Protein 4U5H (pdb70)

Sequence (687 aa):
GPADCCRMKECCTDRVNECLQRYSGREDKFVSFCYQEATVTCGSFNEIVGCCYGYQMCMIRVVKPNSLSGAHEACKTVSCGNPCASSGPADCCRMKECCTDRVNECLQRYSGREDKFVSFCYQEATVTCGSFNEIVGCCYGYQMCMIRVVKPNSLSGAHEACKTVSCGNPCAPADCCRMKECCTDRVNECLQRYSGREDKFVSFCYQEATVTCGSFNEIVGCCYGYQMCMIRVVKPNSLSGAHEACKTVSCGNPCAGPADCCRMKECCTDRVNECLQRYSGREDKFVSFCYQEATVTCGSFNEIVGCCYGYQMCMIRVVKPNSLSGAHEACKTVSCGNPCAGPADCCRMKECCTDRVNECLQRYSGREDKFVSFCYQEATVTCGSFNEIVGCCYGYQMCMIRVVKPNSLSGAHEACKTVSCGNPCAGPADCCRMKECCTDRVNECLQRYSGREDKFVSFCYQEATVTCGSFNEIVGCCYGYQMCMIRVVKPNSLSGAHEACKTVSCGNPCAGPGSSGPADCCRMKECCTDRVNECLQRYSGREDKFVSFCYQEATVTCGSFNEIVGCCYGYQMCMIRVVKPNSLSGAHEACKTVSCGNPCASGPADCCRMKECCTDRVNECLQRYSGREDKFVSFCYQEATVTCGSFNEIVGCCYGYQMCMIRVVKPNSLSGAHEACKTVSCGNPCA

Organism: Conus striatus (NCBI:txid6493)

GO terms:
  GO:0005576 extracellular region (C, EXP)
  GO:0042802 identical protein binding (F, IPI)
  GO:0005515 protein binding (F, IPI)

Structure (mmCIF, N/CA/C/O backbone):
data_4U5H
#
_entry.id   4U5H
#
_cell.length_a   42.910
_cell.length_b   144.860
_cell.length_c   48.600
_cell.angle_alpha   90.000
_cell.angle_beta   94.630
_cell.angle_gamma   90.000
#
_symmetry.space_group_name_H-M   'P 1 21 1'
#
loop_
_entity.id
_entity.type
_entity.pdbx_description
1 polymer Con-ikot-ikot
2 water water
#
loop_
_atom_site.group_PDB
_atom_site.id
_atom_site.type_symbol
_atom_site.label_atom_id
_atom_site.label_alt_id
_atom_site.label_comp_id
_atom_site.label_asym_id
_atom_site.label_entity_id
_atom_site.label_seq_id
_atom_site.pdbx_PDB_ins_code
_atom_site.Cartn_x
_atom_site.Cartn_y
_atom_site.Cartn_z
_atom_site.occupancy
_atom_site.B_iso_or_equiv
_atom_site.auth_seq_id
_atom_site.auth_comp_id
_atom_site.auth_asym_id
_atom_site.auth_atom_id
_atom_site.pdbx_PDB_model_num
ATOM 1 N N . GLY A 1 6 ? 2.786 40.511 42.523 1.00 33.40 2 GLY A N 1
ATOM 2 C CA . GLY A 1 6 ? 3.465 39.275 42.172 1.00 31.67 2 GLY A CA 1
ATOM 3 C C . GLY A 1 6 ? 3.786 38.436 43.390 1.00 29.95 2 GLY A C 1
ATOM 4 O O . GLY A 1 6 ? 4.224 38.959 44.412 1.00 30.08 2 GLY A O 1
ATOM 5 N N . PRO A 1 7 ? 3.503 37.130 43.314 1.00 22.88 3 PRO A N 1
ATOM 6 C CA . PRO A 1 7 ? 3.743 36.310 44.504 1.00 17.88 3 PRO A CA 1
ATOM 7 C C . PRO A 1 7 ? 5.213 36.021 44.751 1.00 16.21 3 PRO A C 1
ATOM 8 O O . PRO A 1 7 ? 5.986 35.846 43.804 1.00 19.30 3 PRO A O 1
ATOM 12 N N . ALA A 1 8 ? 5.589 35.954 46.020 1.00 12.98 4 ALA A N 1
ATOM 13 C CA . ALA A 1 8 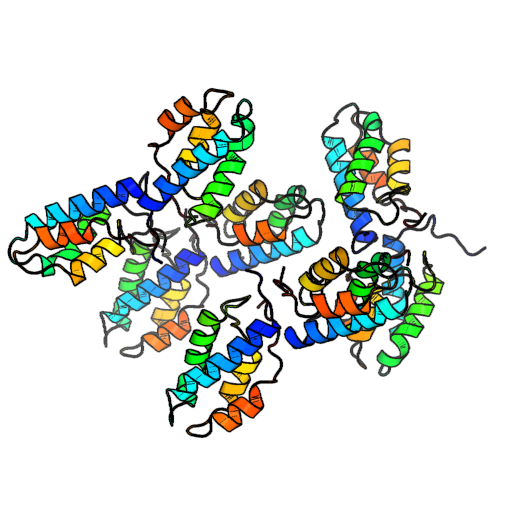? 6.947 35.617 46.406 1.00 12.17 4 ALA A CA 1
ATOM 14 C C . ALA A 1 8 ? 7.125 34.101 46.493 1.00 10.98 4 ALA A C 1
ATOM 15 O O . ALA A 1 8 ? 6.160 33.349 46.664 1.00 9.19 4 ALA A O 1
ATOM 17 N N . ASP A 1 9 ? 8.364 33.654 46.365 1.00 9.81 5 ASP A N 1
ATOM 18 C CA . ASP A 1 9 ? 8.670 32.236 46.487 1.00 7.68 5 ASP A CA 1
ATOM 19 C C . ASP A 1 9 ? 10.061 32.093 47.079 1.00 8.94 5 ASP A C 1
ATOM 20 O O . ASP A 1 9 ? 11.017 32.664 46.561 1.00 8.56 5 ASP A O 1
ATOM 25 N N . CYS A 1 10 ? 10.184 31.319 48.149 1.00 8.34 6 CYS A N 1
ATOM 26 C CA . CYS A 1 10 ? 11.462 31.248 48.852 1.00 9.65 6 CYS A CA 1
ATOM 27 C C . CYS A 1 10 ? 12.536 30.485 48.056 1.00 10.08 6 CYS A C 1
ATOM 28 O O . CYS A 1 10 ? 13.725 30.740 48.237 1.00 10.43 6 CYS A O 1
ATOM 31 N N . CYS A 1 11 ? 12.143 29.539 47.207 1.00 7.84 7 CYS A N 1
ATOM 32 C CA . CYS A 1 11 ? 13.133 28.892 46.344 1.00 8.22 7 CYS A CA 1
ATOM 33 C C . CYS A 1 11 ? 13.684 29.864 45.295 1.00 9.98 7 CYS A C 1
ATOM 34 O O . CYS A 1 11 ? 14.903 29.961 45.096 1.00 10.80 7 CYS A O 1
ATOM 37 N N . ARG A 1 12 ? 12.784 30.589 44.632 1.00 8.13 8 ARG A N 1
ATOM 38 C CA . ARG A 1 12 ? 13.197 31.596 43.662 1.00 8.53 8 ARG A CA 1
ATOM 39 C C . ARG A 1 12 ? 14.006 32.686 44.348 1.00 8.98 8 ARG A C 1
ATOM 40 O O . ARG A 1 12 ? 14.994 33.189 43.802 1.00 7.49 8 ARG A O 1
ATOM 48 N N . MET A 1 13 ? 13.580 33.049 45.551 1.00 7.67 9 MET A N 1
ATOM 49 C CA . MET A 1 13 ? 14.300 34.039 46.333 1.00 6.25 9 MET A CA 1
ATOM 50 C C . MET A 1 13 ? 15.720 33.583 46.653 1.00 7.40 9 MET A C 1
ATOM 51 O O . MET A 1 13 ? 16.654 34.367 46.542 1.00 7.82 9 MET A O 1
ATOM 56 N N . LYS A 1 14 ? 15.878 32.329 47.070 1.00 6.23 10 LYS A N 1
ATOM 57 C CA . LYS A 1 14 ? 17.206 31.818 47.405 1.00 7.34 10 LYS A CA 1
ATOM 58 C C . LYS A 1 14 ? 18.117 31.773 46.180 1.00 6.56 10 LYS A C 1
ATOM 59 O O . LYS A 1 14 ? 19.277 32.214 46.235 1.00 6.93 10 LYS A O 1
ATOM 65 N N . GLU A 1 15 ? 17.588 31.258 45.070 1.00 9.63 11 GLU A N 1
ATOM 66 C CA . GLU A 1 15 ? 18.388 31.157 43.850 1.00 8.84 11 GLU A CA 1
ATOM 67 C C . GLU A 1 15 ? 18.810 32.540 43.373 1.00 7.83 11 GLU A C 1
ATOM 68 O O . GLU A 1 15 ? 19.979 32.763 43.026 1.00 8.56 11 GLU A O 1
ATOM 74 N N . CYS A 1 16 ? 17.863 33.474 43.395 1.00 7.32 12 CYS A N 1
ATOM 75 C CA . CYS A 1 16 ? 18.152 34.857 43.052 1.00 7.90 12 CYS A CA 1
ATOM 76 C C . CYS A 1 16 ? 19.235 35.400 43.964 1.00 7.91 12 CYS A C 1
ATOM 77 O O . CYS A 1 16 ? 20.168 36.051 43.511 1.00 7.04 12 CYS A O 1
ATOM 80 N N . CYS A 1 17 ? 19.092 35.133 45.256 1.00 7.39 13 CYS A N 1
ATOM 81 C CA . CYS A 1 17 ? 19.984 35.679 46.271 1.00 7.68 13 CYS A CA 1
ATOM 82 C C . CYS A 1 17 ? 21.429 35.257 46.045 1.00 6.85 13 CYS A C 1
ATOM 83 O O . CYS A 1 17 ? 22.328 36.100 45.943 1.00 6.41 13 CYS A O 1
ATOM 86 N N . THR A 1 18 ? 21.647 33.950 45.936 1.00 6.64 14 THR A N 1
ATOM 87 C CA . THR A 1 18 ? 23.004 33.441 45.780 1.00 6.77 14 THR A CA 1
ATOM 88 C C . THR A 1 18 ? 23.579 33.842 44.419 1.00 5.76 14 THR A C 1
ATOM 89 O O . THR A 1 18 ? 24.760 34.216 44.322 1.00 8.83 14 THR A O 1
ATOM 93 N N . ASP A 1 19 ? 22.742 33.795 43.382 1.00 8.92 15 ASP A N 1
ATOM 94 C CA . ASP A 1 19 ? 23.163 34.258 42.060 1.00 8.87 15 ASP A CA 1
ATOM 95 C C . ASP A 1 19 ? 23.646 35.714 42.097 1.00 9.60 15 ASP A C 1
ATOM 96 O O . ASP A 1 19 ? 24.725 36.030 41.593 1.00 10.61 15 ASP A O 1
ATOM 101 N N . ARG A 1 20 ? 22.860 36.590 42.718 1.00 8.18 16 ARG A N 1
ATOM 102 C CA . ARG A 1 20 ? 23.183 38.012 42.764 1.00 8.48 16 ARG A CA 1
ATOM 103 C C . ARG A 1 20 ? 24.409 38.297 43.613 1.00 8.59 16 ARG A C 1
ATOM 104 O O . ARG A 1 20 ? 25.194 39.173 43.269 1.00 8.02 16 ARG A O 1
ATOM 112 N N . VAL A 1 21 ? 24.557 37.603 44.739 1.00 8.34 17 VAL A N 1
ATOM 113 C CA . VAL A 1 21 ? 25.755 37.798 45.554 1.00 7.06 17 VAL A CA 1
ATOM 114 C C . VAL A 1 21 ? 26.995 37.391 44.766 1.00 9.56 17 VAL A C 1
ATOM 115 O O . VAL A 1 21 ? 27.998 38.110 44.760 1.00 9.21 17 VAL A O 1
ATOM 119 N N . ASN A 1 22 ? 26.929 36.241 44.100 1.00 8.44 18 ASN A N 1
ATOM 120 C CA . ASN A 1 22 ? 28.057 35.796 43.281 1.00 9.05 18 ASN A CA 1
ATOM 121 C C . ASN A 1 22 ? 28.401 36.810 42.179 1.00 10.14 18 ASN A C 1
ATOM 122 O O . ASN A 1 22 ? 29.564 37.217 42.020 1.00 11.06 18 ASN A O 1
ATOM 127 N N . GLU A 1 23 ? 27.378 37.234 41.440 1.00 9.94 19 GLU A N 1
ATOM 128 C CA . GLU A 1 23 ? 27.557 38.199 40.356 1.00 13.90 19 GLU A CA 1
ATOM 129 C C . GLU A 1 23 ? 28.143 39.513 40.876 1.00 11.78 19 GLU A C 1
ATOM 130 O O . GLU A 1 23 ? 29.005 40.113 40.237 1.00 13.54 19 GLU A O 1
ATOM 136 N N . CYS A 1 24 ? 27.656 39.959 42.030 1.00 10.23 20 CYS A N 1
ATOM 137 C CA . CYS A 1 24 ? 28.132 41.187 42.664 1.00 10.31 20 CYS A CA 1
ATOM 138 C C . CYS A 1 24 ? 29.600 41.073 43.059 1.00 12.28 20 CYS A C 1
ATOM 139 O O . CYS A 1 24 ? 30.399 41.968 42.784 1.00 13.55 20 CYS A O 1
ATOM 142 N N . LEU A 1 25 ? 29.951 39.960 43.695 1.00 7.93 21 LEU A N 1
ATOM 143 C CA . LEU A 1 25 ? 31.321 39.739 44.147 1.00 9.68 21 LEU A CA 1
ATOM 144 C C . LEU A 1 25 ? 32.285 39.593 42.975 1.00 9.30 21 LEU A C 1
ATOM 145 O O . LEU A 1 25 ? 33.480 39.835 43.120 1.00 10.95 21 LEU A O 1
ATOM 150 N N . GLN A 1 26 ? 31.769 39.195 41.815 1.00 12.48 22 GLN A N 1
ATOM 151 C CA . GLN A 1 26 ? 32.598 39.143 40.611 1.00 11.58 22 GLN A CA 1
ATOM 152 C C . GLN A 1 26 ? 33.098 40.526 40.167 1.00 15.44 22 GLN A C 1
ATOM 153 O O . GLN A 1 26 ? 34.024 40.624 39.359 1.00 18.37 22 GLN A O 1
ATOM 159 N N . ARG A 1 27 ? 32.485 41.591 40.674 1.00 12.36 23 ARG A N 1
ATOM 160 C CA . ARG A 1 27 ? 32.951 42.939 40.358 1.00 11.38 23 ARG A CA 1
ATOM 161 C C . ARG A 1 27 ? 34.149 43.347 41.204 1.00 10.34 23 ARG A C 1
ATOM 162 O O . ARG A 1 27 ? 34.824 44.325 40.897 1.00 14.20 23 ARG A O 1
ATOM 170 N N . TYR A 1 28 ? 34.374 42.627 42.298 1.00 14.60 24 TYR A N 1
ATOM 171 C CA . TYR A 1 28 ? 35.412 42.977 43.268 1.00 13.34 24 TYR A CA 1
ATOM 172 C C . TYR A 1 28 ? 36.638 42.066 43.311 1.00 15.80 24 TYR A C 1
ATOM 173 O O . TYR A 1 28 ? 37.144 41.772 44.395 1.00 14.93 24 TYR A O 1
ATOM 182 N N . SER A 1 29 ? 37.063 41.578 42.146 1.00 16.55 25 SER A N 1
ATOM 183 C CA . SER A 1 29 ? 38.145 40.599 42.056 1.00 20.95 25 SER A CA 1
ATOM 184 C C . SER A 1 29 ? 39.351 40.975 42.914 1.00 20.34 25 SER A C 1
ATOM 185 O O . SER A 1 29 ? 39.864 42.095 42.833 1.00 19.86 25 SER A O 1
ATOM 188 N N . GLY A 1 30 ? 39.801 40.025 43.728 1.00 20.73 26 GLY A N 1
ATOM 189 C CA . GLY A 1 30 ? 40.923 40.245 44.622 1.00 16.95 26 GLY A CA 1
ATOM 190 C C . GLY A 1 30 ? 40.571 40.821 45.985 1.00 17.63 26 GLY A C 1
ATOM 191 O O . GLY A 1 30 ? 41.359 40.711 46.921 1.00 19.22 26 GLY A O 1
ATOM 192 N N . ARG A 1 31 ? 39.416 41.476 46.087 1.00 12.77 27 ARG A N 1
ATOM 193 C CA . ARG A 1 31 ? 38.948 42.042 47.357 1.00 16.71 27 ARG A CA 1
ATOM 194 C C . ARG A 1 31 ? 37.618 41.498 47.905 1.00 15.35 27 ARG A C 1
ATOM 195 O O . ARG A 1 31 ? 37.001 42.129 48.765 1.00 16.38 27 ARG A O 1
ATOM 203 N N . GLU A 1 32 ? 37.165 40.366 47.379 1.00 14.65 28 GLU A N 1
ATOM 204 C CA . GLU A 1 32 ? 35.807 39.855 47.618 1.00 11.13 28 GLU A CA 1
ATOM 205 C C . GLU A 1 32 ? 35.364 39.812 49.104 1.00 13.70 28 GLU A C 1
ATOM 206 O O . GLU A 1 32 ? 34.178 40.076 49.454 1.00 12.58 28 GLU A O 1
ATOM 212 N N . ASP A 1 33 ? 36.327 39.499 49.973 1.00 14.84 29 ASP A N 1
ATOM 213 C CA . ASP A 1 33 ? 36.065 39.357 51.402 1.00 16.66 29 ASP A CA 1
ATOM 214 C C . ASP A 1 33 ? 35.532 40.652 52.005 1.00 17.70 29 ASP A C 1
ATOM 215 O O . ASP A 1 33 ? 34.733 40.625 52.941 1.00 20.46 29 ASP A O 1
ATOM 220 N N . LYS A 1 34 ? 35.964 41.784 51.459 1.00 14.40 30 LYS A N 1
ATOM 221 C CA . LYS A 1 34 ? 35.523 43.069 51.973 1.00 15.28 30 LYS A CA 1
ATOM 222 C C . LYS A 1 34 ? 34.111 43.410 51.522 1.00 14.38 30 LYS A C 1
ATOM 223 O O . LYS A 1 34 ? 33.453 44.256 52.129 1.00 15.75 30 LYS A O 1
ATOM 229 N N . PHE A 1 35 ? 33.652 42.754 50.459 1.00 13.51 31 PHE A N 1
ATOM 230 C CA . PHE A 1 35 ? 32.375 43.104 49.848 1.00 9.58 31 PHE A CA 1
ATOM 231 C C . PHE A 1 35 ? 31.250 42.089 50.043 1.00 9.57 31 PHE A C 1
ATOM 232 O O . PHE A 1 35 ? 30.165 42.265 49.485 1.00 9.65 31 PHE A O 1
ATOM 240 N N . VAL A 1 36 ? 31.501 41.013 50.784 1.00 9.93 32 VAL A N 1
ATOM 241 C CA . VAL A 1 36 ? 30.429 40.015 50.977 1.00 9.26 32 VAL A CA 1
ATOM 242 C C . VAL A 1 36 ? 29.097 40.588 51.543 1.00 13.27 32 VAL A C 1
ATOM 243 O O . VAL A 1 36 ? 28.031 40.400 50.937 1.00 9.54 32 VAL A O 1
ATOM 247 N N . SER A 1 37 ? 29.141 41.281 52.683 1.00 12.89 33 SER A N 1
ATOM 248 C CA . SER A 1 37 ? 27.914 41.834 53.287 1.00 14.54 33 SER A CA 1
ATOM 249 C C . SER A 1 37 ? 27.218 42.871 52.404 1.00 12.95 33 SER A C 1
ATOM 250 O O . SER A 1 37 ? 25.987 42.920 52.326 1.00 11.72 33 SER A O 1
ATOM 253 N N . PHE A 1 38 ? 28.009 43.726 51.773 1.00 12.12 34 PHE A N 1
ATOM 254 C CA . PHE A 1 38 ? 27.476 44.725 50.860 1.00 11.88 34 PHE A CA 1
ATOM 255 C C . PHE A 1 38 ? 26.763 44.064 49.671 1.00 11.41 34 PHE A C 1
ATOM 256 O O . PHE A 1 38 ? 25.662 44.472 49.278 1.00 11.82 34 PHE A O 1
ATOM 264 N N . CYS A 1 39 ? 27.389 43.035 49.105 1.00 9.77 35 CYS A N 1
ATOM 265 C CA . CYS A 1 39 ? 26.793 42.337 47.971 1.00 9.64 35 CYS A CA 1
ATOM 266 C C . CYS A 1 39 ? 25.539 41.606 48.432 1.00 9.85 35 CYS A C 1
ATOM 267 O O . CYS A 1 39 ? 24.612 41.401 47.650 1.00 9.96 35 CYS A O 1
ATOM 270 N N . TYR A 1 40 ? 25.518 41.200 49.699 1.00 7.19 36 TYR A N 1
ATOM 271 C CA . TYR A 1 40 ? 24.332 40.555 50.257 1.00 5.25 36 TYR A CA 1
ATOM 272 C C . TYR A 1 40 ? 23.209 41.591 50.372 1.00 7.06 36 TYR A C 1
ATOM 273 O O . TYR A 1 40 ? 22.033 41.263 50.205 1.00 8.19 36 TYR A O 1
ATOM 282 N N . GLN A 1 41 ? 23.573 42.835 50.676 1.00 11.05 37 GLN A N 1
ATOM 283 C CA . GLN A 1 41 ? 22.592 43.915 50.727 1.00 10.28 37 GLN A CA 1
ATOM 284 C C . GLN A 1 41 ? 22.022 44.166 49.327 1.00 9.78 37 GLN A C 1
ATOM 285 O O . GLN A 1 41 ? 20.813 44.350 49.155 1.00 8.85 37 GLN A O 1
ATOM 291 N N . GLU A 1 42 ? 22.902 44.151 48.329 1.00 8.55 38 GLU A N 1
ATOM 292 C CA . GLU A 1 42 ? 22.489 44.331 46.938 1.00 7.75 38 GLU A CA 1
ATOM 293 C C . GLU A 1 42 ? 21.542 43.213 46.506 1.00 9.20 38 GLU A C 1
ATOM 294 O O . GLU A 1 42 ? 20.521 43.452 45.849 1.00 10.97 38 GLU A O 1
ATOM 300 N N . ALA A 1 43 ? 21.890 41.988 46.880 1.00 7.70 39 ALA A N 1
ATOM 301 C CA . ALA A 1 43 ? 21.081 40.832 46.523 1.00 8.28 39 ALA A CA 1
ATOM 302 C C . ALA A 1 43 ? 19.730 40.900 47.220 1.00 8.72 39 ALA A C 1
ATOM 303 O O . ALA A 1 43 ? 18.716 40.529 46.644 1.00 9.50 39 ALA A O 1
ATOM 305 N N . THR A 1 44 ? 19.719 41.356 48.468 1.00 7.59 40 THR A N 1
ATOM 306 C CA . THR A 1 44 ? 18.476 41.438 49.228 1.00 7.63 40 THR A CA 1
ATOM 307 C C . THR A 1 44 ? 17.546 42.481 48.620 1.00 8.66 40 THR A C 1
ATOM 308 O O . THR A 1 44 ? 16.335 42.271 48.529 1.00 9.26 40 THR A O 1
ATOM 312 N N . VAL A 1 45 ? 18.120 43.591 48.166 1.00 9.38 41 VAL A N 1
ATOM 313 C CA . VAL A 1 45 ? 17.316 44.646 47.558 1.00 7.50 41 VAL A CA 1
ATOM 314 C C . VAL A 1 45 ? 16.779 44.165 46.205 1.00 11.10 41 VAL A C 1
ATOM 315 O O . VAL A 1 45 ? 15.638 44.450 45.840 1.00 15.39 41 VAL A O 1
ATOM 319 N N . THR A 1 46 ? 17.595 43.412 45.471 1.00 11.86 42 THR A N 1
ATOM 320 C CA . THR A 1 46 ? 17.222 42.981 44.125 1.00 10.86 42 THR A CA 1
ATOM 321 C C . THR A 1 46 ? 16.196 41.845 44.137 1.00 12.94 42 THR A C 1
ATOM 322 O O . THR A 1 46 ? 15.225 41.853 43.377 1.00 15.44 42 THR A O 1
ATOM 326 N N . CYS A 1 47 ? 16.429 40.872 45.009 1.00 10.21 43 CYS A N 1
ATOM 327 C CA . CYS A 1 47 ? 15.624 39.658 45.088 1.00 10.47 43 CYS A CA 1
ATOM 328 C C . CYS A 1 47 ? 14.440 39.741 46.041 1.00 11.46 43 CYS A C 1
ATOM 329 O O . CYS A 1 47 ? 13.532 38.909 45.979 1.00 12.40 43 CYS A O 1
ATOM 332 N N . GLY A 1 48 ? 14.460 40.725 46.933 1.00 9.17 44 GLY A N 1
ATOM 333 C CA . GLY A 1 48 ? 13.450 40.823 47.971 1.00 10.77 44 GLY A CA 1
ATOM 334 C C . GLY A 1 48 ? 13.792 39.967 49.176 1.00 9.69 44 GLY A C 1
ATOM 335 O O . GLY A 1 48 ? 14.750 39.194 49.150 1.00 10.19 44 GLY A O 1
ATOM 336 N N . SER A 1 49 ? 13.004 40.109 50.235 1.00 9.66 45 SER A N 1
ATOM 337 C CA . SER A 1 49 ? 13.169 39.324 51.454 1.00 9.87 45 SER A CA 1
ATOM 338 C C . SER A 1 49 ? 11.854 39.304 52.225 1.00 11.91 45 SER A C 1
ATOM 339 O O . SER A 1 49 ? 10.977 40.132 51.978 1.00 13.70 45 SER A O 1
ATOM 342 N N . PHE A 1 50 ? 11.698 38.341 53.127 1.00 12.13 46 PHE A N 1
ATOM 343 C CA . PHE A 1 50 ? 10.537 38.329 54.012 1.00 11.77 46 PHE A CA 1
ATOM 344 C C . PHE A 1 50 ? 10.831 39.090 55.306 1.00 16.84 46 PHE A C 1
ATOM 345 O O . PHE A 1 50 ? 9.915 39.498 56.019 1.00 17.66 46 PHE A O 1
ATOM 353 N N . ASN A 1 51 ? 12.116 39.275 55.593 1.00 11.09 47 ASN A N 1
ATOM 354 C CA . ASN A 1 51 ? 12.564 40.157 56.667 1.00 15.17 47 ASN A CA 1
ATOM 355 C C . ASN A 1 51 ? 13.828 40.838 56.166 1.00 14.63 47 ASN A C 1
ATOM 356 O O . ASN A 1 51 ? 14.814 40.167 55.867 1.00 12.07 47 ASN A O 1
ATOM 361 N N . GLU A 1 52 ? 13.794 42.167 56.077 1.00 16.07 48 GLU A N 1
ATOM 362 C CA . GLU A 1 52 ? 14.865 42.913 55.416 1.00 14.14 48 GLU A CA 1
ATOM 363 C C . GLU A 1 52 ? 16.197 42.853 56.163 1.00 14.35 48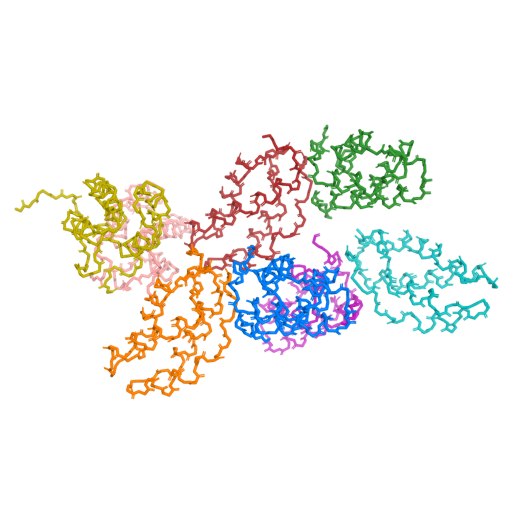 GLU A C 1
ATOM 364 O O . GLU A 1 52 ? 17.259 42.972 55.554 1.00 16.10 48 GLU A O 1
ATOM 370 N N . ILE A 1 53 ? 16.134 42.668 57.478 1.00 14.61 49 ILE A N 1
ATOM 371 C CA . ILE A 1 53 ? 17.331 42.505 58.301 1.00 18.93 49 ILE A CA 1
ATOM 372 C C . ILE A 1 53 ? 17.954 41.132 58.062 1.00 16.24 49 ILE A C 1
ATOM 373 O O . ILE A 1 53 ? 19.176 40.979 58.034 1.00 19.26 49 ILE A O 1
ATOM 378 N N . VAL A 1 54 ? 17.099 40.136 57.859 1.00 13.45 50 VAL A N 1
ATOM 379 C CA . VAL A 1 54 ? 17.553 38.777 57.607 1.00 13.92 50 VAL A CA 1
ATOM 380 C C . VAL A 1 54 ? 18.107 38.646 56.202 1.00 12.41 50 VAL A C 1
ATOM 381 O O . VAL A 1 54 ? 19.118 37.978 55.976 1.00 11.56 50 VAL A O 1
ATOM 385 N N . GLY A 1 55 ? 17.443 39.305 55.262 1.00 10.95 51 GLY A N 1
ATOM 386 C CA . GLY A 1 55 ? 17.849 39.278 53.872 1.00 9.77 51 GLY A CA 1
ATOM 387 C C . GLY A 1 55 ? 17.368 38.042 53.135 1.00 7.77 51 GLY A C 1
ATOM 388 O O . GLY A 1 55 ? 16.596 37.241 53.665 1.00 10.36 51 GLY A O 1
ATOM 389 N N . CYS A 1 56 ? 17.847 37.873 51.909 1.00 7.60 52 CYS A N 1
ATOM 390 C CA . CYS A 1 56 ? 17.281 36.874 51.010 1.00 7.16 52 CYS A CA 1
ATOM 391 C C . CYS A 1 56 ? 17.792 35.450 51.239 1.00 8.22 52 CYS A C 1
ATOM 392 O O . CYS A 1 56 ? 17.152 34.493 50.797 1.00 8.26 52 CYS A O 1
ATOM 395 N N . CYS A 1 57 ? 18.952 35.303 51.876 1.00 8.00 53 CYS A N 1
ATOM 396 C CA . CYS A 1 57 ? 19.341 34.004 52.431 1.00 9.44 53 CYS A CA 1
ATOM 397 C C . CYS A 1 57 ? 20.432 34.165 53.490 1.00 7.35 53 CYS A C 1
ATOM 398 O O . CYS A 1 57 ? 21.609 34.267 53.152 1.00 7.20 53 CYS A O 1
ATOM 401 N N . TYR A 1 58 ? 20.057 34.123 54.767 1.00 7.64 54 TYR A N 1
ATOM 402 C CA . TYR A 1 58 ? 20.974 34.500 55.846 1.00 7.12 54 TYR A CA 1
ATOM 403 C C . TYR A 1 58 ? 22.129 33.511 55.991 1.00 6.31 54 TYR A C 1
ATOM 404 O O . TYR A 1 58 ? 23.294 33.911 56.128 1.00 7.17 54 TYR A O 1
ATOM 413 N N . GLY A 1 59 ? 21.801 32.225 55.924 1.00 7.31 55 GLY A N 1
ATOM 414 C CA . GLY A 1 59 ? 22.800 31.180 56.032 1.00 8.66 55 GLY A CA 1
ATOM 415 C C . GLY A 1 59 ? 23.871 31.291 54.964 1.00 10.34 55 GLY A C 1
ATOM 416 O O . GLY A 1 59 ? 25.051 31.046 55.227 1.00 9.64 55 GLY A O 1
ATOM 417 N N . TYR A 1 60 ? 23.463 31.677 53.758 1.00 6.57 56 TYR A N 1
ATOM 418 C CA . TYR A 1 60 ? 24.417 31.852 52.669 1.00 6.66 56 TYR A CA 1
ATOM 419 C C . TYR A 1 60 ? 25.338 33.028 52.947 1.00 7.99 56 TYR A C 1
ATOM 420 O O . TYR A 1 60 ? 26.541 32.934 52.714 1.00 6.50 56 TYR A O 1
ATOM 429 N N . GLN A 1 61 ? 24.784 34.132 53.446 1.00 6.01 57 GLN A N 1
ATOM 430 C CA . GLN A 1 61 ? 25.627 35.258 53.820 1.00 8.31 57 GLN A CA 1
ATOM 431 C C . GLN A 1 61 ? 26.684 34.842 54.829 1.00 10.94 57 GLN A C 1
ATOM 432 O O . GLN A 1 61 ? 27.867 35.134 54.653 1.00 9.45 57 GLN A O 1
ATOM 438 N N . MET A 1 62 ? 26.263 34.162 55.890 1.00 9.61 58 MET A N 1
ATOM 439 C CA . MET A 1 62 ? 27.221 33.798 56.931 1.00 9.47 58 MET A CA 1
ATOM 440 C C . MET A 1 62 ? 28.271 32.813 56.403 1.00 11.96 58 MET A C 1
ATOM 441 O O . MET A 1 62 ? 29.462 32.909 56.738 1.00 12.08 58 MET A O 1
ATOM 446 N N . CYS A 1 63 ? 27.830 31.882 55.562 1.00 6.88 59 CYS A N 1
ATOM 447 C CA . CYS A 1 63 ? 28.751 30.930 54.949 1.00 7.49 59 CYS A CA 1
ATOM 448 C C . CYS A 1 63 ? 29.788 31.664 54.109 1.00 9.30 59 CYS A C 1
ATOM 449 O O . CYS A 1 63 ? 30.976 31.371 54.190 1.00 9.17 59 CYS A O 1
ATOM 452 N N . MET A 1 64 ? 29.339 32.625 53.310 1.00 7.40 60 MET A N 1
ATOM 453 C CA . MET A 1 64 ? 30.253 33.374 52.458 1.00 8.00 60 MET A CA 1
ATOM 454 C C . MET A 1 64 ? 31.213 34.218 53.292 1.00 11.05 60 MET A C 1
ATOM 455 O O . MET A 1 64 ? 32.385 34.347 52.949 1.00 8.60 60 MET A O 1
ATOM 460 N N . ILE A 1 65 ? 30.724 34.786 54.390 1.00 11.25 61 ILE A N 1
ATOM 461 C CA . ILE A 1 65 ? 31.596 35.535 55.287 1.00 10.21 61 ILE A CA 1
ATOM 462 C C . ILE A 1 65 ? 32.697 34.625 55.830 1.00 15.24 61 ILE A C 1
ATOM 463 O O . ILE A 1 65 ? 33.863 35.023 55.896 1.00 13.97 61 ILE A O 1
ATOM 468 N N . ARG A 1 66 ? 32.339 33.399 56.199 1.00 12.14 62 ARG A N 1
ATOM 469 C CA . ARG A 1 66 ? 33.349 32.470 56.700 1.00 13.24 62 ARG A CA 1
ATOM 470 C C . ARG A 1 66 ? 34.334 32.012 55.615 1.00 17.42 62 ARG A C 1
ATOM 471 O O . ARG A 1 66 ? 35.540 31.926 55.851 1.00 17.68 62 ARG A O 1
ATOM 479 N N . VAL A 1 67 ? 33.808 31.709 54.434 1.00 10.49 63 VAL A N 1
ATOM 480 C CA . VAL A 1 67 ? 34.564 31.007 53.402 1.00 12.13 63 VAL A CA 1
ATOM 481 C C . VAL A 1 67 ? 35.262 31.907 52.369 1.00 13.86 63 VAL A C 1
ATOM 482 O O . VAL A 1 67 ? 36.351 31.579 51.907 1.00 12.30 63 VAL A O 1
ATOM 486 N N . VAL A 1 68 ? 34.644 33.025 51.991 1.00 9.48 64 VAL A N 1
ATOM 487 C CA . VAL A 1 68 ? 35.220 33.882 50.943 1.00 8.67 64 VAL A CA 1
ATOM 488 C C . VAL A 1 68 ? 36.574 34.471 51.339 1.00 15.11 64 VAL A C 1
ATOM 489 O O . VAL A 1 68 ? 36.701 35.144 52.369 1.00 13.63 64 VAL A O 1
ATOM 493 N N . LYS A 1 69 ? 37.585 34.207 50.516 1.00 13.02 65 LYS A N 1
ATOM 494 C CA . LYS A 1 69 ? 38.892 34.845 50.658 1.00 12.86 65 LYS A CA 1
ATOM 495 C C . LYS A 1 69 ? 39.261 35.463 49.316 1.00 10.52 65 LYS A C 1
ATOM 496 O O . LYS A 1 69 ? 38.736 35.045 48.286 1.00 12.94 65 LYS A O 1
ATOM 502 N N . PRO A 1 70 ? 40.172 36.449 49.315 1.00 14.51 66 PRO A N 1
ATOM 503 C CA . PRO A 1 70 ? 40.555 37.083 48.049 1.00 15.84 66 PRO A CA 1
ATOM 504 C C . PRO A 1 70 ? 40.968 36.108 46.942 1.00 14.94 66 PRO A C 1
ATOM 505 O O . PRO A 1 70 ? 41.759 35.189 47.180 1.00 16.72 66 PRO A O 1
ATOM 509 N N . ASN A 1 71 ? 40.421 36.341 45.749 1.00 11.97 67 ASN A N 1
ATOM 510 C CA . ASN A 1 71 ? 40.705 35.583 44.524 1.00 11.30 67 ASN A CA 1
ATOM 511 C C . ASN A 1 71 ? 40.220 34.134 44.530 1.00 14.78 67 ASN A C 1
ATOM 512 O O . ASN A 1 71 ? 40.534 33.363 43.620 1.00 15.99 67 ASN A O 1
ATOM 517 N N . SER A 1 72 ? 39.460 33.765 45.556 1.00 11.95 68 SER A N 1
ATOM 518 C CA . SER A 1 72 ? 38.869 32.431 45.646 1.00 11.11 68 SER A CA 1
ATOM 519 C C . SER A 1 72 ? 37.336 32.392 45.584 1.00 10.61 68 SER A C 1
ATOM 520 O O . SER A 1 72 ? 36.718 31.452 46.083 1.00 11.56 68 SER A O 1
ATOM 523 N N . LEU A 1 73 ? 36.723 33.442 45.044 1.00 8.74 69 LEU A N 1
ATOM 524 C CA . LEU A 1 73 ? 35.264 33.565 45.045 1.00 9.89 69 LEU A CA 1
ATOM 525 C C . LEU A 1 73 ? 34.501 32.322 44.573 1.00 11.64 69 LEU A C 1
ATOM 526 O O . LEU A 1 73 ? 33.569 31.873 45.240 1.00 9.71 69 LEU A O 1
ATOM 531 N N . SER A 1 74 ? 34.891 31.775 43.427 1.00 10.40 70 SER A N 1
ATOM 532 C CA . SER A 1 74 ? 34.111 30.710 42.795 1.00 11.73 70 SER A CA 1
ATOM 533 C C . SER A 1 74 ? 34.001 29.457 43.670 1.00 13.13 70 SER A C 1
ATOM 534 O O . SER A 1 74 ? 32.931 28.845 43.765 1.00 11.80 70 SER A O 1
ATOM 537 N N . GLY A 1 75 ? 35.098 29.086 44.321 1.00 10.63 71 GLY A N 1
ATOM 538 C CA . GLY A 1 75 ? 35.081 27.942 45.214 1.00 11.29 71 GLY A CA 1
ATOM 539 C C . GLY A 1 75 ? 34.182 28.187 46.412 1.00 9.81 71 GLY A C 1
ATOM 540 O O . GLY A 1 75 ? 33.442 27.298 46.848 1.00 9.81 71 GLY A O 1
ATOM 541 N N . ALA A 1 76 ? 34.234 29.411 46.930 1.00 9.15 72 ALA A N 1
ATOM 542 C CA . ALA A 1 76 ? 33.429 29.793 48.083 1.00 9.18 72 ALA A CA 1
ATOM 543 C C . ALA A 1 76 ? 31.947 29.728 47.740 1.00 8.82 72 ALA A C 1
ATOM 544 O O . ALA A 1 76 ? 31.146 29.184 48.498 1.00 9.40 72 ALA A O 1
ATOM 546 N N . HIS A 1 77 ? 31.585 30.293 46.594 1.00 8.30 73 HIS A N 1
ATOM 547 C CA . HIS A 1 77 ? 30.200 30.271 46.142 1.00 8.56 73 HIS A CA 1
ATOM 548 C C . HIS A 1 77 ? 29.719 28.844 45.916 1.00 8.80 73 HIS A C 1
ATOM 549 O O . HIS A 1 77 ? 28.595 28.498 46.274 1.00 8.25 73 HIS A O 1
ATOM 556 N N . GLU A 1 78 ? 30.575 28.019 45.320 1.00 9.82 74 GLU A N 1
ATOM 557 C CA . GLU A 1 78 ? 30.206 26.642 45.034 1.00 12.14 74 GLU A CA 1
ATOM 558 C C . GLU A 1 78 ? 29.945 25.909 46.350 1.00 10.07 74 GLU A C 1
ATOM 559 O O . GLU A 1 78 ? 29.020 25.100 46.459 1.00 12.53 74 GLU A O 1
ATOM 565 N N . ALA A 1 79 ? 30.763 26.212 47.354 1.00 10.09 75 ALA A N 1
ATOM 566 C CA . ALA A 1 79 ? 30.621 25.600 48.672 1.00 12.23 75 ALA A CA 1
ATOM 567 C C . ALA A 1 79 ? 29.356 26.058 49.395 1.00 12.27 75 ALA A C 1
ATOM 568 O O . ALA A 1 79 ? 28.688 25.268 50.061 1.00 15.99 75 ALA A O 1
ATOM 570 N N . CYS A 1 80 ? 29.053 27.346 49.282 1.00 8.10 76 CYS A N 1
ATOM 571 C CA . CYS A 1 80 ? 27.998 27.963 50.081 1.00 9.15 76 CYS A CA 1
ATOM 572 C C . CYS A 1 80 ? 26.600 28.004 49.466 1.00 6.53 76 CYS A C 1
ATOM 573 O O . CYS A 1 80 ? 25.622 28.201 50.182 1.00 8.84 76 CYS A O 1
ATOM 576 N N . LYS A 1 81 ? 26.499 27.848 48.151 1.00 7.41 77 LYS A N 1
ATOM 577 C CA . LYS A 1 81 ? 25.242 28.159 47.474 1.00 8.39 77 LYS A CA 1
ATOM 578 C C . LYS A 1 81 ? 24.101 27.224 47.859 1.00 8.51 77 LYS A C 1
ATOM 579 O O . LYS A 1 81 ? 22.937 27.579 47.690 1.00 10.52 77 LYS A O 1
ATOM 585 N N . THR A 1 82 ? 24.428 26.044 48.376 1.00 10.43 78 THR A N 1
ATOM 586 C CA . THR A 1 82 ? 23.404 25.089 48.795 1.00 14.29 78 THR A CA 1
ATOM 587 C C . THR A 1 82 ? 23.123 25.050 50.302 1.00 13.57 78 THR A C 1
ATOM 588 O O . THR A 1 82 ? 22.292 24.260 50.749 1.00 14.02 78 THR A O 1
ATOM 592 N N . VAL A 1 83 ? 23.818 25.867 51.089 1.00 8.33 79 VAL A N 1
ATOM 593 C CA . VAL A 1 83 ? 23.639 25.821 52.543 1.00 9.22 79 VAL A CA 1
ATOM 594 C C . VAL A 1 83 ? 22.237 26.284 52.932 1.00 9.82 79 VAL A C 1
ATOM 595 O O . VAL A 1 83 ? 21.583 27.021 52.192 1.00 9.73 79 VAL A O 1
ATOM 599 N N . SER A 1 84 ? 21.771 25.825 54.087 1.00 8.89 80 SER A N 1
ATOM 600 C CA . SER A 1 84 ? 20.463 26.219 54.598 1.00 7.40 80 SER A CA 1
ATOM 601 C C . SER A 1 84 ? 20.418 27.708 54.918 1.00 8.91 80 SER A C 1
ATOM 602 O O . SER A 1 84 ? 21.338 28.254 55.525 1.00 7.59 80 SER A O 1
ATOM 605 N N . CYS A 1 85 ? 19.339 28.363 54.502 1.00 7.40 81 CYS A N 1
ATOM 606 C CA . CYS A 1 85 ? 19.196 29.803 54.696 1.00 6.97 81 CYS A CA 1
ATOM 607 C C . CYS A 1 85 ? 18.855 30.188 56.131 1.00 7.69 81 CYS A C 1
ATOM 608 O O . CYS A 1 85 ? 19.149 31.302 56.567 1.00 8.21 81 CYS A O 1
ATOM 611 N N . GLY A 1 86 ? 18.227 29.268 56.856 1.00 8.80 82 GLY A N 1
ATOM 612 C CA . GLY A 1 86 ? 17.749 29.549 58.199 1.00 11.64 82 GLY A CA 1
ATOM 613 C C . GLY A 1 86 ? 16.331 30.091 58.163 1.00 11.60 82 GLY A C 1
ATOM 614 O O . GLY A 1 86 ? 15.635 29.950 57.161 1.00 12.42 82 GLY A O 1
ATOM 615 N N . ASN A 1 87 ? 15.896 30.701 59.261 1.00 7.81 83 ASN A N 1
ATOM 616 C CA . ASN A 1 87 ? 14.546 31.249 59.352 1.00 11.01 83 ASN A CA 1
ATOM 617 C C . ASN A 1 87 ? 14.450 32.570 58.585 1.00 12.49 83 ASN A C 1
ATOM 618 O O . ASN A 1 87 ? 15.128 33.537 58.928 1.00 14.16 83 ASN A O 1
ATOM 623 N N . PRO A 1 88 ? 13.611 32.612 57.538 1.00 9.79 84 PRO A N 1
ATOM 624 C CA . PRO A 1 88 ? 13.413 33.798 56.694 1.00 12.36 84 PRO A CA 1
ATOM 625 C C . PRO A 1 88 ? 12.591 34.908 57.352 1.00 10.14 84 PRO A C 1
ATOM 626 O O . PRO A 1 88 ? 12.599 36.041 56.872 1.00 11.49 84 PRO A O 1
ATOM 630 N N . CYS A 1 89 ? 11.922 34.589 58.454 1.00 14.23 85 CYS A N 1
ATOM 631 C CA . CYS A 1 89 ? 10.945 35.490 59.059 1.00 14.16 85 CYS A CA 1
ATOM 632 C C . CYS A 1 89 ? 11.633 36.470 59.990 1.00 20.10 85 CYS A C 1
ATOM 633 O O . CYS A 1 89 ? 11.266 37.645 60.030 1.00 24.29 85 CYS A O 1
ATOM 636 N N . ALA A 1 90 ? 12.582 35.985 60.779 1.00 27.36 86 ALA A N 1
ATOM 637 C CA . ALA A 1 90 ? 13.557 36.890 61.367 1.00 35.62 86 ALA A CA 1
ATOM 638 C C . ALA A 1 90 ? 14.811 36.114 61.782 1.00 33.60 86 ALA A C 1
ATOM 639 O O . ALA A 1 90 ? 14.876 34.886 61.683 1.00 33.78 86 ALA A O 1
ATOM 642 N N . SER B 1 4 ? 5.406 27.349 64.541 1.00 62.02 0 SER B N 1
ATOM 643 C CA . SER B 1 4 ? 6.643 27.177 63.791 1.00 51.45 0 SER B CA 1
ATOM 644 C C . SER B 1 4 ? 7.436 25.986 64.304 1.00 60.83 0 SER B C 1
ATOM 645 O O . SER B 1 4 ? 7.670 25.862 65.505 1.00 67.19 0 SER B O 1
ATOM 648 N N . SER B 1 5 ? 7.839 25.102 63.398 1.00 33.49 1 SER B N 1
ATOM 649 C CA . SER B 1 5 ? 8.736 24.012 63.757 1.00 36.84 1 SER B CA 1
ATOM 650 C C . SER B 1 5 ? 10.182 24.387 63.492 1.00 34.87 1 SER B C 1
ATOM 651 O O . SER B 1 5 ? 11.102 23.673 63.879 1.00 34.75 1 SER B O 1
ATOM 654 N N . GLY B 1 6 ? 10.366 25.515 62.820 1.00 35.50 2 GLY B N 1
ATOM 655 C CA . GLY B 1 6 ? 11.690 25.971 62.460 1.00 29.62 2 GLY B CA 1
ATOM 656 C C . GLY B 1 6 ? 12.493 25.072 61.528 1.00 23.79 2 GLY B C 1
ATOM 657 O O . GLY B 1 6 ? 13.526 24.538 61.941 1.00 27.78 2 GLY B O 1
ATOM 658 N N . PRO B 1 7 ? 12.026 24.874 60.279 1.00 14.69 3 PRO B N 1
ATOM 659 C CA . PRO B 1 7 ? 12.822 24.077 59.337 1.00 12.46 3 PRO B CA 1
ATOM 660 C C . PRO B 1 7 ? 14.110 24.831 59.017 1.00 6.95 3 PRO B C 1
ATOM 661 O O . PRO B 1 7 ? 14.132 26.045 59.159 1.00 11.18 3 PRO B O 1
ATOM 665 N N . ALA B 1 8 ? 15.162 24.137 58.602 1.00 9.78 4 ALA B N 1
ATOM 666 C CA . ALA B 1 8 ? 16.442 24.799 58.386 1.00 8.68 4 ALA B CA 1
ATOM 667 C C . ALA B 1 8 ? 16.506 25.631 57.107 1.00 8.18 4 ALA B C 1
ATOM 668 O O . ALA B 1 8 ? 17.311 26.558 57.012 1.00 8.81 4 ALA B O 1
ATOM 670 N N . ASP B 1 9 ? 15.675 25.306 56.125 1.00 7.22 5 ASP B N 1
ATOM 671 C CA . ASP B 1 9 ? 15.720 26.013 54.849 1.00 8.15 5 ASP B CA 1
ATOM 672 C C . ASP B 1 9 ? 14.348 26.058 54.193 1.00 7.23 5 ASP B C 1
ATOM 673 O O . ASP B 1 9 ? 13.694 25.025 54.053 1.00 7.71 5 ASP B O 1
ATOM 678 N N . CYS B 1 10 ? 13.915 27.242 53.773 1.00 8.71 6 CYS B N 1
ATOM 679 C CA . CYS B 1 10 ? 12.566 27.391 53.234 1.00 8.62 6 CYS B CA 1
ATOM 680 C C . CYS B 1 10 ? 12.371 26.707 51.890 1.00 9.69 6 CYS B C 1
ATOM 681 O O . CYS B 1 10 ? 11.313 26.129 51.629 1.00 10.11 6 CYS B O 1
ATOM 684 N N . CYS B 1 11 ? 13.398 26.724 51.053 1.00 7.42 7 CYS B N 1
ATOM 685 C CA . CYS B 1 11 ? 13.290 26.069 49.756 1.00 7.21 7 CYS B CA 1
ATOM 686 C C . CYS B 1 11 ? 13.200 24.553 49.913 1.00 6.96 7 CYS B C 1
ATOM 687 O O . CYS B 1 11 ? 12.363 23.902 49.282 1.00 7.91 7 CYS B O 1
ATOM 690 N N . ARG B 1 12 ? 14.053 24.000 50.770 1.00 8.15 8 ARG B N 1
ATOM 691 C CA . ARG B 1 12 ? 14.016 22.578 51.080 1.00 9.51 8 ARG B CA 1
ATOM 692 C C . ARG B 1 12 ? 12.658 22.223 51.669 1.00 9.45 8 ARG B C 1
ATOM 693 O O . ARG B 1 12 ? 12.100 21.165 51.372 1.00 9.46 8 ARG B O 1
ATOM 701 N N . MET B 1 13 ? 12.119 23.125 52.484 1.00 9.83 9 MET B N 1
ATOM 702 C CA . MET B 1 13 ? 10.783 22.947 53.031 1.00 7.98 9 MET B CA 1
ATOM 703 C C . MET B 1 13 ? 9.766 22.824 51.901 1.00 6.91 9 MET B C 1
ATOM 704 O O . MET B 1 13 ? 8.893 21.962 51.951 1.00 6.47 9 MET B O 1
ATOM 709 N N . LYS B 1 14 ? 9.877 23.680 50.889 1.00 9.49 10 LYS B N 1
ATOM 710 C CA . LYS B 1 14 ? 8.971 23.608 49.744 1.00 9.67 10 LYS B CA 1
ATOM 711 C C . LYS B 1 14 ? 9.085 22.291 48.984 1.00 9.35 10 LYS B C 1
ATOM 712 O O . LYS B 1 14 ? 8.073 21.660 48.661 1.00 10.06 10 LYS B O 1
ATOM 718 N N . GLU B 1 15 ? 10.318 21.875 48.706 1.00 8.99 11 GLU B N 1
ATOM 719 C CA . GLU B 1 15 ? 10.552 20.647 47.950 1.00 9.69 11 GLU B CA 1
ATOM 720 C C . GLU B 1 15 ? 9.983 19.434 48.693 1.00 7.70 11 GLU B C 1
ATOM 721 O O . GLU B 1 15 ? 9.298 18.575 48.104 1.00 8.72 11 GLU B O 1
ATOM 727 N N . CYS B 1 16 ? 10.246 19.396 49.995 1.00 8.51 12 CYS B N 1
ATOM 728 C CA . CYS B 1 16 ? 9.686 18.369 50.861 1.00 7.53 12 CYS B CA 1
ATOM 729 C C . CYS B 1 16 ? 8.167 18.429 50.793 1.00 9.37 12 CYS B C 1
ATOM 730 O O . CYS B 1 16 ? 7.498 17.406 50.692 1.00 8.49 12 CYS B O 1
ATOM 733 N N . CYS B 1 17 ? 7.633 19.643 50.852 1.00 6.28 13 CYS B N 1
ATOM 734 C CA . CYS B 1 17 ? 6.197 19.862 50.916 1.00 9.39 13 CYS B CA 1
ATOM 735 C C . CYS B 1 17 ? 5.503 19.263 49.704 1.00 7.92 13 CYS B C 1
ATOM 736 O O . CYS B 1 17 ? 4.561 18.475 49.838 1.00 8.10 13 CYS B O 1
ATOM 739 N N . THR B 1 18 ? 5.971 19.630 48.518 1.00 5.42 14 THR B N 1
ATOM 740 C CA . THR B 1 18 ? 5.311 19.163 47.307 1.00 8.23 14 THR B CA 1
ATOM 741 C C . THR B 1 18 ? 5.507 17.656 47.114 1.00 10.03 14 THR B C 1
ATOM 742 O O . THR B 1 18 ? 4.552 16.952 46.742 1.00 9.68 14 THR B O 1
ATOM 746 N N . ASP B 1 19 ? 6.713 17.150 47.391 1.00 10.45 15 ASP B N 1
ATOM 747 C CA . ASP B 1 19 ? 6.914 15.697 47.326 1.00 10.54 15 ASP B CA 1
ATOM 748 C C . ASP B 1 19 ? 5.954 14.933 48.237 1.00 11.56 15 ASP B C 1
ATOM 749 O O . ASP B 1 19 ? 5.330 13.945 47.823 1.00 10.95 15 ASP B O 1
ATOM 754 N N . ARG B 1 20 ? 5.841 15.391 49.478 1.00 10.00 16 ARG B N 1
ATOM 755 C CA . ARG B 1 20 ? 5.013 14.704 50.453 1.00 11.87 16 ARG B CA 1
ATOM 756 C C . ARG B 1 20 ? 3.532 14.791 50.144 1.00 11.72 16 ARG B C 1
ATOM 757 O O . ARG B 1 20 ? 2.813 13.812 50.332 1.00 10.59 16 ARG B O 1
ATOM 765 N N . VAL B 1 21 ? 3.065 15.950 49.687 1.00 9.51 17 VAL B N 1
ATOM 766 C CA . VAL B 1 21 ? 1.664 16.048 49.299 1.00 11.30 17 VAL B CA 1
ATOM 767 C C . VAL B 1 21 ? 1.384 15.100 48.137 1.00 12.79 17 VAL B C 1
ATOM 768 O O . VAL B 1 21 ? 0.379 14.392 48.144 1.00 11.64 17 VAL B O 1
ATOM 772 N N . ASN B 1 22 ? 2.274 15.072 47.148 1.00 10.06 18 ASN B N 1
ATOM 773 C CA . ASN B 1 22 ? 2.083 14.163 46.020 1.00 13.44 18 ASN B CA 1
ATOM 774 C C . ASN B 1 22 ? 1.998 12.701 46.470 1.00 13.13 18 ASN B C 1
ATOM 775 O O . ASN B 1 22 ? 1.061 11.980 46.103 1.00 11.34 18 ASN B O 1
ATOM 780 N N . GLU B 1 23 ? 2.965 12.276 47.281 1.00 11.85 19 GLU B N 1
ATOM 781 C CA . GLU B 1 23 ? 2.978 10.906 47.783 1.00 14.68 19 GLU B CA 1
ATOM 782 C C . GLU B 1 23 ? 1.730 10.580 48.593 1.00 15.97 19 GLU B C 1
ATOM 783 O O . GLU B 1 23 ? 1.165 9.493 48.465 1.00 16.49 19 GLU B O 1
ATOM 789 N N . CYS B 1 24 ? 1.314 11.520 49.434 1.00 12.28 20 CYS B N 1
ATOM 790 C CA . CYS B 1 24 ? 0.137 11.331 50.269 1.00 14.06 20 CYS B CA 1
ATOM 791 C C . CYS B 1 24 ? -1.102 11.156 49.403 1.00 14.97 20 CYS B C 1
ATOM 792 O O . CYS B 1 24 ? -1.912 10.256 49.636 1.00 14.37 20 CYS B O 1
ATOM 795 N N . LEU B 1 25 ? -1.243 12.016 48.398 1.00 11.42 21 LEU B N 1
ATOM 796 C CA . LEU B 1 25 ? -2.399 11.958 47.511 1.00 11.87 21 LEU B CA 1
ATOM 797 C C . LEU B 1 25 ? -2.401 10.687 46.673 1.00 12.95 21 LEU B C 1
ATOM 798 O O . LEU B 1 25 ? -3.462 10.224 46.248 1.00 11.24 21 LEU B O 1
ATOM 803 N N . GLN B 1 26 ? -1.221 10.120 46.435 1.00 13.76 22 GLN B N 1
ATOM 804 C CA . GLN B 1 26 ? -1.150 8.829 45.758 1.00 16.15 22 GLN B CA 1
ATOM 805 C C . GLN B 1 26 ? -1.766 7.703 46.590 1.00 18.92 22 GLN B C 1
ATOM 806 O O . GLN B 1 26 ? -2.076 6.639 46.053 1.00 21.45 22 GLN B O 1
ATOM 812 N N . ARG B 1 27 ? -1.937 7.917 47.892 1.00 14.27 23 ARG B N 1
ATOM 813 C CA . ARG B 1 27 ? -2.579 6.893 48.714 1.00 16.50 23 ARG B CA 1
ATOM 814 C C . ARG B 1 27 ? -4.100 6.956 48.598 1.00 15.53 23 ARG B C 1
ATOM 815 O O . ARG B 1 27 ? -4.795 6.003 48.948 1.00 18.25 23 ARG B O 1
ATOM 823 N N . TYR B 1 28 ? -4.609 8.096 48.141 1.00 10.78 24 TYR B N 1
ATOM 824 C CA . TYR B 1 28 ? -6.052 8.338 48.052 1.00 12.65 24 TYR B CA 1
ATOM 825 C C . TYR B 1 28 ? -6.634 8.326 46.639 1.00 12.17 24 TYR B C 1
ATOM 826 O O . TYR B 1 28 ? -7.552 9.085 46.335 1.00 13.38 24 TYR B O 1
ATOM 835 N N . SER B 1 29 ? -6.045 7.506 45.775 1.00 12.97 25 SER B N 1
ATOM 836 C CA . SER B 1 29 ? -6.420 7.431 44.367 1.00 14.01 25 SER B CA 1
ATOM 837 C C . SER B 1 29 ? -7.935 7.330 44.166 1.00 14.30 25 SER B C 1
ATOM 838 O O . SER B 1 29 ? -8.627 6.582 44.866 1.00 15.00 25 SER B O 1
ATOM 841 N N . GLY B 1 30 ? -8.440 8.120 43.224 1.00 13.31 26 GLY B N 1
ATOM 842 C CA . GLY B 1 30 ? -9.861 8.190 42.939 1.00 11.34 26 GLY B CA 1
ATOM 843 C C . GLY B 1 30 ? -10.615 9.254 43.714 1.00 12.17 26 GLY B C 1
ATOM 844 O O . GLY B 1 30 ? -11.704 9.647 43.303 1.00 13.10 26 GLY B O 1
ATOM 845 N N . ARG B 1 31 ? -10.080 9.690 44.854 1.00 13.05 27 ARG B N 1
ATOM 846 C CA . ARG B 1 31 ? -10.685 10.802 45.599 1.00 12.87 27 ARG B CA 1
ATOM 847 C C . ARG B 1 31 ? -9.720 11.946 45.967 1.00 11.83 27 ARG B C 1
ATOM 848 O O . ARG B 1 31 ? -9.953 12.652 46.942 1.00 15.45 27 ARG B O 1
ATOM 856 N N . GLU B 1 32 ? -8.610 12.065 45.243 1.00 10.44 28 GLU B N 1
ATOM 857 C CA . GLU B 1 32 ? -7.502 12.962 45.606 1.00 11.49 28 GLU B CA 1
ATOM 858 C C . GLU B 1 32 ? -7.908 14.411 45.979 1.00 13.56 28 GLU B C 1
ATOM 859 O O . GLU B 1 32 ? -7.343 15.039 46.914 1.00 12.92 28 GLU B O 1
ATOM 865 N N . ASP B 1 33 ? -8.899 14.927 45.255 1.00 17.14 29 ASP B N 1
ATOM 866 C CA . ASP B 1 33 ? -9.356 16.297 45.460 1.00 16.87 29 ASP B CA 1
ATOM 867 C C . ASP B 1 33 ? -9.901 16.490 46.871 1.00 18.21 29 ASP B C 1
ATOM 868 O O . ASP B 1 33 ? -9.796 17.575 47.437 1.00 21.73 29 ASP B O 1
ATOM 873 N N . LYS B 1 34 ? -10.473 15.436 47.439 1.00 13.58 30 LYS B N 1
ATOM 874 C CA . LYS B 1 34 ? -11.029 15.515 48.781 1.00 14.63 30 LYS B CA 1
ATOM 875 C C . LYS B 1 34 ? -9.930 15.461 49.839 1.00 13.24 30 LYS B C 1
ATOM 876 O O . LYS B 1 34 ? -10.163 15.809 50.995 1.00 15.19 30 LYS B O 1
ATOM 882 N N . PHE B 1 35 ? -8.746 14.992 49.451 1.00 10.36 31 PHE B N 1
ATOM 883 C CA . PHE B 1 35 ? -7.649 14.812 50.403 1.00 10.06 31 PHE B CA 1
ATOM 884 C C . PHE B 1 35 ? -6.494 15.799 50.267 1.00 10.25 31 PHE B C 1
ATOM 885 O O . PHE B 1 35 ? -5.474 15.649 50.951 1.00 9.63 31 PHE B O 1
ATOM 893 N N . VAL B 1 36 ? -6.621 16.770 49.365 1.00 8.73 32 VAL B N 1
ATOM 894 C CA . VAL B 1 36 ? -5.544 17.760 49.219 1.00 8.96 32 VAL B CA 1
ATOM 895 C C . VAL B 1 36 ? -5.184 18.438 50.559 1.00 7.69 32 VAL B C 1
ATOM 896 O O . VAL B 1 36 ? -4.009 18.474 50.930 1.00 9.93 32 VAL B O 1
ATOM 900 N N . SER B 1 37 ? -6.170 18.988 51.271 1.00 8.64 33 SER B N 1
ATOM 901 C CA . SER B 1 37 ? -5.910 19.654 52.561 1.00 8.02 33 SER B CA 1
ATOM 902 C C . SER B 1 37 ? -5.345 18.709 53.635 1.00 13.53 33 SER B C 1
ATOM 903 O O . SER B 1 37 ? -4.455 19.086 54.408 1.00 12.52 33 SER B O 1
ATOM 906 N N . PHE B 1 38 ? -5.874 17.490 53.679 1.00 10.26 34 PHE B N 1
ATOM 907 C CA . PHE B 1 38 ? -5.422 16.466 54.621 1.00 13.80 34 PHE B CA 1
ATOM 908 C C . PHE B 1 38 ? -3.934 16.182 54.416 1.00 10.94 34 PHE B C 1
ATOM 909 O O . PHE B 1 38 ? -3.126 16.162 55.362 1.00 11.36 34 PHE B O 1
ATOM 917 N N . CYS B 1 39 ? -3.584 15.984 53.152 1.00 10.44 35 CYS B N 1
ATOM 918 C CA . CYS B 1 39 ? -2.221 15.658 52.769 1.00 8.24 35 CYS B CA 1
ATOM 919 C C . CYS B 1 39 ? -1.301 16.858 52.958 1.00 8.91 35 CYS B C 1
ATOM 920 O O . CYS B 1 39 ? -0.108 16.696 53.218 1.00 10.91 35 CYS B O 1
ATOM 923 N N . TYR B 1 40 ? -1.851 18.063 52.808 1.00 11.08 36 TYR B N 1
ATOM 924 C CA . TYR B 1 40 ? -1.060 19.268 53.007 1.00 10.69 36 TYR B CA 1
ATOM 925 C C . TYR B 1 40 ? -0.733 19.394 54.488 1.00 10.04 36 TYR B C 1
ATOM 926 O O . TYR B 1 40 ? 0.367 19.809 54.843 1.00 10.16 36 TYR B O 1
ATOM 935 N N . GLN B 1 41 ? -1.678 19.038 55.359 1.00 10.15 37 GLN B N 1
ATOM 936 C CA . GLN B 1 41 ? -1.371 19.069 56.789 1.00 10.35 37 GLN B CA 1
ATOM 937 C C . GLN B 1 41 ? -0.321 18.019 57.126 1.00 11.38 37 GLN B C 1
ATOM 938 O O . GLN B 1 41 ? 0.578 18.272 57.937 1.00 13.09 37 GLN B O 1
ATOM 944 N N . GLU B 1 42 ? -0.438 16.842 56.512 1.00 8.46 38 GLU B N 1
ATOM 945 C CA . GLU B 1 42 ? 0.550 15.791 56.755 1.00 9.94 38 GLU B CA 1
ATOM 946 C C . GLU B 1 42 ? 1.938 16.278 56.343 1.00 10.66 38 GLU B C 1
ATOM 947 O O . GLU B 1 42 ? 2.925 16.091 57.068 1.00 11.32 38 GLU B O 1
ATOM 953 N N . ALA B 1 43 ? 1.998 16.928 55.186 1.00 11.08 39 ALA B N 1
ATOM 954 C CA . ALA B 1 43 ? 3.254 17.441 54.657 1.00 11.69 39 ALA B CA 1
ATOM 955 C C . ALA B 1 43 ? 3.807 18.554 55.545 1.00 12.31 39 ALA B C 1
ATOM 956 O O . ALA B 1 43 ? 5.012 18.680 55.695 1.00 15.46 39 ALA B O 1
ATOM 958 N N . THR B 1 44 ? 2.926 19.388 56.089 1.00 9.51 40 THR B N 1
ATOM 959 C CA . THR B 1 44 ? 3.344 20.492 56.951 1.00 9.03 40 THR B CA 1
ATOM 960 C C . THR B 1 44 ? 3.927 19.941 58.249 1.00 11.79 40 THR B C 1
ATOM 961 O O . THR B 1 44 ? 4.904 20.464 58.781 1.00 12.02 40 THR B O 1
ATOM 965 N N . VAL B 1 45 ? 3.329 18.865 58.744 1.00 14.02 41 VAL B N 1
ATOM 966 C CA . VAL B 1 45 ? 3.814 18.221 59.957 1.00 16.25 41 VAL B CA 1
ATOM 967 C C . VAL B 1 45 ? 5.164 17.546 59.755 1.00 16.28 41 VAL B C 1
ATOM 968 O O . VAL B 1 45 ? 6.052 17.639 60.608 1.00 21.85 41 VAL B O 1
ATOM 972 N N . THR B 1 46 ? 5.326 16.881 58.618 1.00 15.66 42 THR B N 1
ATOM 973 C CA . THR B 1 46 ? 6.540 16.109 58.384 1.00 15.54 42 THR B CA 1
ATOM 974 C C . THR B 1 46 ? 7.708 17.000 57.943 1.00 15.66 42 THR B C 1
ATOM 975 O O . THR B 1 46 ? 8.841 16.821 58.397 1.00 15.21 42 THR B O 1
ATOM 979 N N . CYS B 1 47 ? 7.424 17.957 57.060 1.00 10.69 43 CYS B N 1
ATOM 980 C CA . CYS B 1 47 ? 8.449 18.833 56.488 1.00 9.54 43 CYS B CA 1
ATOM 981 C C . CYS B 1 47 ? 8.698 20.057 57.347 1.00 11.23 43 CYS B C 1
ATOM 982 O O . CYS B 1 47 ? 9.705 20.748 57.183 1.00 15.46 43 CYS B O 1
ATOM 985 N N . GLY B 1 48 ? 7.760 20.343 58.240 1.00 11.21 44 GLY B N 1
ATOM 986 C CA . GLY B 1 48 ? 7.838 21.539 59.050 1.00 13.95 44 GLY B CA 1
ATOM 987 C C . GLY B 1 48 ? 7.289 22.787 58.388 1.00 12.27 44 GLY B C 1
ATOM 988 O O . GLY B 1 48 ? 6.938 22.787 57.207 1.00 13.10 44 GLY B O 1
ATOM 989 N N . SER B 1 49 ? 7.211 23.859 59.169 1.00 11.24 45 SER B N 1
ATOM 990 C CA . SER B 1 49 ? 6.781 25.157 58.665 1.00 10.77 45 SER B CA 1
ATOM 991 C C . SER B 1 49 ? 7.291 26.258 59.581 1.00 12.32 45 SER B C 1
ATOM 992 O O . SER B 1 49 ? 7.644 26.003 60.730 1.00 13.73 45 SER B O 1
ATOM 995 N N . PHE B 1 50 ? 7.343 27.478 59.061 1.00 12.79 46 PHE B N 1
ATOM 996 C CA . PHE B 1 50 ? 7.673 28.643 59.874 1.00 11.07 46 PHE B CA 1
ATOM 997 C C . PHE B 1 50 ? 6.420 29.271 60.468 1.00 14.05 46 PHE B C 1
ATOM 998 O O . PHE B 1 50 ? 6.490 30.025 61.436 1.00 15.57 46 PHE B O 1
ATOM 1006 N N . ASN B 1 51 ? 5.276 28.971 59.866 1.00 14.15 47 ASN B N 1
ATOM 1007 C CA . ASN B 1 51 ? 3.988 29.340 60.439 1.00 14.54 47 ASN B CA 1
ATOM 1008 C C . ASN B 1 51 ? 2.971 28.244 60.110 1.00 14.75 47 ASN B C 1
ATOM 1009 O O . ASN B 1 51 ? 2.733 27.945 58.940 1.00 14.04 47 ASN B O 1
ATOM 1014 N N . GLU B 1 52 ? 2.385 27.639 61.139 1.00 14.82 48 GLU B N 1
ATOM 1015 C CA . GLU B 1 52 ? 1.507 26.481 60.951 1.00 17.82 48 GLU B CA 1
ATOM 1016 C C . GLU B 1 52 ? 0.214 26.784 60.218 1.00 18.62 48 GLU B C 1
ATOM 1017 O O . GLU B 1 52 ? -0.370 25.906 59.580 1.00 18.75 48 GLU B O 1
ATOM 1023 N N . ILE B 1 53 ? -0.225 28.032 60.305 1.00 16.28 49 ILE B N 1
ATOM 1024 C CA . ILE B 1 53 ? -1.414 28.459 59.596 1.00 20.73 49 ILE B CA 1
ATOM 1025 C C . ILE B 1 53 ? -1.097 28.499 58.110 1.00 17.41 49 ILE B C 1
ATOM 1026 O O . ILE B 1 53 ? -1.923 28.132 57.277 1.00 22.04 49 ILE B O 1
ATOM 1031 N N . VAL B 1 54 ? 0.116 28.932 57.785 1.00 12.26 50 VAL B N 1
ATOM 1032 C CA . VAL B 1 54 ? 0.563 28.978 56.397 1.00 11.65 50 VAL B CA 1
ATOM 1033 C C . VAL B 1 54 ? 1.006 27.609 55.852 1.00 10.86 50 VAL B C 1
ATOM 1034 O O . VAL B 1 54 ? 0.684 27.249 54.718 1.00 10.02 50 VAL B O 1
ATOM 1038 N N . GLY B 1 55 ? 1.722 26.835 56.661 1.00 7.73 51 GLY B N 1
ATOM 1039 C CA . GLY B 1 55 ? 2.189 25.526 56.225 1.00 9.97 51 GLY B CA 1
ATOM 1040 C C . GLY B 1 55 ? 3.454 25.561 55.373 1.00 6.64 51 GLY B C 1
ATOM 1041 O O . GLY B 1 55 ? 4.114 26.595 55.264 1.00 8.28 51 GLY B O 1
ATOM 1042 N N . CYS B 1 56 ? 3.804 24.423 54.778 1.00 10.86 52 CYS B N 1
ATOM 1043 C CA . CYS B 1 56 ? 5.105 24.284 54.122 1.00 8.40 52 CYS B CA 1
ATOM 1044 C C . CYS B 1 56 ? 5.168 24.862 52.701 1.00 10.53 52 CYS B C 1
ATOM 1045 O O . CYS B 1 56 ? 6.261 25.151 52.210 1.00 10.69 52 CYS B O 1
ATOM 1048 N N . CYS B 1 57 ? 4.025 24.991 52.025 1.00 10.26 53 CYS B N 1
ATOM 1049 C CA . CYS B 1 57 ? 3.935 25.828 50.820 1.00 8.65 53 CYS B CA 1
ATOM 1050 C C . CYS B 1 57 ? 2.474 26.162 50.499 1.00 6.68 53 CYS B C 1
ATOM 1051 O O . CYS B 1 57 ? 1.774 25.354 49.890 1.00 9.15 53 CYS B O 1
ATOM 1054 N N . TYR B 1 58 ? 2.019 27.356 50.866 1.00 8.55 54 TYR B N 1
ATOM 1055 C CA . TYR B 1 58 ? 0.582 27.633 50.832 1.00 6.95 54 TYR B CA 1
ATOM 1056 C C . TYR B 1 58 ? 0.067 27.754 49.394 1.00 6.91 54 TYR B C 1
ATOM 1057 O O . TYR B 1 58 ? -1.012 27.249 49.057 1.00 7.23 54 TYR B O 1
ATOM 1066 N N . GLY B 1 59 ? 0.849 28.419 48.550 1.00 8.46 55 GLY B N 1
ATOM 1067 C CA . GLY B 1 59 ? 0.493 28.604 47.155 1.00 8.85 55 GLY B CA 1
ATOM 1068 C C . GLY B 1 59 ? 0.274 27.281 46.452 1.00 8.06 55 GLY B C 1
ATOM 1069 O O . GLY B 1 59 ? -0.607 27.155 45.598 1.00 9.56 55 GLY B O 1
ATOM 1070 N 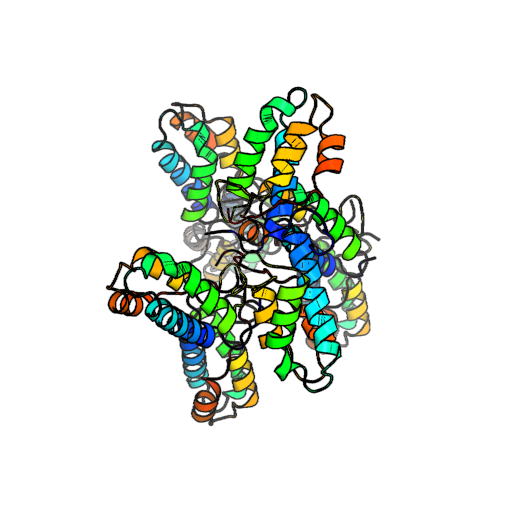N . TYR B 1 60 ? 1.080 26.287 46.817 1.00 5.78 56 TYR B N 1
ATOM 1071 C CA . TYR B 1 60 ? 0.927 24.952 46.263 1.00 8.41 56 TYR B CA 1
ATOM 1072 C C . TYR B 1 60 ? -0.372 24.313 46.728 1.00 7.24 56 TYR B C 1
ATOM 1073 O O . TYR B 1 60 ? -1.068 23.691 45.929 1.00 8.80 56 TYR B O 1
ATOM 1082 N N . GLN B 1 61 ? -0.703 24.453 48.010 1.00 9.17 57 GLN B N 1
ATOM 1083 C CA . GLN B 1 61 ? -1.975 23.915 48.495 1.00 6.81 57 GLN B CA 1
ATOM 1084 C C . GLN B 1 61 ? -3.134 24.518 47.713 1.00 9.90 57 GLN B C 1
ATOM 1085 O O . GLN B 1 61 ? -4.014 23.798 47.251 1.00 8.70 57 GLN B O 1
ATOM 1091 N N . MET B 1 62 ? -3.134 25.841 47.567 1.00 8.59 58 MET B N 1
ATOM 1092 C CA . MET B 1 62 ? -4.215 26.503 46.842 1.00 8.61 58 MET B CA 1
ATOM 1093 C C . MET B 1 62 ? -4.282 26.069 45.381 1.00 11.12 58 MET B C 1
ATOM 1094 O O . MET B 1 62 ? -5.374 25.832 44.841 1.00 9.62 58 MET B O 1
ATOM 1099 N N . CYS B 1 63 ? -3.116 25.925 44.757 1.00 7.32 59 CYS B N 1
ATOM 1100 C CA . CYS B 1 63 ? -3.066 25.475 43.373 1.00 8.06 59 CYS B CA 1
ATOM 1101 C C . CYS B 1 63 ? -3.670 24.082 43.257 1.00 9.95 59 CYS B C 1
ATOM 1102 O O . CYS B 1 63 ? -4.468 23.827 42.366 1.00 10.60 59 CYS B O 1
ATOM 1105 N N . MET B 1 64 ? -3.301 23.189 44.169 1.00 7.90 60 MET B N 1
ATOM 1106 C CA . MET B 1 64 ? -3.796 21.815 44.129 1.00 6.90 60 MET B CA 1
ATOM 1107 C C . MET B 1 64 ? -5.299 21.723 44.402 1.00 10.13 60 MET B C 1
ATOM 1108 O O . MET B 1 64 ? -5.996 20.924 43.773 1.00 10.17 60 MET B O 1
ATOM 1113 N N . ILE B 1 65 ? -5.795 22.538 45.332 1.00 8.31 61 ILE B N 1
ATOM 1114 C CA . ILE B 1 65 ? -7.232 22.594 45.596 1.00 9.64 61 ILE B CA 1
ATOM 1115 C C . ILE B 1 65 ? -7.963 23.030 44.335 1.00 11.15 61 ILE B C 1
ATOM 1116 O O . ILE B 1 65 ? -9.003 22.475 43.971 1.00 12.52 61 ILE B O 1
ATOM 1121 N N . ARG B 1 66 ? -7.387 24.008 43.650 1.00 10.15 62 ARG B N 1
ATOM 1122 C CA . ARG B 1 66 ? -7.963 24.484 42.399 1.00 15.13 62 ARG B CA 1
ATOM 1123 C C . ARG B 1 66 ? -7.935 23.443 41.272 1.00 14.75 62 ARG B C 1
ATOM 1124 O O . ARG B 1 66 ? -8.917 23.289 40.544 1.00 17.09 62 ARG B O 1
ATOM 1132 N N . VAL B 1 67 ? -6.815 22.738 41.133 1.00 14.72 63 VAL B N 1
ATOM 1133 C CA . VAL B 1 67 ? -6.552 21.898 39.960 1.00 14.67 63 VAL B CA 1
ATOM 1134 C C . VAL B 1 67 ? -6.872 20.392 40.109 1.00 17.77 63 VAL B C 1
ATOM 1135 O O . VAL B 1 67 ? -7.346 19.770 39.155 1.00 16.97 63 VAL B O 1
ATOM 1139 N N . VAL B 1 68 ? -6.621 19.806 41.279 1.00 12.07 64 VAL B N 1
ATOM 1140 C CA . VAL B 1 68 ? -6.767 18.360 41.444 1.00 12.05 64 VAL B CA 1
ATOM 1141 C C . VAL B 1 68 ? -8.199 17.854 41.259 1.00 15.40 64 VAL B C 1
ATOM 1142 O O . VAL B 1 68 ? -9.140 18.334 41.899 1.00 16.34 64 VAL B O 1
ATOM 1146 N N . LYS B 1 69 ? -8.341 16.884 40.357 1.00 15.62 65 LYS B N 1
ATOM 1147 C CA . LYS B 1 69 ? -9.590 16.143 40.152 1.00 13.89 65 LYS B CA 1
ATOM 1148 C C . LYS B 1 69 ? -9.334 14.641 40.288 1.00 12.85 65 LYS B C 1
ATOM 1149 O O . LYS B 1 69 ? -8.195 14.194 40.139 1.00 14.46 65 LYS B O 1
ATOM 1155 N N . PRO B 1 70 ? -10.386 13.857 40.589 1.00 15.13 66 PRO B N 1
ATOM 1156 C CA . PRO B 1 70 ? -10.208 12.412 40.787 1.00 13.41 66 PRO B CA 1
ATOM 1157 C C . PRO B 1 70 ? -9.463 11.708 39.650 1.00 13.25 66 PRO B C 1
ATOM 1158 O O . PRO B 1 70 ? -9.782 11.921 38.478 1.00 15.33 66 PRO B O 1
ATOM 1162 N N . ASN B 1 71 ? -8.471 10.897 40.019 1.00 13.81 67 ASN B N 1
ATOM 1163 C CA . ASN B 1 71 ? -7.664 10.112 39.077 1.00 15.87 67 ASN B CA 1
ATOM 1164 C C . ASN B 1 71 ? -6.828 10.921 38.082 1.00 13.77 67 ASN B C 1
ATOM 1165 O O . ASN B 1 71 ? -6.296 10.359 37.129 1.00 18.56 67 ASN B O 1
ATOM 1170 N N . SER B 1 72 ? -6.738 12.233 38.289 1.00 20.69 68 SER B N 1
ATOM 1171 C CA . SER B 1 72 ? -5.890 13.108 37.473 1.00 19.20 68 SER B CA 1
ATOM 1172 C C . SER B 1 72 ? -4.687 13.710 38.220 1.00 24.09 68 SER B C 1
ATOM 1173 O O . SER B 1 72 ? -4.146 14.727 37.789 1.00 27.67 68 SER B O 1
ATOM 1176 N N . LEU B 1 73 ? -4.307 13.115 39.349 1.00 17.19 69 LEU B N 1
ATOM 1177 C CA . LEU B 1 73 ? -3.294 13.685 40.252 1.00 21.81 69 LEU B CA 1
ATOM 1178 C C . LEU B 1 73 ? -1.984 14.176 39.618 1.00 21.71 69 LEU B C 1
ATOM 1179 O O . LEU B 1 73 ? -1.536 15.293 39.902 1.00 18.51 69 LEU B O 1
ATOM 1184 N N . SER B 1 74 ? -1.374 13.349 38.774 1.00 20.29 70 SER B N 1
ATOM 1185 C CA . SER B 1 74 ? -0.019 13.610 38.289 1.00 19.02 70 SER B CA 1
ATOM 1186 C C . SER B 1 74 ? 0.112 14.927 37.529 1.00 21.74 70 SER B C 1
ATOM 1187 O O . SER B 1 74 ? 1.071 15.683 37.736 1.00 17.54 70 SER B O 1
ATOM 1190 N N . GLY B 1 75 ? -0.868 15.216 36.679 1.00 23.34 71 GLY B N 1
ATOM 1191 C CA . GLY B 1 75 ? -0.865 16.461 35.937 1.00 24.64 71 GLY B CA 1
ATOM 1192 C C . GLY B 1 75 ? -1.007 17.656 36.859 1.00 22.98 71 GLY B C 1
ATOM 1193 O O . GLY B 1 75 ? -0.312 18.660 36.692 1.00 23.34 71 GLY B O 1
ATOM 1194 N N . ALA B 1 76 ? -1.870 17.530 37.861 1.00 20.70 72 ALA B N 1
ATOM 1195 C CA . ALA B 1 76 ? -2.101 18.610 38.811 1.00 17.35 72 ALA B CA 1
ATOM 1196 C C . ALA B 1 76 ? -0.828 18.910 39.593 1.00 15.37 72 ALA B C 1
ATOM 1197 O O . ALA B 1 76 ? -0.432 20.070 39.731 1.00 15.21 72 ALA B O 1
ATOM 1199 N N . HIS B 1 77 ? -0.183 17.858 40.087 1.00 15.64 73 HIS B N 1
ATOM 1200 C CA . HIS B 1 77 ? 1.058 18.018 40.830 1.00 14.46 73 HIS B CA 1
ATOM 1201 C C . HIS B 1 77 ? 2.154 18.644 39.973 1.00 15.38 73 HIS B C 1
ATOM 1202 O O . HIS B 1 77 ? 2.888 19.512 40.440 1.00 13.02 73 HIS B O 1
ATOM 1209 N N . GLU B 1 78 ? 2.268 18.195 38.725 1.00 17.02 74 GLU B N 1
ATOM 1210 C CA . GLU B 1 78 ? 3.262 18.747 37.799 1.00 19.78 74 GLU B CA 1
ATOM 1211 C C . GLU B 1 78 ? 3.029 20.228 37.516 1.00 18.32 74 GLU B C 1
ATOM 1212 O O . GLU B 1 78 ? 3.974 21.012 37.430 1.00 21.67 74 GLU B O 1
ATOM 1218 N N . ALA B 1 79 ? 1.763 20.604 37.380 1.00 18.54 75 ALA B N 1
ATOM 1219 C CA . ALA B 1 79 ? 1.401 21.994 37.129 1.00 21.15 75 ALA B CA 1
ATOM 1220 C C . ALA B 1 79 ? 1.686 22.867 38.349 1.00 18.95 75 ALA B C 1
ATOM 1221 O O . ALA B 1 79 ? 2.188 23.984 38.222 1.00 20.08 75 ALA B O 1
ATOM 1223 N N . CYS B 1 80 ? 1.375 22.344 39.531 1.00 13.37 76 CYS B N 1
ATOM 1224 C CA . CYS B 1 80 ? 1.400 23.151 40.750 1.00 10.87 76 CYS B CA 1
ATOM 1225 C C . CYS B 1 80 ? 2.726 23.191 41.507 1.00 11.40 76 CYS B C 1
ATOM 1226 O O . CYS B 1 80 ? 2.950 24.096 42.304 1.00 10.86 76 CYS B O 1
ATOM 1229 N N . LYS B 1 81 ? 3.597 22.216 41.278 1.00 11.20 77 LYS B N 1
ATOM 1230 C CA . LYS B 1 81 ? 4.767 22.059 42.142 1.00 11.37 77 LYS B CA 1
ATOM 1231 C C . LYS B 1 81 ? 5.757 23.217 42.022 1.00 11.19 77 LYS B C 1
ATOM 1232 O O . LYS B 1 81 ? 6.572 23.436 42.918 1.00 11.93 77 LYS B O 1
ATOM 1238 N N . THR B 1 82 ? 5.685 23.955 40.919 1.00 13.72 78 THR B N 1
ATOM 1239 C CA . THR B 1 82 ? 6.562 25.104 40.719 1.00 12.54 78 THR B CA 1
ATOM 1240 C C . THR B 1 82 ? 5.893 26.442 41.037 1.00 12.81 78 THR B C 1
ATOM 1241 O O . THR B 1 82 ? 6.517 27.494 40.889 1.00 13.24 78 THR B O 1
ATOM 1245 N N . VAL B 1 83 ? 4.629 26.413 41.456 1.00 10.96 79 VAL B N 1
ATOM 1246 C CA . VAL B 1 83 ? 3.914 27.657 41.728 1.00 9.57 79 VAL B CA 1
ATOM 1247 C C . VAL B 1 83 ? 4.578 28.356 42.916 1.00 8.02 79 VAL B C 1
ATOM 1248 O O . VAL B 1 83 ? 5.212 27.709 43.750 1.00 9.37 79 VAL B O 1
ATOM 1252 N N . SER B 1 84 ? 4.467 29.678 42.977 1.00 9.93 80 SER B N 1
ATOM 1253 C CA . SER B 1 84 ? 5.033 30.432 44.087 1.00 8.70 80 SER B CA 1
ATOM 1254 C C . SER B 1 84 ? 4.325 30.082 45.394 1.00 10.10 80 SER B C 1
ATOM 1255 O O . SER B 1 84 ? 3.096 30.042 45.447 1.00 10.26 80 SER B O 1
ATOM 1258 N N . CYS B 1 85 ? 5.097 29.845 46.451 1.00 8.34 81 CYS B N 1
ATOM 1259 C CA . CYS B 1 85 ? 4.514 29.459 47.735 1.00 8.92 81 CYS B CA 1
ATOM 1260 C C . CYS B 1 85 ? 3.862 30.617 48.456 1.00 8.25 81 CYS B C 1
ATOM 1261 O O . CYS B 1 85 ? 2.938 30.425 49.245 1.00 9.48 81 CYS B O 1
ATOM 1264 N N . GLY B 1 86 ? 4.355 31.819 48.188 1.00 8.85 82 GLY B N 1
ATOM 1265 C CA . GLY B 1 86 ? 3.915 32.989 48.914 1.00 10.19 82 GLY B CA 1
ATOM 1266 C C . GLY B 1 86 ? 4.787 33.181 50.142 1.00 11.36 82 GLY B C 1
ATOM 1267 O O . GLY B 1 86 ? 5.868 32.605 50.248 1.00 12.38 82 GLY B O 1
ATOM 1268 N N . ASN B 1 87 ? 4.310 33.998 51.073 1.00 11.90 83 ASN B N 1
ATOM 1269 C CA . ASN B 1 87 ? 5.040 34.314 52.294 1.00 11.97 83 ASN B CA 1
ATOM 1270 C C . ASN B 1 87 ? 4.954 33.176 53.319 1.00 11.73 83 ASN B C 1
ATOM 1271 O O . ASN B 1 87 ? 3.867 32.832 53.772 1.00 12.63 83 ASN B O 1
ATOM 1276 N N . PRO B 1 88 ? 6.102 32.585 53.686 1.00 11.28 84 PRO B N 1
ATOM 1277 C CA . PRO B 1 88 ? 6.144 31.482 54.657 1.00 8.54 84 PRO B CA 1
ATOM 1278 C C . PRO B 1 88 ? 5.898 31.916 56.106 1.00 11.31 84 PRO B C 1
ATOM 1279 O O . PRO B 1 88 ? 5.645 31.067 56.962 1.00 10.88 84 PRO B O 1
ATOM 1283 N N . CYS B 1 89 ? 5.964 33.218 56.366 1.00 11.18 85 CYS B N 1
ATOM 1284 C CA . CYS B 1 89 ? 5.909 33.763 57.722 1.00 12.03 85 CYS B CA 1
ATOM 1285 C C . CYS B 1 89 ? 4.477 34.045 58.182 1.00 11.32 85 CYS B C 1
ATOM 1286 O O . CYS B 1 89 ? 4.135 33.818 59.342 1.00 15.03 85 CYS B O 1
ATOM 1289 N N . ALA B 1 90 ? 3.650 34.564 57.284 1.00 14.36 86 ALA B N 1
ATOM 1290 C CA . ALA B 1 90 ? 2.259 34.843 57.623 1.00 18.43 86 ALA B CA 1
ATOM 1291 C C . ALA B 1 90 ? 1.388 34.848 56.378 1.00 21.46 86 ALA B C 1
ATOM 1292 O O . ALA B 1 90 ? 0.170 35.000 56.463 1.00 22.08 86 ALA B O 1
ATOM 1295 N N . PRO C 1 7 ? 1.942 63.208 66.014 1.00 24.93 3 PRO C N 1
ATOM 1296 C CA . PRO C 1 7 ? 2.129 61.844 66.523 1.00 24.27 3 PRO C CA 1
ATOM 1297 C C . PRO C 1 7 ? 3.568 61.517 66.932 1.00 18.04 3 PRO C C 1
ATOM 1298 O O . PRO C 1 7 ? 4.433 61.365 66.066 1.00 26.96 3 PRO C O 1
ATOM 1302 N N . ALA C 1 8 ? 3.824 61.468 68.237 1.00 15.66 4 ALA C N 1
ATOM 1303 C CA . ALA C 1 8 ? 5.140 61.107 68.770 1.00 15.45 4 ALA C CA 1
ATOM 1304 C C . ALA C 1 8 ? 5.329 59.591 68.910 1.00 12.06 4 ALA C C 1
ATOM 1305 O O . ALA C 1 8 ? 4.361 58.849 69.076 1.00 9.91 4 ALA C O 1
ATOM 1307 N N . ASP C 1 9 ? 6.577 59.138 68.827 1.00 10.68 5 ASP C N 1
ATOM 1308 C CA . ASP C 1 9 ? 6.907 57.722 69.010 1.00 10.86 5 ASP C CA 1
ATOM 1309 C C . ASP C 1 9 ? 8.300 57.613 69.622 1.00 9.31 5 ASP C C 1
ATOM 1310 O O . ASP C 1 9 ? 9.255 58.199 69.110 1.00 9.17 5 ASP C O 1
ATOM 1315 N N . CYS C 1 10 ? 8.425 56.867 70.712 1.00 12.76 6 CYS C N 1
ATOM 1316 C CA . CYS C 1 10 ? 9.699 56.819 71.427 1.00 10.78 6 CYS C CA 1
ATOM 1317 C C . CYS C 1 10 ? 10.783 56.040 70.667 1.00 13.12 6 CYS C C 1
ATOM 1318 O O . CYS C 1 10 ? 11.969 56.316 70.847 1.00 12.28 6 CYS C O 1
ATOM 1321 N N . CYS C 1 11 ? 10.407 55.058 69.852 1.00 10.19 7 CYS C N 1
ATOM 1322 C CA . CYS C 1 11 ? 11.417 54.387 69.028 1.00 11.40 7 CYS C CA 1
ATOM 1323 C C . CYS C 1 11 ? 11.971 55.335 67.961 1.00 10.65 7 CYS C C 1
ATOM 1324 O O . CYS C 1 11 ? 13.195 55.442 67.774 1.00 11.54 7 CYS C O 1
ATOM 1327 N N . ARG C 1 12 ? 11.069 56.028 67.268 1.00 9.96 8 ARG C N 1
ATOM 1328 C CA . ARG C 1 12 ? 11.477 57.015 66.275 1.00 9.91 8 ARG C CA 1
ATOM 1329 C C . ARG C 1 12 ? 12.266 58.133 66.936 1.00 7.69 8 ARG C C 1
ATOM 1330 O O . ARG C 1 12 ? 13.242 58.635 66.380 1.00 10.15 8 ARG C O 1
ATOM 1338 N N . MET C 1 13 ? 11.829 58.525 68.126 1.00 7.97 9 MET C N 1
ATOM 1339 C CA . MET C 1 13 ? 12.538 59.544 68.884 1.00 6.63 9 MET C CA 1
ATOM 1340 C C . MET C 1 13 ? 13.954 59.117 69.233 1.00 7.11 9 MET C C 1
ATOM 1341 O O . MET C 1 13 ? 14.880 59.914 69.132 1.00 7.53 9 MET C O 1
ATOM 1346 N N . LYS C 1 14 ? 14.119 57.876 69.677 1.00 7.33 10 LYS C N 1
ATOM 1347 C CA . LYS C 1 14 ? 15.446 57.386 70.034 1.00 7.54 10 LYS C CA 1
ATOM 1348 C C . LYS C 1 14 ? 16.364 57.340 68.815 1.00 6.55 10 LYS C C 1
ATOM 1349 O O . LYS C 1 14 ? 17.514 57.799 68.879 1.00 6.98 10 LYS C O 1
ATOM 1355 N N . GLU C 1 15 ? 15.854 56.804 67.705 1.00 7.42 11 GLU C N 1
ATOM 1356 C CA . GLU C 1 15 ? 16.670 56.701 66.492 1.00 7.99 11 GLU C CA 1
ATOM 1357 C C . GLU C 1 15 ? 17.071 58.091 65.997 1.00 6.00 11 GLU C C 1
ATOM 1358 O O . GLU C 1 15 ? 18.238 58.334 65.642 1.00 8.40 11 GLU C O 1
ATOM 1364 N N . CYS C 1 16 ? 16.103 59.005 66.004 1.00 5.77 12 CYS C N 1
ATOM 1365 C CA . CYS C 1 16 ? 16.369 60.393 65.649 1.00 4.35 12 CYS C CA 1
ATOM 1366 C C . CYS C 1 16 ? 17.440 60.957 66.565 1.00 5.53 12 CYS C C 1
ATOM 1367 O O . CYS C 1 16 ? 18.373 61.599 66.112 1.00 5.47 12 CYS C O 1
ATOM 1370 N N . CYS C 1 17 ? 17.295 60.700 67.858 1.00 6.21 13 CYS C N 1
ATOM 1371 C CA . CYS C 1 17 ? 18.173 61.270 68.868 1.00 6.10 13 CYS C CA 1
ATOM 1372 C C . CYS C 1 17 ? 19.619 60.872 68.638 1.00 6.41 13 CYS C C 1
ATOM 1373 O O . CYS C 1 17 ? 20.505 61.731 68.545 1.00 6.36 13 CYS C O 1
ATOM 1376 N N . THR C 1 18 ? 19.856 59.568 68.526 1.00 6.93 14 THR C N 1
ATOM 1377 C CA . THR C 1 18 ? 21.226 59.088 68.381 1.00 6.25 14 THR C CA 1
ATOM 1378 C C . THR C 1 18 ? 21.816 59.499 67.031 1.00 7.28 14 THR C C 1
ATOM 1379 O O . THR C 1 18 ? 22.990 59.898 66.958 1.00 7.50 14 THR C O 1
ATOM 1383 N N . ASP C 1 19 ? 21.005 59.432 65.973 1.00 5.98 15 ASP C N 1
ATOM 1384 C CA . ASP C 1 19 ? 21.453 59.915 64.667 1.00 7.89 15 ASP C CA 1
ATOM 1385 C C . ASP C 1 19 ? 21.878 61.384 64.704 1.00 6.96 15 ASP C C 1
ATOM 1386 O O . ASP C 1 19 ? 22.935 61.748 64.185 1.00 8.41 15 ASP C O 1
ATOM 1391 N N . ARG C 1 20 ? 21.046 62.223 65.313 1.00 5.28 16 ARG C N 1
ATOM 1392 C CA . ARG C 1 20 ? 21.290 63.661 65.338 1.00 5.74 16 ARG C CA 1
ATOM 1393 C C . ARG C 1 20 ? 22.500 64.009 66.204 1.00 6.27 16 ARG C C 1
ATOM 1394 O O . ARG C 1 20 ? 23.273 64.908 65.867 1.00 7.67 16 ARG C O 1
ATOM 1402 N N . VAL C 1 21 ? 22.648 63.323 67.336 1.00 7.33 17 VAL C N 1
ATOM 1403 C CA . VAL C 1 21 ? 23.820 63.544 68.186 1.00 5.89 17 VAL C CA 1
ATOM 1404 C C . VAL C 1 21 ? 25.085 63.179 67.428 1.00 5.83 17 VAL C C 1
ATOM 1405 O O . VAL C 1 21 ? 26.066 63.931 67.436 1.00 5.97 17 VAL C O 1
ATOM 1409 N N . ASN C 1 22 ? 25.052 62.030 66.760 1.00 7.40 18 ASN C N 1
ATOM 1410 C CA . ASN C 1 22 ? 26.197 61.580 65.971 1.00 9.01 18 ASN C CA 1
ATOM 1411 C C . ASN C 1 22 ? 26.564 62.593 64.883 1.00 8.05 18 ASN C C 1
ATOM 1412 O O . ASN C 1 22 ? 27.720 63.037 64.788 1.00 9.24 18 ASN C O 1
ATOM 1417 N N . GLU C 1 23 ? 25.565 63.003 64.107 1.00 7.90 19 GLU C N 1
ATOM 1418 C CA . GLU C 1 23 ? 25.776 63.970 63.035 1.00 11.03 19 GLU C CA 1
ATOM 1419 C C . GLU C 1 23 ? 26.328 65.286 63.577 1.00 10.37 19 GLU C C 1
ATOM 1420 O O . GLU C 1 23 ? 27.194 65.901 62.962 1.00 9.76 19 GLU C O 1
ATOM 1426 N N . CYS C 1 24 ? 25.807 65.720 64.721 1.00 6.35 20 CYS C N 1
ATOM 1427 C CA . CYS C 1 24 ? 26.256 66.957 65.357 1.00 7.60 20 CYS C CA 1
ATOM 1428 C C . CYS C 1 24 ? 27.725 66.855 65.769 1.00 9.85 20 CYS C C 1
ATOM 1429 O O . CYS C 1 24 ? 28.522 67.756 65.504 1.00 9.57 20 CYS C O 1
ATOM 1432 N N . LEU C 1 25 ? 28.083 65.744 66.405 1.00 8.35 21 LEU C N 1
ATOM 1433 C CA . LEU C 1 25 ? 29.453 65.540 66.864 1.00 7.58 21 LEU C CA 1
ATOM 1434 C C . LEU C 1 25 ? 30.424 65.418 65.696 1.00 8.99 21 LEU C C 1
ATOM 1435 O O . LEU C 1 25 ? 31.623 65.661 65.844 1.00 10.03 21 LEU C O 1
ATOM 1440 N N . GLN C 1 26 ? 29.905 65.032 64.536 1.00 9.62 22 GLN C N 1
ATOM 1441 C CA . GLN C 1 26 ? 30.732 64.956 63.334 1.00 10.10 22 GLN C CA 1
ATOM 1442 C C . GLN C 1 26 ? 31.253 66.331 62.894 1.00 12.97 22 GLN C C 1
ATOM 1443 O O . GLN C 1 26 ? 32.201 66.418 62.110 1.00 16.17 22 GLN C O 1
ATOM 1449 N N . ARG C 1 27 ? 30.631 67.400 63.387 1.00 13.03 23 ARG C N 1
ATOM 1450 C CA . ARG C 1 27 ? 31.081 68.757 63.080 1.00 10.51 23 ARG C CA 1
ATOM 1451 C C . ARG C 1 27 ? 32.255 69.203 63.945 1.00 13.99 23 ARG C C 1
ATOM 1452 O O . ARG C 1 27 ? 32.909 70.198 63.643 1.00 15.51 23 ARG C O 1
ATOM 1460 N N . TYR C 1 28 ? 32.470 68.501 65.054 1.00 16.15 24 TYR C N 1
ATOM 1461 C CA . TYR C 1 28 ? 33.489 68.873 66.037 1.00 10.95 24 TYR C CA 1
ATOM 1462 C C . TYR C 1 28 ? 34.718 67.969 66.103 1.00 13.33 24 TYR C C 1
ATOM 1463 O O . TYR C 1 28 ? 35.249 67.735 67.188 1.00 15.26 24 TYR C O 1
ATOM 1472 N N . SER C 1 29 ? 35.123 67.427 64.955 1.00 16.57 25 SER C N 1
ATOM 1473 C CA . SER C 1 29 ? 36.203 66.444 64.886 1.00 19.62 25 SER C CA 1
ATOM 1474 C C . SER C 1 29 ? 37.422 66.849 65.710 1.00 18.89 25 SER C C 1
ATOM 1475 O O . SER C 1 29 ? 37.913 67.976 65.602 1.00 18.75 25 SER C O 1
ATOM 1478 N N . GLY C 1 30 ? 37.903 65.917 66.528 1.00 20.09 26 GLY C N 1
ATOM 1479 C CA . GLY C 1 30 ? 39.030 66.162 67.407 1.00 21.41 26 GLY C CA 1
ATOM 1480 C C . GLY C 1 30 ? 38.649 66.720 68.770 1.00 23.70 26 GLY C C 1
ATOM 1481 O O . GLY C 1 30 ? 39.435 66.635 69.714 1.00 25.01 26 GLY C O 1
ATOM 1482 N N . ARG C 1 31 ? 37.473 67.337 68.865 1.00 13.51 27 ARG C N 1
ATOM 1483 C CA . ARG C 1 31 ? 36.977 67.858 70.141 1.00 18.81 27 ARG C CA 1
ATOM 1484 C C . ARG C 1 31 ? 35.650 67.281 70.657 1.00 14.95 27 ARG C C 1
ATOM 1485 O O . ARG C 1 31 ? 35.008 67.887 71.521 1.00 16.26 27 ARG C O 1
ATOM 1493 N N . GLU C 1 32 ? 35.229 66.149 70.102 1.00 14.48 28 GLU C N 1
ATOM 1494 C CA . GLU C 1 32 ? 33.883 65.605 70.316 1.00 13.41 28 GLU C CA 1
ATOM 1495 C C . GLU C 1 32 ? 33.442 65.522 71.799 1.00 15.09 28 GLU C C 1
ATOM 1496 O O . GLU C 1 32 ? 32.257 65.779 72.157 1.00 15.65 28 GLU C O 1
ATOM 1502 N N . ASP C 1 33 ? 34.409 65.190 72.654 1.00 15.67 29 ASP C N 1
ATOM 1503 C CA . ASP C 1 33 ? 34.144 64.995 74.076 1.00 17.16 29 ASP C CA 1
ATOM 1504 C C . ASP C 1 33 ? 33.598 66.254 74.730 1.00 18.52 29 ASP C C 1
ATOM 1505 O O . ASP C 1 33 ? 32.783 66.179 75.651 1.00 20.47 29 ASP C O 1
ATOM 1510 N N . LYS C 1 34 ? 34.033 67.410 74.249 1.00 16.67 30 LYS C N 1
ATOM 1511 C CA . LYS C 1 34 ? 33.568 68.660 74.820 1.00 18.27 30 LYS C CA 1
ATOM 1512 C C . LYS C 1 34 ? 32.167 69.015 74.330 1.00 14.63 30 LYS C C 1
ATOM 1513 O O . LYS C 1 34 ? 31.481 69.826 74.950 1.00 16.69 30 LYS C O 1
ATOM 1519 N N . PHE C 1 35 ? 31.742 68.403 73.226 1.00 11.31 31 PHE C N 1
ATOM 1520 C CA . PHE C 1 35 ? 30.478 68.773 72.596 1.00 9.03 31 PHE C CA 1
ATOM 1521 C C . PHE C 1 35 ? 29.339 67.774 72.743 1.00 8.83 31 PHE C C 1
ATOM 1522 O O . PHE C 1 35 ? 28.260 67.986 72.177 1.00 10.02 31 PHE C O 1
ATOM 1530 N N . VAL C 1 36 ? 29.568 66.684 73.468 1.00 11.03 32 VAL C N 1
ATOM 1531 C CA . VAL C 1 36 ? 28.488 65.697 73.648 1.00 8.41 32 VAL C CA 1
ATOM 1532 C C . VAL C 1 36 ? 27.180 66.326 74.187 1.00 9.95 32 VAL C C 1
ATOM 1533 O O . VAL C 1 36 ? 26.105 66.109 73.614 1.00 10.20 32 VAL C O 1
ATOM 1537 N N . SER C 1 37 ? 27.254 67.083 75.283 1.00 11.50 33 SER C N 1
ATOM 1538 C CA . SER C 1 37 ? 26.052 67.718 75.857 1.00 14.45 33 SER C CA 1
ATOM 1539 C C . SER C 1 37 ? 25.375 68.725 74.914 1.00 13.31 33 SER C C 1
ATOM 1540 O O . SER C 1 37 ? 24.139 68.785 74.838 1.00 13.28 33 SER C O 1
ATOM 1543 N N . PHE C 1 38 ? 26.183 69.510 74.206 1.00 11.51 34 PHE C N 1
ATOM 1544 C CA . PHE C 1 38 ? 25.683 70.491 73.241 1.00 14.23 34 PHE C CA 1
ATOM 1545 C C . PHE C 1 38 ? 24.880 69.749 72.180 1.00 9.59 34 PHE C C 1
ATOM 1546 O O . PHE C 1 38 ? 23.724 70.082 71.894 1.00 10.15 34 PHE C O 1
ATOM 1554 N N . CYS C 1 39 ? 25.483 68.700 71.644 1.00 9.19 35 CYS C N 1
ATOM 1555 C CA . CYS C 1 39 ? 24.868 67.970 70.552 1.00 7.60 35 CYS C CA 1
ATOM 1556 C C . CYS C 1 39 ? 23.625 67.241 71.043 1.00 5.88 35 CYS C C 1
ATOM 1557 O O . CYS C 1 39 ? 22.691 67.025 70.279 1.00 6.40 35 CYS C O 1
ATOM 1560 N N . TYR C 1 40 ? 23.617 66.861 72.318 1.00 7.27 36 TYR C N 1
ATOM 1561 C CA . TYR C 1 40 ? 22.437 66.217 72.887 1.00 6.32 36 TYR C CA 1
ATOM 1562 C C . TYR C 1 40 ? 21.301 67.241 72.989 1.00 7.24 36 TYR C C 1
ATOM 1563 O O . TYR C 1 40 ? 20.135 66.895 72.805 1.00 9.11 36 TYR C O 1
ATOM 1572 N N . GLN C 1 41 ? 21.640 68.493 73.296 1.00 9.28 37 GLN C N 1
ATOM 1573 C CA . GLN C 1 41 ? 20.630 69.550 73.330 1.00 9.15 37 GLN C CA 1
ATOM 1574 C C . GLN C 1 41 ? 20.073 69.793 71.924 1.00 9.93 37 GLN C C 1
ATOM 1575 O O . GLN C 1 41 ? 18.862 69.963 71.740 1.00 9.86 37 GLN C O 1
ATOM 1581 N N . GLU C 1 42 ? 20.966 69.794 70.936 1.00 7.33 38 GLU C N 1
ATOM 1582 C CA . GLU C 1 42 ? 20.571 69.985 69.540 1.00 5.89 38 GLU C CA 1
ATOM 1583 C C . GLU C 1 42 ? 19.639 68.859 69.092 1.00 8.04 38 GLU C C 1
ATOM 1584 O O . GLU C 1 42 ? 18.623 69.091 68.422 1.00 7.66 38 GLU C O 1
ATOM 1590 N N . ALA C 1 43 ? 19.995 67.634 69.462 1.00 8.65 39 ALA C N 1
ATOM 1591 C CA . ALA C 1 43 ? 19.196 66.474 69.097 1.00 8.11 39 ALA C CA 1
ATOM 1592 C C . ALA C 1 43 ? 17.847 66.532 69.794 1.00 10.23 39 ALA C C 1
ATOM 1593 O O . ALA C 1 43 ? 16.836 66.172 69.216 1.00 7.12 39 ALA C O 1
ATOM 1595 N N . THR C 1 44 ? 17.836 66.982 71.043 1.00 8.45 40 THR C N 1
ATOM 1596 C CA . THR C 1 44 ? 16.596 67.045 71.807 1.00 8.05 40 THR C CA 1
ATOM 1597 C C . THR C 1 44 ? 15.641 68.069 71.196 1.00 9.57 40 THR C C 1
ATOM 1598 O O . THR C 1 44 ? 14.433 67.838 71.121 1.00 7.75 40 THR C O 1
ATOM 1602 N N . VAL C 1 45 ? 16.189 69.187 70.732 1.00 8.89 41 VAL C N 1
ATOM 1603 C CA . VAL C 1 45 ? 15.361 70.217 70.112 1.00 7.85 41 VAL C CA 1
ATOM 1604 C C . VAL C 1 45 ? 14.850 69.727 68.754 1.00 10.54 41 VAL C C 1
ATOM 1605 O O . VAL C 1 45 ? 13.700 69.975 68.385 1.00 13.71 41 VAL C O 1
ATOM 1609 N N . THR C 1 46 ? 15.695 69.003 68.023 1.00 9.15 42 THR C N 1
ATOM 1610 C CA . THR C 1 46 ? 15.345 68.571 66.670 1.00 9.72 42 THR C CA 1
ATOM 1611 C C . THR C 1 46 ? 14.343 67.414 66.668 1.00 7.43 42 THR C C 1
ATOM 1612 O O . THR C 1 46 ? 13.376 67.412 65.909 1.00 11.99 42 THR C O 1
ATOM 1616 N N . CYS C 1 47 ? 14.581 66.440 67.535 1.00 9.38 43 CYS C N 1
ATOM 1617 C CA . CYS C 1 47 ? 13.786 65.219 67.588 1.00 9.21 43 CYS C CA 1
ATOM 1618 C C . CYS C 1 47 ? 12.593 65.311 68.519 1.00 10.58 43 CYS C C 1
ATOM 1619 O O . CYS C 1 47 ? 11.677 64.490 68.452 1.00 12.79 43 CYS C O 1
ATOM 1622 N N . GLY C 1 48 ? 12.616 66.302 69.402 1.00 10.20 44 GLY C N 1
ATOM 1623 C CA . GLY C 1 48 ? 11.609 66.414 70.438 1.00 11.79 44 GLY C CA 1
ATOM 1624 C C . GLY C 1 48 ? 11.973 65.560 71.636 1.00 7.96 44 GLY C C 1
ATOM 1625 O O . GLY C 1 48 ? 12.940 64.794 71.602 1.00 9.16 44 GLY C O 1
ATOM 1626 N N . SER C 1 49 ? 11.198 65.707 72.702 1.00 9.83 45 SER C N 1
ATOM 1627 C CA . SER C 1 49 ? 11.373 64.925 73.919 1.00 8.34 45 SER C CA 1
ATOM 1628 C C . SER C 1 49 ? 10.060 64.927 74.685 1.00 11.40 45 SER C C 1
ATOM 1629 O O . SER C 1 49 ? 9.201 65.774 74.440 1.00 13.33 45 SER C O 1
ATOM 1632 N N . PHE C 1 50 ? 9.888 63.977 75.597 1.00 10.64 46 PHE C N 1
ATOM 1633 C CA . PHE C 1 50 ? 8.706 63.977 76.457 1.00 11.64 46 PHE C CA 1
ATOM 1634 C C . PHE C 1 50 ? 8.947 64.770 77.744 1.00 14.01 46 PHE C C 1
ATOM 1635 O O . PHE C 1 50 ? 8.006 65.177 78.427 1.00 16.52 46 PHE C O 1
ATOM 1643 N N . ASN C 1 51 ? 10.222 64.970 78.061 1.00 12.24 47 ASN C N 1
ATOM 1644 C CA . ASN C 1 51 ? 10.659 65.876 79.118 1.00 12.57 47 ASN C CA 1
ATOM 1645 C C . ASN C 1 51 ? 11.947 66.528 78.631 1.00 13.36 47 ASN C C 1
ATOM 1646 O O . ASN C 1 51 ? 12.936 65.837 78.385 1.00 10.97 47 ASN C O 1
ATOM 1651 N N . GLU C 1 52 ? 11.932 67.851 78.486 1.00 16.24 48 GLU C N 1
ATOM 1652 C CA . GLU C 1 52 ? 13.049 68.558 77.861 1.00 14.61 48 GLU C CA 1
ATOM 1653 C C . GLU C 1 52 ? 14.316 68.525 78.713 1.00 16.68 48 GLU C C 1
ATOM 1654 O O . GLU C 1 52 ? 15.424 68.625 78.188 1.00 17.57 48 GLU C O 1
ATOM 1660 N N . ILE C 1 53 ? 14.153 68.379 80.024 1.00 16.95 49 ILE C N 1
ATOM 1661 C CA . ILE C 1 53 ? 15.307 68.269 80.914 1.00 16.73 49 ILE C CA 1
ATOM 1662 C C . ILE C 1 53 ? 15.980 66.913 80.720 1.00 15.13 49 ILE C C 1
ATOM 1663 O O . ILE C 1 53 ? 17.205 66.806 80.732 1.00 19.28 49 ILE C O 1
ATOM 1668 N N . VAL C 1 54 ? 15.166 65.882 80.514 1.00 10.61 50 VAL C N 1
ATOM 1669 C CA . VAL C 1 54 ? 15.673 64.531 80.289 1.00 10.11 50 VAL C CA 1
ATOM 1670 C C . VAL C 1 54 ? 16.219 64.371 78.871 1.00 9.94 50 VAL C C 1
ATOM 1671 O O . VAL C 1 54 ? 17.260 63.742 78.655 1.00 9.82 50 VAL C O 1
ATOM 1675 N N . GLY C 1 55 ? 15.522 64.968 77.911 1.00 8.13 51 GLY C N 1
ATOM 1676 C CA . GLY C 1 55 ? 15.911 64.916 76.511 1.00 10.14 51 GLY C CA 1
ATOM 1677 C C . GLY C 1 55 ? 15.478 63.662 75.772 1.00 7.86 51 GLY C C 1
ATOM 1678 O O . GLY C 1 55 ? 14.745 62.829 76.307 1.00 9.37 51 GLY C O 1
ATOM 1679 N N . CYS C 1 56 ? 15.962 63.511 74.543 1.00 8.54 52 CYS C N 1
ATOM 1680 C CA . CYS C 1 56 ? 15.434 62.493 73.637 1.00 8.36 52 CYS C CA 1
ATOM 1681 C C . CYS C 1 56 ? 15.978 61.082 73.861 1.00 7.91 52 CYS C C 1
ATOM 1682 O O . CYS C 1 56 ? 15.366 60.116 73.411 1.00 8.72 52 CYS C O 1
ATOM 1685 N N . CYS C 1 57 ? 17.143 60.954 74.488 1.00 10.22 53 CYS C N 1
ATOM 1686 C CA . CYS C 1 57 ? 17.549 59.660 75.038 1.00 12.42 53 CYS C CA 1
ATOM 1687 C C . CYS C 1 57 ? 18.652 59.832 76.080 1.00 11.50 53 CYS C C 1
ATOM 1688 O O . CYS C 1 57 ? 19.825 59.947 75.732 1.00 11.47 53 CYS C O 1
ATOM 1691 N N . TYR C 1 58 ? 18.287 59.801 77.359 1.00 6.60 54 TYR C N 1
ATOM 1692 C CA . TYR C 1 58 ? 19.222 60.177 78.421 1.00 8.04 54 TYR C CA 1
ATOM 1693 C C . TYR C 1 58 ? 20.366 59.188 78.591 1.00 7.05 54 TYR C C 1
ATOM 1694 O O . TYR C 1 58 ? 21.529 59.588 78.749 1.00 7.29 54 TYR C O 1
ATOM 1703 N N . GLY C 1 59 ? 20.030 57.903 78.541 1.00 8.11 55 GLY C N 1
ATOM 1704 C CA . GLY C 1 59 ? 21.015 56.850 78.674 1.00 10.38 55 GLY C CA 1
ATOM 1705 C C . GLY C 1 59 ? 22.088 56.963 77.612 1.00 7.81 55 GLY C C 1
ATOM 1706 O O . GLY C 1 59 ? 23.264 56.715 77.874 1.00 9.12 55 GLY C O 1
ATOM 1707 N N . TYR C 1 60 ? 21.678 57.345 76.407 1.00 7.90 56 TYR C N 1
ATOM 1708 C CA . TYR C 1 60 ? 22.623 57.531 75.314 1.00 6.68 56 TYR C CA 1
ATOM 1709 C C . TYR C 1 60 ? 23.534 58.719 75.575 1.00 8.48 56 TYR C C 1
ATOM 1710 O O . TYR C 1 60 ? 24.737 58.641 75.326 1.00 7.82 56 TYR C O 1
ATOM 1719 N N . GLN C 1 61 ? 22.971 59.816 76.077 1.00 5.85 57 GLN C N 1
ATOM 1720 C CA . GLN C 1 61 ? 23.798 60.963 76.432 1.00 6.54 57 GLN C CA 1
ATOM 1721 C C . GLN C 1 61 ? 24.876 60.564 77.421 1.00 9.85 57 GLN C C 1
ATOM 1722 O O . GLN C 1 61 ? 26.053 60.864 77.223 1.00 9.62 57 GLN C O 1
ATOM 1728 N N . MET C 1 62 ? 24.472 59.885 78.488 1.00 10.77 58 MET C N 1
ATOM 1729 C CA . MET C 1 62 ? 25.430 59.533 79.525 1.00 10.80 58 MET C CA 1
ATOM 1730 C C . MET C 1 62 ? 26.470 58.546 78.997 1.00 12.04 58 MET C C 1
ATOM 1731 O O . MET C 1 62 ? 27.662 58.651 79.317 1.00 11.32 58 MET C O 1
ATOM 1736 N N . CYS C 1 63 ? 26.023 57.611 78.162 1.00 7.97 59 CYS C N 1
ATOM 1737 C CA . CYS C 1 63 ? 26.938 56.648 77.562 1.00 8.31 59 CYS C CA 1
ATOM 1738 C C . CYS C 1 63 ? 27.980 57.374 76.724 1.00 10.08 59 CYS C C 1
ATOM 1739 O O . CYS C 1 63 ? 29.162 57.077 76.812 1.00 7.96 59 CYS C O 1
ATOM 1742 N N . MET C 1 64 ? 27.539 58.330 75.915 1.00 8.97 60 MET C N 1
ATOM 1743 C CA . MET C 1 64 ? 28.455 59.078 75.061 1.00 7.40 60 MET C CA 1
ATOM 1744 C C . MET C 1 64 ? 29.410 59.938 75.884 1.00 9.26 60 MET C C 1
ATOM 1745 O O . MET C 1 64 ? 30.579 60.078 75.537 1.00 9.08 60 MET C O 1
ATOM 1750 N N . ILE C 1 65 ? 28.918 60.513 76.977 1.00 10.45 61 ILE C N 1
ATOM 1751 C CA . ILE C 1 65 ? 29.785 61.281 77.867 1.00 10.61 61 ILE C CA 1
ATOM 1752 C C . ILE C 1 65 ? 30.897 60.379 78.411 1.00 12.61 61 ILE C C 1
ATOM 1753 O O . ILE C 1 65 ? 32.061 60.783 78.480 1.00 18.52 61 ILE C O 1
ATOM 1758 N N . ARG C 1 66 ? 30.536 59.151 78.773 1.00 12.97 62 ARG C N 1
ATOM 1759 C CA . ARG C 1 66 ? 31.510 58.175 79.267 1.00 12.84 62 ARG C CA 1
ATOM 1760 C C . ARG C 1 66 ? 32.501 57.685 78.192 1.00 17.31 62 ARG C C 1
ATOM 1761 O O . ARG C 1 66 ? 33.702 57.577 78.449 1.00 16.66 62 ARG C O 1
ATOM 1769 N N . VAL C 1 67 ? 31.995 57.397 76.995 1.00 11.88 63 VAL C N 1
ATOM 1770 C CA . VAL C 1 67 ? 32.763 56.700 75.960 1.00 11.07 63 VAL C CA 1
ATOM 1771 C C . VAL C 1 67 ? 33.461 57.609 74.933 1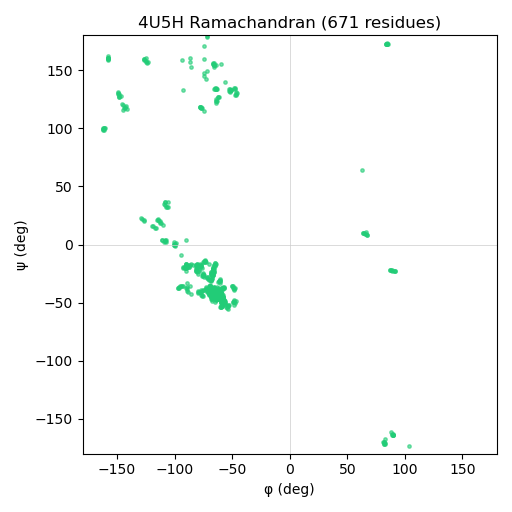.00 11.33 63 VAL C C 1
ATOM 1772 O O . VAL C 1 67 ? 34.555 57.294 74.466 1.00 12.16 63 VAL C O 1
ATOM 1776 N N . VAL C 1 68 ? 32.830 58.721 74.564 1.00 8.83 64 VAL C N 1
ATOM 1777 C CA . VAL C 1 68 ? 33.392 59.587 73.520 1.00 8.24 64 VAL C CA 1
ATOM 1778 C C . VAL C 1 68 ? 34.732 60.200 73.914 1.00 13.89 64 VAL C C 1
ATOM 1779 O O . VAL C 1 68 ? 34.854 60.863 74.946 1.00 14.97 64 VAL C O 1
ATOM 1783 N N . LYS C 1 69 ? 35.738 59.953 73.083 1.00 13.71 65 LYS C N 1
ATOM 1784 C CA . LYS C 1 69 ? 37.037 60.591 73.219 1.00 12.78 65 LYS C CA 1
ATOM 1785 C C . LYS C 1 69 ? 37.403 61.231 71.892 1.00 12.58 65 LYS C C 1
ATOM 1786 O O . LYS C 1 69 ? 36.846 60.857 70.859 1.00 15.79 65 LYS C O 1
ATOM 1792 N N . PRO C 1 70 ? 38.329 62.203 71.910 1.00 13.67 66 PRO C N 1
ATOM 1793 C CA . PRO C 1 70 ? 38.711 62.852 70.654 1.00 17.44 66 PRO C CA 1
ATOM 1794 C C . PRO C 1 70 ? 39.089 61.867 69.548 1.00 15.63 66 PRO C C 1
ATOM 1795 O O . PRO C 1 70 ? 39.832 60.910 69.785 1.00 16.46 66 PRO C O 1
ATOM 1799 N N . ASN C 1 71 ? 38.536 62.109 68.361 1.00 16.00 67 ASN C N 1
ATOM 1800 C CA . ASN C 1 71 ? 38.804 61.346 67.137 1.00 13.34 67 ASN C CA 1
ATOM 1801 C C . ASN C 1 71 ? 38.331 59.886 67.107 1.00 16.78 67 ASN C C 1
ATOM 1802 O O . ASN C 1 71 ? 38.668 59.151 66.180 1.00 18.09 67 ASN C O 1
ATOM 1807 N N . SER C 1 72 ? 37.575 59.462 68.115 1.00 16.57 68 SER C N 1
ATOM 1808 C CA . SER C 1 72 ? 36.999 58.114 68.145 1.00 16.33 68 SER C CA 1
ATOM 1809 C C . SER C 1 72 ? 35.465 58.065 68.100 1.00 13.68 68 SER C C 1
ATOM 1810 O O . SER C 1 72 ? 34.860 57.099 68.568 1.00 15.87 68 SER C O 1
ATOM 1813 N N . LEU C 1 73 ? 34.843 59.132 67.611 1.00 12.10 69 LEU C N 1
ATOM 1814 C CA . LEU C 1 73 ? 33.383 59.264 67.646 1.00 11.78 69 LEU C CA 1
ATOM 1815 C C . LEU C 1 73 ? 32.595 58.047 67.168 1.00 12.92 69 LEU C C 1
ATOM 1816 O O . LEU C 1 73 ? 31.676 57.602 67.847 1.00 10.10 69 LEU C O 1
ATOM 1821 N N . SER C 1 74 ? 32.945 57.522 66.000 1.00 8.55 70 SER C N 1
ATOM 1822 C CA . SER C 1 74 ? 32.143 56.477 65.367 1.00 7.96 70 SER C CA 1
ATOM 1823 C C . SER C 1 74 ? 32.063 55.212 66.226 1.00 9.44 70 SER C C 1
ATOM 1824 O O . SER C 1 74 ? 31.005 54.581 66.325 1.00 9.12 70 SER C O 1
ATOM 1827 N N . GLY C 1 75 ? 33.179 54.846 66.845 1.00 11.16 71 GLY C N 1
ATOM 1828 C CA . GLY C 1 75 ? 33.206 53.696 67.733 1.00 11.96 71 GLY C CA 1
ATOM 1829 C C . GLY C 1 75 ? 32.342 53.926 68.960 1.00 9.35 71 GLY C C 1
ATOM 1830 O O . GLY C 1 75 ? 31.638 53.022 69.422 1.00 10.30 71 GLY C O 1
ATOM 1831 N N . ALA C 1 76 ? 32.385 55.150 69.479 1.00 9.43 72 ALA C N 1
ATOM 1832 C CA . ALA C 1 76 ? 31.602 55.513 70.653 1.00 11.57 72 ALA C CA 1
ATOM 1833 C C . ALA C 1 76 ? 30.115 55.429 70.348 1.00 10.59 72 ALA C C 1
ATOM 1834 O O . ALA C 1 76 ? 29.340 54.870 71.121 1.00 8.19 72 ALA C O 1
ATOM 1836 N N . HIS C 1 77 ? 29.726 55.997 69.214 1.00 8.47 73 HIS C N 1
ATOM 1837 C CA . HIS C 1 77 ? 28.338 55.968 68.785 1.00 8.18 73 HIS C CA 1
ATOM 1838 C C . HIS C 1 77 ? 27.876 54.535 68.591 1.00 8.27 73 HIS C C 1
ATOM 1839 O O . HIS C 1 77 ? 26.777 54.167 68.994 1.00 7.66 73 HIS C O 1
ATOM 1846 N N . GLU C 1 78 ? 28.734 53.723 67.983 1.00 7.87 74 GLU C N 1
ATOM 1847 C CA . GLU C 1 78 ? 28.374 52.342 67.719 1.00 10.19 74 GLU C CA 1
ATOM 1848 C C . GLU C 1 78 ? 28.168 51.610 69.044 1.00 8.89 74 GLU C C 1
ATOM 1849 O O . GLU C 1 78 ? 27.284 50.760 69.170 1.00 10.62 74 GLU C O 1
ATOM 1855 N N . ALA C 1 79 ? 28.999 51.934 70.029 1.00 6.96 75 ALA C N 1
ATOM 1856 C CA . ALA C 1 79 ? 28.904 51.306 71.340 1.00 9.68 75 ALA C CA 1
ATOM 1857 C C . ALA C 1 79 ? 27.646 51.731 72.091 1.00 10.63 75 ALA C C 1
ATOM 1858 O O . ALA C 1 79 ? 27.024 50.926 72.780 1.00 11.68 75 ALA C O 1
ATOM 1860 N N . CYS C 1 80 ? 27.311 53.012 71.991 1.00 8.13 76 CYS C N 1
ATOM 1861 C CA . CYS C 1 80 ? 26.258 53.603 72.807 1.00 8.89 76 CYS C CA 1
ATOM 1862 C C . CYS C 1 80 ? 24.847 53.620 72.210 1.00 9.21 76 CYS C C 1
ATOM 1863 O O . CYS C 1 80 ? 23.877 53.773 72.944 1.00 9.06 76 CYS C O 1
ATOM 1866 N N . LYS C 1 81 ? 24.718 53.487 70.895 1.00 7.36 77 LYS C N 1
ATOM 1867 C CA . LYS C 1 81 ? 23.430 53.792 70.261 1.00 8.58 77 LYS C CA 1
ATOM 1868 C C . LYS C 1 81 ? 22.291 52.834 70.640 1.00 8.83 77 LYS C C 1
ATOM 1869 O O . LYS C 1 81 ? 21.114 53.179 70.493 1.00 11.22 77 LYS C O 1
ATOM 1875 N N . THR C 1 82 ? 22.630 51.642 71.123 1.00 9.46 78 THR C N 1
ATOM 1876 C CA . THR C 1 82 ? 21.605 50.682 71.528 1.00 13.66 78 THR C CA 1
ATOM 1877 C C . THR C 1 82 ? 21.350 50.658 73.034 1.00 12.01 78 THR C C 1
ATOM 1878 O O . THR C 1 82 ? 20.532 49.872 73.509 1.00 12.20 78 THR C O 1
ATOM 1882 N N . VAL C 1 83 ? 22.054 51.503 73.783 1.00 9.32 79 VAL C N 1
ATOM 1883 C CA . VAL C 1 83 ? 21.933 51.503 75.240 1.00 9.56 79 VAL C CA 1
ATOM 1884 C C . VAL C 1 83 ? 20.523 51.937 75.663 1.00 8.48 79 VAL C C 1
ATOM 1885 O O . VAL C 1 83 ? 19.832 52.640 74.921 1.00 8.09 79 VAL C O 1
ATOM 1889 N N . SER C 1 84 ? 20.093 51.506 76.846 1.00 8.65 80 SER C N 1
ATOM 1890 C CA . SER C 1 84 ? 18.783 51.886 77.369 1.00 7.73 80 SER C CA 1
ATOM 1891 C C . SER C 1 84 ? 18.695 53.391 77.612 1.00 9.71 80 SER C C 1
ATOM 1892 O O . SER C 1 84 ? 19.605 53.985 78.190 1.00 8.96 80 SER C O 1
ATOM 1895 N N . CYS C 1 85 ? 17.602 54.007 77.167 1.00 6.97 81 CYS C N 1
ATOM 1896 C CA . CYS C 1 85 ? 17.430 55.451 77.318 1.00 8.21 81 CYS C CA 1
ATOM 1897 C C . CYS C 1 85 ? 17.062 55.849 78.744 1.00 7.71 81 CYS C C 1
ATOM 1898 O O . CYS C 1 85 ? 17.340 56.967 79.173 1.00 9.56 81 CYS C O 1
ATOM 1901 N N . GLY C 1 86 ? 16.430 54.932 79.471 1.00 10.08 82 GLY C N 1
ATOM 1902 C CA . GLY C 1 86 ? 15.945 55.227 80.806 1.00 9.57 82 GLY C CA 1
ATOM 1903 C C . GLY C 1 86 ? 14.534 55.780 80.754 1.00 12.62 82 GLY C C 1
ATOM 1904 O O . GLY C 1 86 ? 13.844 55.647 79.747 1.00 14.16 82 GLY C O 1
ATOM 1905 N N . ASN C 1 87 ? 14.105 56.402 81.845 1.00 11.68 83 ASN C N 1
ATOM 1906 C CA . ASN C 1 87 ? 12.773 56.984 81.925 1.00 11.87 83 ASN C CA 1
ATOM 1907 C C . ASN C 1 87 ? 12.716 58.295 81.144 1.00 12.84 83 ASN C C 1
ATOM 1908 O O . ASN C 1 87 ? 13.427 59.242 81.473 1.00 13.25 83 ASN C O 1
ATOM 1913 N N . PRO C 1 88 ? 11.876 58.345 80.096 1.00 12.07 84 PRO C N 1
ATOM 1914 C CA . PRO C 1 88 ? 11.726 59.543 79.259 1.00 11.14 84 PRO C CA 1
ATOM 1915 C C . PRO C 1 88 ? 10.928 60.659 79.935 1.00 12.33 84 PRO C C 1
ATOM 1916 O O . PRO C 1 88 ? 10.978 61.806 79.494 1.00 14.49 84 PRO C O 1
ATOM 1920 N N . CYS C 1 89 ? 10.225 60.316 81.008 1.00 12.50 85 CYS C N 1
ATOM 1921 C CA . CYS C 1 89 ? 9.275 61.210 81.666 1.00 13.75 85 CYS C CA 1
ATOM 1922 C C . CYS C 1 89 ? 9.923 62.066 82.755 1.00 16.86 85 CYS C C 1
ATOM 1923 O O . CYS C 1 89 ? 9.532 63.219 82.957 1.00 19.71 85 CYS C O 1
ATOM 1926 N N . ALA C 1 90 ? 10.878 61.492 83.479 1.00 20.48 86 ALA C N 1
ATOM 1927 C CA . ALA C 1 90 ? 11.578 62.225 84.527 1.00 23.42 86 ALA C CA 1
ATOM 1928 C C . ALA C 1 90 ? 12.963 61.642 84.772 1.00 23.70 86 ALA C C 1
ATOM 1929 O O . ALA C 1 90 ? 13.312 60.582 84.256 1.00 24.67 86 ALA C O 1
ATOM 1932 N N . GLY D 1 6 ? 8.896 47.887 85.426 1.00 50.77 2 GLY D N 1
ATOM 1933 C CA . GLY D 1 6 ? 9.737 49.069 85.332 1.00 43.22 2 GLY D CA 1
ATOM 1934 C C . GLY D 1 6 ? 10.674 49.001 84.139 1.00 39.32 2 GLY D C 1
ATOM 1935 O O . GLY D 1 6 ? 11.795 48.496 84.253 1.00 43.61 2 GLY D O 1
ATOM 1936 N N . PRO D 1 7 ? 10.210 49.490 82.974 1.00 25.12 3 PRO D N 1
ATOM 1937 C CA . PRO D 1 7 ? 11.056 49.396 81.780 1.00 19.68 3 PRO D CA 1
ATOM 1938 C C . PRO D 1 7 ? 12.241 50.348 81.783 1.00 15.24 3 PRO D C 1
ATOM 1939 O O . PRO D 1 7 ? 12.125 51.493 82.216 1.00 19.54 3 PRO D O 1
ATOM 1943 N N . ALA D 1 8 ? 13.364 49.865 81.262 1.00 15.92 4 ALA D N 1
ATOM 1944 C CA . ALA D 1 8 ? 14.588 50.649 81.161 1.00 14.09 4 ALA D CA 1
ATOM 1945 C C . ALA D 1 8 ? 14.665 51.464 79.873 1.00 13.01 4 ALA D C 1
ATOM 1946 O O . ALA D 1 8 ? 15.451 52.397 79.773 1.00 9.29 4 ALA D O 1
ATOM 1948 N N . ASP D 1 9 ? 13.873 51.086 78.876 1.00 9.11 5 ASP D N 1
ATOM 1949 C CA . ASP D 1 9 ? 13.937 51.732 77.567 1.00 7.23 5 ASP D CA 1
ATOM 1950 C C . ASP D 1 9 ? 12.568 51.739 76.900 1.00 9.56 5 ASP D C 1
ATOM 1951 O O . ASP D 1 9 ? 11.911 50.703 76.815 1.00 10.57 5 ASP D O 1
ATOM 1956 N N . CYS D 1 10 ? 12.139 52.902 76.423 1.00 11.10 6 CYS D N 1
ATOM 1957 C CA . CYS D 1 10 ? 10.795 53.035 75.871 1.00 9.53 6 CYS D CA 1
ATOM 1958 C C . CYS D 1 10 ? 10.616 52.309 74.548 1.00 11.70 6 CYS D C 1
ATOM 1959 O O . CYS D 1 10 ? 9.555 51.738 74.285 1.00 9.72 6 CYS D O 1
ATOM 1962 N N . CYS D 1 11 ? 11.658 52.295 73.729 1.00 8.68 7 CYS D N 1
ATOM 1963 C CA . CYS D 1 11 ? 11.574 51.604 72.451 1.00 9.08 7 CYS D CA 1
ATOM 1964 C C . CYS D 1 11 ? 11.479 50.092 72.649 1.00 9.20 7 CYS D C 1
ATOM 1965 O O . CYS D 1 11 ? 10.661 49.415 72.010 1.00 8.01 7 CYS D O 1
ATOM 1968 N N . ARG D 1 12 ? 12.314 49.566 73.540 1.00 8.14 8 ARG D N 1
ATOM 1969 C CA . ARG D 1 12 ? 12.251 48.153 73.882 1.00 8.48 8 ARG D CA 1
ATOM 1970 C C . ARG D 1 12 ? 10.876 47.825 74.444 1.00 7.55 8 ARG D C 1
ATOM 1971 O O . ARG D 1 12 ? 10.317 46.761 74.158 1.00 7.30 8 ARG D O 1
ATOM 1979 N N . MET D 1 13 ? 10.333 48.755 75.226 1.00 8.13 9 MET D N 1
ATOM 1980 C CA . MET D 1 13 ? 8.991 48.610 75.771 1.00 7.47 9 MET D CA 1
ATOM 1981 C C . MET D 1 13 ? 7.968 48.474 74.643 1.00 7.45 9 MET D C 1
ATOM 1982 O O . MET D 1 13 ? 7.096 47.614 74.707 1.00 5.87 9 MET D O 1
ATOM 1987 N N . LYS D 1 14 ? 8.090 49.304 73.608 1.00 8.53 10 LYS D N 1
ATOM 1988 C CA . LYS D 1 14 ? 7.185 49.227 72.457 1.00 10.08 10 LYS D CA 1
ATOM 1989 C C . LYS D 1 14 ? 7.273 47.894 71.720 1.00 9.43 10 LYS D C 1
ATOM 1990 O O . LYS D 1 14 ? 6.249 47.273 71.400 1.00 6.60 10 LYS D O 1
ATOM 1996 N N . GLU D 1 15 ? 8.501 47.457 71.458 1.00 7.97 11 GLU D N 1
ATOM 1997 C CA . GLU D 1 15 ? 8.728 46.215 70.725 1.00 8.28 11 GLU D CA 1
ATOM 1998 C C . GLU D 1 15 ? 8.147 45.022 71.490 1.00 4.91 11 GLU D C 1
ATOM 1999 O O . GLU D 1 15 ? 7.449 44.156 70.919 1.00 6.85 11 GLU D O 1
ATOM 2005 N N . CYS D 1 16 ? 8.412 45.012 72.794 1.00 5.99 12 CYS D N 1
ATOM 2006 C CA . CYS D 1 16 ? 7.847 44.013 73.689 1.00 6.13 12 CYS D CA 1
ATOM 2007 C C . CYS D 1 16 ? 6.332 44.063 73.619 1.00 5.73 12 CYS D C 1
ATOM 2008 O O . CYS D 1 16 ? 5.669 43.034 73.533 1.00 6.60 12 CYS D O 1
ATOM 2011 N N . CYS D 1 17 ? 5.799 45.277 73.652 1.00 5.44 13 CYS D N 1
ATOM 2012 C CA . CYS D 1 17 ? 4.364 45.497 73.714 1.00 6.55 13 CYS D CA 1
ATOM 2013 C C . CYS D 1 17 ? 3.656 44.878 72.523 1.00 6.14 13 CYS D C 1
ATOM 2014 O O . CYS D 1 17 ? 2.718 44.090 72.683 1.00 6.80 13 CYS D O 1
ATOM 2017 N N . THR D 1 18 ? 4.114 45.227 71.326 1.00 5.01 14 THR D N 1
ATOM 2018 C CA . THR D 1 18 ? 3.443 44.740 70.129 1.00 8.04 14 THR D CA 1
ATOM 2019 C C . THR D 1 18 ? 3.631 43.230 69.968 1.00 7.12 14 THR D C 1
ATOM 2020 O O . THR D 1 18 ? 2.674 42.526 69.607 1.00 10.13 14 THR D O 1
ATOM 2024 N N . ASP D 1 19 ? 4.831 42.718 70.259 1.00 7.44 15 ASP D N 1
ATOM 2025 C CA . ASP D 1 19 ? 5.005 41.261 70.243 1.00 8.63 15 ASP D CA 1
ATOM 2026 C C . ASP D 1 19 ? 4.047 40.522 71.182 1.00 10.36 15 ASP D C 1
ATOM 2027 O O . ASP D 1 19 ? 3.408 39.536 70.789 1.00 9.04 15 ASP D O 1
ATOM 2032 N N . ARG D 1 20 ? 3.955 40.996 72.421 1.00 6.59 16 ARG D N 1
ATOM 2033 C CA . ARG D 1 20 ? 3.145 40.322 73.427 1.00 8.15 16 ARG D CA 1
ATOM 2034 C C . ARG D 1 20 ? 1.661 40.411 73.104 1.00 9.73 16 ARG D C 1
ATOM 2035 O O . ARG D 1 20 ? 0.928 39.434 73.287 1.00 9.06 16 ARG D O 1
ATOM 2043 N N . VAL D 1 21 ? 1.214 41.565 72.617 1.00 8.88 17 VAL D N 1
ATOM 2044 C CA . VAL D 1 21 ? -0.182 41.681 72.214 1.00 7.62 17 VAL D CA 1
ATOM 2045 C C . VAL D 1 21 ? -0.474 40.709 71.077 1.00 7.63 17 VAL D C 1
ATOM 2046 O O . VAL D 1 21 ? -1.482 40.007 71.109 1.00 6.50 17 VAL D O 1
ATOM 2050 N N . ASN D 1 22 ? 0.418 40.642 70.092 1.00 6.47 18 ASN D N 1
ATOM 2051 C CA . ASN D 1 22 ? 0.221 39.716 68.979 1.00 8.59 18 ASN D CA 1
ATOM 2052 C C . ASN D 1 22 ? 0.109 38.261 69.442 1.00 9.46 18 ASN D C 1
ATOM 2053 O O . ASN D 1 22 ? -0.818 37.547 69.056 1.00 8.31 18 ASN D O 1
ATOM 2058 N N . GLU D 1 23 ? 1.053 37.827 70.272 1.00 9.71 19 GLU D N 1
ATOM 2059 C CA . GLU D 1 23 ? 1.051 36.453 70.782 1.00 10.92 19 GLU D CA 1
ATOM 2060 C C . GLU D 1 23 ? -0.226 36.142 71.585 1.00 12.15 19 GLU D C 1
ATOM 2061 O O . GLU D 1 23 ? -0.892 35.090 71.407 1.00 12.35 19 GLU D O 1
ATOM 2067 N N . CYS D 1 24 ? -0.602 37.106 72.420 1.00 8.69 20 CYS D N 1
ATOM 2068 C CA . CYS D 1 24 ? -1.776 36.967 73.260 1.00 10.81 20 CYS D CA 1
ATOM 2069 C C . CYS D 1 24 ? -3.011 36.799 72.389 1.00 11.54 20 CYS D C 1
ATOM 2070 O O . CYS D 1 24 ? -3.839 35.919 72.634 1.00 8.90 20 CYS D O 1
ATOM 2073 N N . LEU D 1 25 ? -3.123 37.637 71.365 1.00 10.18 21 LEU D N 1
ATOM 2074 C CA . LEU D 1 25 ? -4.264 37.570 70.465 1.00 9.79 21 LEU D CA 1
ATOM 2075 C C . LEU D 1 25 ? -4.234 36.279 69.657 1.00 10.90 21 LEU D C 1
ATOM 2076 O O . LEU D 1 25 ? -5.276 35.796 69.213 1.00 10.12 21 LEU D O 1
ATOM 2081 N N . GLN D 1 26 ? -3.038 35.726 69.458 1.00 10.44 22 GLN D N 1
ATOM 2082 C CA . GLN D 1 26 ? -2.925 34.431 68.804 1.00 11.30 22 GLN D CA 1
ATOM 2083 C C . GLN D 1 26 ? -3.517 33.347 69.684 1.00 14.94 22 GLN D C 1
ATOM 2084 O O . GLN D 1 26 ? -3.894 32.285 69.187 1.00 18.15 22 GLN D O 1
ATOM 2090 N N . ARG D 1 27 ? -3.632 33.609 70.984 1.00 12.37 23 ARG D N 1
ATOM 2091 C CA . ARG D 1 27 ? -4.313 32.618 71.828 1.00 14.18 23 ARG D CA 1
ATOM 2092 C C . ARG D 1 27 ? -5.840 32.713 71.723 1.00 13.48 23 ARG D C 1
ATOM 2093 O O . ARG D 1 27 ? -6.556 31.786 72.096 1.00 16.19 23 ARG D O 1
ATOM 2101 N N . TYR D 1 28 ? -6.326 33.847 71.234 1.00 10.73 24 TYR D N 1
ATOM 2102 C CA . TYR D 1 28 ? -7.764 34.120 71.132 1.00 11.62 24 TYR D CA 1
ATOM 2103 C C . TYR D 1 28 ? -8.344 34.050 69.720 1.00 9.27 24 TYR D C 1
ATOM 2104 O O . TYR D 1 28 ? -9.241 34.817 69.368 1.00 10.53 24 TYR D O 1
ATOM 2113 N N . SER D 1 29 ? -7.768 33.171 68.905 1.00 10.82 25 SER D N 1
ATOM 2114 C CA . SER D 1 29 ? -8.146 33.017 67.505 1.00 10.95 25 SER D CA 1
ATOM 2115 C C . SER D 1 29 ? -9.663 32.911 67.325 1.00 12.53 25 SER D C 1
ATOM 2116 O O . SER D 1 29 ? -10.346 32.199 68.069 1.00 12.38 25 SER D O 1
ATOM 2119 N N . GLY D 1 30 ? -10.180 33.647 66.347 1.00 10.29 26 GLY D N 1
ATOM 2120 C CA . GLY D 1 30 ? -11.604 33.682 66.069 1.00 11.35 26 GLY D CA 1
ATOM 2121 C C . GLY D 1 30 ? -12.371 34.768 66.798 1.00 11.03 26 GLY D C 1
ATOM 2122 O O . GLY D 1 30 ? -13.468 35.121 66.376 1.00 12.66 26 GLY D O 1
ATOM 2123 N N . ARG D 1 31 ? -11.838 35.265 67.913 1.00 10.44 27 ARG D N 1
ATOM 2124 C CA . ARG D 1 31 ? -12.461 36.398 68.609 1.00 8.80 27 ARG D CA 1
ATOM 2125 C C . ARG D 1 31 ? -11.511 37.570 68.938 1.00 6.80 27 ARG D C 1
ATOM 2126 O O . ARG D 1 31 ? -11.753 38.309 69.889 1.00 10.70 27 ARG D O 1
ATOM 2134 N N . GLU D 1 32 ? -10.405 37.680 68.206 1.00 8.62 28 GLU D N 1
ATOM 2135 C CA . GLU D 1 32 ? -9.307 38.599 68.538 1.00 9.52 28 GLU D CA 1
ATOM 2136 C C . GLU D 1 32 ? -9.713 40.057 68.870 1.00 9.54 28 GLU D C 1
ATOM 2137 O O . GLU D 1 32 ? -9.157 40.702 69.800 1.00 8.99 28 GLU D O 1
ATOM 2143 N N . ASP D 1 33 ? -10.695 40.563 68.125 1.00 12.72 29 ASP D N 1
ATOM 2144 C CA . ASP D 1 33 ? -11.124 41.949 68.286 1.00 12.92 29 ASP D CA 1
ATOM 2145 C C . ASP D 1 33 ? -11.669 42.204 69.683 1.00 15.10 29 ASP D C 1
ATOM 2146 O O . ASP D 1 33 ? -11.532 43.304 70.221 1.00 17.62 29 ASP D O 1
ATOM 2151 N N . LYS D 1 34 ? -12.280 41.185 70.276 1.00 12.82 30 LYS D N 1
ATOM 2152 C CA . LYS D 1 34 ? -12.855 41.332 71.603 1.00 11.00 30 LYS D CA 1
ATOM 2153 C C . LYS D 1 34 ? -11.777 41.276 72.693 1.00 11.58 30 LYS D C 1
ATOM 2154 O O . LYS D 1 34 ? -12.023 41.667 73.835 1.00 12.41 30 LYS D O 1
ATOM 2160 N N . PHE D 1 35 ? -10.594 40.768 72.344 1.00 10.37 31 PHE D N 1
ATOM 2161 C CA . PHE D 1 35 ? -9.510 40.610 73.318 1.00 8.59 31 PHE D CA 1
ATOM 2162 C C . PHE D 1 35 ? -8.346 41.576 73.170 1.00 10.58 31 PHE D C 1
ATOM 2163 O O . PHE D 1 35 ? -7.344 41.445 73.887 1.00 9.36 31 PHE D O 1
ATOM 2171 N N . VAL D 1 36 ? -8.445 42.514 72.232 1.00 8.58 32 VAL D N 1
ATOM 2172 C CA . VAL D 1 36 ? -7.354 43.486 72.085 1.00 9.11 32 VAL D CA 1
ATOM 2173 C C . VAL D 1 36 ? -6.997 44.192 73.417 1.00 9.62 32 VAL D C 1
ATOM 2174 O O . VAL D 1 36 ? -5.830 44.219 73.807 1.00 9.56 32 VAL D O 1
ATOM 2178 N N . SER D 1 37 ? -7.983 44.768 74.107 1.00 8.45 33 SER D N 1
ATOM 2179 C CA . SER D 1 37 ? -7.720 45.469 75.376 1.00 8.33 33 SER D CA 1
ATOM 2180 C C . SER D 1 37 ? -7.165 44.563 76.484 1.00 9.25 33 SER D C 1
ATOM 2181 O O . SER D 1 37 ? -6.257 44.955 77.225 1.00 8.08 33 SER D O 1
ATOM 2184 N N . PHE D 1 38 ? -7.709 43.354 76.593 1.00 7.44 34 PHE D N 1
ATOM 2185 C CA . PHE D 1 38 ? -7.249 42.383 77.586 1.00 9.73 34 PHE D CA 1
ATOM 2186 C C . PHE D 1 38 ? -5.770 42.070 77.364 1.00 8.06 34 PHE D C 1
ATOM 2187 O O . PHE D 1 38 ? -4.949 42.092 78.296 1.00 11.15 34 PHE D O 1
ATOM 2195 N N . CYS D 1 39 ? -5.439 41.802 76.106 1.00 8.39 35 CYS D N 1
ATOM 2196 C CA . CYS D 1 39 ? -4.081 41.435 75.741 1.00 7.16 35 CYS D CA 1
ATOM 2197 C C . CYS D 1 39 ? -3.134 42.623 75.901 1.00 6.57 35 CYS D C 1
ATOM 2198 O O . CYS D 1 39 ? -1.956 42.448 76.203 1.00 7.69 35 CYS D O 1
ATOM 2201 N N . TYR D 1 40 ? -3.656 43.830 75.694 1.00 7.09 36 TYR D N 1
ATOM 2202 C CA . TYR D 1 40 ? -2.854 45.036 75.855 1.00 7.20 36 TYR D CA 1
ATOM 2203 C C . TYR D 1 40 ? -2.533 45.251 77.330 1.00 8.54 36 TYR D C 1
ATOM 2204 O O . TYR D 1 40 ? -1.436 45.680 77.675 1.00 8.76 36 TYR D O 1
ATOM 2213 N N . GLN D 1 41 ? -3.495 44.948 78.199 1.00 8.33 37 GLN D N 1
ATOM 2214 C CA . GLN D 1 41 ? -3.264 45.055 79.637 1.00 8.85 37 GLN D CA 1
ATOM 2215 C C . GLN D 1 41 ? -2.216 44.035 80.069 1.00 10.52 37 GLN D C 1
ATOM 2216 O O . GLN D 1 41 ? -1.316 44.341 80.867 1.00 10.01 37 GLN D O 1
ATOM 2222 N N . GLU D 1 42 ? -2.324 42.830 79.514 1.00 10.29 38 GLU D N 1
ATOM 2223 C CA . GLU D 1 42 ? -1.375 41.766 79.828 1.00 12.20 38 GLU D CA 1
ATOM 2224 C C . GLU D 1 42 ? 0.031 42.214 79.417 1.00 13.25 38 GLU D C 1
ATOM 2225 O O . GLU D 1 42 ? 1.013 42.052 80.166 1.00 10.14 38 GLU D O 1
ATOM 2231 N N . ALA D 1 43 ? 0.110 42.796 78.221 1.00 8.08 39 ALA D N 1
ATOM 2232 C CA . ALA D 1 43 ? 1.378 43.251 77.664 1.00 9.65 39 ALA D CA 1
ATOM 2233 C C . ALA D 1 43 ? 1.946 44.386 78.500 1.00 8.01 39 ALA D C 1
ATOM 2234 O O . ALA D 1 43 ? 3.156 44.518 78.635 1.00 10.68 39 ALA D O 1
ATOM 2236 N N . THR D 1 44 ? 1.071 45.245 79.009 1.00 8.42 40 THR D N 1
ATOM 2237 C CA . THR D 1 44 ? 1.508 46.369 79.820 1.00 8.30 40 THR D CA 1
ATOM 2238 C C . THR D 1 44 ? 2.105 45.853 81.121 1.00 11.71 40 THR D C 1
ATOM 2239 O O . THR D 1 44 ? 3.106 46.386 81.604 1.00 10.82 40 THR D O 1
ATOM 2243 N N . VAL D 1 45 ? 1.517 44.795 81.675 1.00 10.11 41 VAL D N 1
ATOM 2244 C CA . VAL D 1 45 ? 2.056 44.257 82.920 1.00 9.99 41 VAL D CA 1
ATOM 2245 C C . VAL D 1 45 ? 3.413 43.590 82.689 1.00 11.42 41 VAL D C 1
ATOM 2246 O O . VAL D 1 45 ? 4.355 43.805 83.459 1.00 14.08 41 VAL D O 1
ATOM 2250 N N . THR D 1 46 ? 3.539 42.824 81.610 1.00 10.99 42 THR D N 1
ATOM 2251 C CA . THR D 1 46 ? 4.781 42.074 81.404 1.00 11.04 42 THR D CA 1
ATOM 2252 C C . THR D 1 46 ? 5.919 42.953 80.868 1.00 10.79 42 THR D C 1
ATOM 2253 O O . THR D 1 46 ? 7.067 42.820 81.292 1.00 12.65 42 THR D O 1
ATOM 2257 N N . CYS D 1 47 ? 5.601 43.849 79.940 1.00 8.67 43 CYS D N 1
ATOM 2258 C CA . CYS D 1 47 ? 6.612 44.705 79.319 1.00 9.44 43 CYS D CA 1
ATOM 2259 C C . CYS D 1 47 ? 6.868 45.950 80.147 1.00 10.50 43 CYS D C 1
ATOM 2260 O O . CYS D 1 47 ? 7.867 46.638 79.948 1.00 10.21 43 CYS D O 1
ATOM 2263 N N . GLY D 1 48 ? 5.949 46.253 81.054 1.00 10.01 44 GLY D N 1
ATOM 2264 C CA . GLY D 1 48 ? 6.050 47.467 81.836 1.00 11.55 44 GLY D CA 1
ATOM 2265 C C . GLY D 1 48 ? 5.491 48.688 81.134 1.00 11.48 44 GLY D C 1
ATOM 2266 O O . GLY D 1 48 ? 5.118 48.642 79.959 1.00 13.84 44 GLY D O 1
ATOM 2267 N N . SER D 1 49 ? 5.431 49.789 81.872 1.00 12.42 45 SER D N 1
ATOM 2268 C CA . SER D 1 49 ? 5.003 51.067 81.323 1.00 10.31 45 SER D CA 1
ATOM 2269 C C . SER D 1 49 ? 5.550 52.189 82.192 1.00 11.56 45 SER D C 1
ATOM 2270 O O . SER D 1 49 ? 5.918 51.965 83.344 1.00 13.45 45 SER D O 1
ATOM 2273 N N . PHE D 1 50 ? 5.622 53.391 81.631 1.00 9.42 46 PHE D N 1
ATOM 2274 C CA . PHE D 1 50 ? 5.985 54.573 82.406 1.00 9.09 46 PHE D CA 1
ATOM 2275 C C . PHE D 1 50 ? 4.742 55.251 82.971 1.00 11.24 46 PHE D C 1
ATOM 2276 O O . PHE D 1 50 ? 4.814 56.013 83.935 1.00 14.58 46 PHE D O 1
ATOM 2284 N N . ASN D 1 51 ? 3.599 54.957 82.366 1.00 12.76 47 ASN D N 1
ATOM 2285 C CA . ASN D 1 51 ? 2.315 55.348 82.919 1.00 14.72 47 ASN D CA 1
ATOM 2286 C C . ASN D 1 51 ? 1.350 54.213 82.609 1.00 15.14 47 ASN D C 1
ATOM 2287 O O . ASN D 1 51 ? 1.104 53.910 81.444 1.00 13.48 47 ASN D O 1
ATOM 2292 N N . GLU D 1 52 ? 0.816 53.581 83.650 1.00 16.85 48 GLU D N 1
ATOM 2293 C CA . GLU D 1 52 ? -0.001 52.379 83.479 1.00 16.69 48 GLU D CA 1
ATOM 2294 C C . GLU D 1 52 ? -1.332 52.678 82.798 1.00 17.35 48 GLU D C 1
ATOM 2295 O O . GLU D 1 52 ? -1.934 51.805 82.165 1.00 19.93 48 GLU D O 1
ATOM 2301 N N . ILE D 1 53 ? -1.772 53.926 82.897 1.00 19.05 49 ILE D N 1
ATOM 2302 C CA . ILE D 1 53 ? -3.007 54.332 82.249 1.00 22.71 49 ILE D CA 1
ATOM 2303 C C . ILE D 1 53 ? -2.807 54.301 80.743 1.00 22.56 49 ILE D C 1
ATOM 2304 O O . ILE D 1 53 ? -3.690 53.891 79.989 1.00 20.06 49 ILE D O 1
ATOM 2309 N N . VAL D 1 54 ? -1.627 54.734 80.318 1.00 13.89 50 VAL D N 1
ATOM 2310 C CA . VAL D 1 54 ? -1.262 54.758 78.910 1.00 11.53 50 VAL D CA 1
ATOM 2311 C C . VAL D 1 54 ? -0.831 53.381 78.391 1.00 10.85 50 VAL D C 1
ATOM 2312 O O . VAL D 1 54 ? -1.193 52.974 77.282 1.00 8.19 50 VAL D O 1
ATOM 2316 N N . GLY D 1 55 ? -0.074 52.657 79.208 1.00 9.56 51 GLY D N 1
ATOM 2317 C CA . GLY D 1 55 ? 0.399 51.337 78.826 1.00 10.19 51 GLY D CA 1
ATOM 2318 C C . GLY D 1 55 ? 1.643 51.366 77.952 1.00 10.74 51 GLY D C 1
ATOM 2319 O O . GLY D 1 55 ? 2.280 52.411 77.789 1.00 10.78 51 GLY D O 1
ATOM 2320 N N . CYS D 1 56 ? 2.004 50.211 77.398 1.00 11.29 52 CYS D N 1
ATOM 2321 C CA . CYS D 1 56 ? 3.297 50.063 76.727 1.00 7.38 52 CYS D CA 1
ATOM 2322 C C . CYS D 1 56 ? 3.354 50.578 75.281 1.00 12.22 52 CYS D C 1
ATOM 2323 O O . CYS D 1 56 ? 4.444 50.854 74.773 1.00 11.48 52 CYS D O 1
ATOM 2326 N N . CYS D 1 57 ? 2.210 50.669 74.604 1.00 8.93 53 CYS D N 1
ATOM 2327 C CA . CYS D 1 57 ? 2.118 51.455 73.369 1.00 8.13 53 CYS D CA 1
ATOM 2328 C C . CYS D 1 57 ? 0.661 51.775 73.024 1.00 7.90 53 CYS D C 1
ATOM 2329 O O . CYS D 1 57 ? -0.021 50.958 72.409 1.00 8.06 53 CYS D O 1
ATOM 2332 N N . TYR D 1 58 ? 0.203 52.978 73.360 1.00 8.14 54 TYR D N 1
ATOM 2333 C CA . TYR D 1 58 ? -1.231 53.267 73.318 1.00 8.78 54 TYR D CA 1
ATOM 2334 C C . TYR D 1 58 ? -1.742 53.358 71.874 1.00 8.03 54 TYR D C 1
ATOM 2335 O O . TYR D 1 58 ? -2.835 52.872 71.552 1.00 8.24 54 TYR D O 1
ATOM 2344 N N . GLY D 1 59 ? -0.946 53.981 71.008 1.00 8.12 55 GLY D N 1
ATOM 2345 C CA . GLY D 1 59 ? -1.307 54.120 69.607 1.00 7.98 55 GLY D CA 1
ATOM 2346 C C . GLY D 1 59 ? -1.540 52.774 68.949 1.00 8.53 55 GLY D C 1
ATOM 2347 O O . GLY D 1 59 ? -2.428 52.623 68.108 1.00 7.44 55 GLY D O 1
ATOM 2348 N N . TYR D 1 60 ? -0.739 51.788 69.341 1.00 6.57 56 TYR D N 1
ATOM 2349 C CA . TYR D 1 60 ? -0.906 50.439 68.820 1.00 7.24 56 TYR D CA 1
ATOM 2350 C C . TYR D 1 60 ? -2.216 49.819 69.300 1.00 8.39 56 TYR D C 1
ATOM 2351 O O . TYR D 1 60 ? -2.913 49.173 68.521 1.00 7.88 56 TYR D O 1
ATOM 2360 N N . GLN D 1 61 ? -2.544 50.001 70.579 1.00 7.44 57 GLN D N 1
ATOM 2361 C CA . GLN D 1 61 ? -3.817 49.496 71.097 1.00 9.32 57 GLN D CA 1
ATOM 2362 C C . GLN D 1 61 ? -4.978 50.086 70.311 1.00 7.79 57 GLN D C 1
ATOM 2363 O O . GLN D 1 61 ? -5.874 49.360 69.881 1.00 7.47 57 GLN D O 1
ATOM 2369 N N . MET D 1 62 ? -4.962 51.403 70.127 1.00 6.95 58 MET D N 1
ATOM 2370 C CA . MET D 1 62 ? -6.043 52.069 69.401 1.00 8.22 58 MET D CA 1
ATOM 2371 C C . MET D 1 62 ? -6.137 51.601 67.954 1.00 7.93 58 MET D C 1
ATOM 2372 O O . MET D 1 62 ? -7.241 51.395 67.423 1.00 9.29 58 MET D O 1
ATOM 2377 N N . CYS D 1 63 ? -4.980 51.417 67.323 1.00 7.96 59 CYS D N 1
ATOM 2378 C CA . CYS D 1 63 ? -4.946 50.931 65.951 1.00 9.06 59 CYS D CA 1
ATOM 2379 C C . CYS D 1 63 ? -5.549 49.534 65.857 1.00 9.91 59 CYS D C 1
ATOM 2380 O O . CYS D 1 63 ? -6.359 49.261 64.979 1.00 8.47 59 CYS D O 1
ATOM 2383 N N . MET D 1 64 ? -5.164 48.658 66.776 1.00 4.85 60 MET D N 1
ATOM 2384 C CA . MET D 1 64 ? -5.657 47.281 66.763 1.00 5.11 60 MET D CA 1
ATOM 2385 C C . MET D 1 64 ? -7.155 47.217 67.048 1.00 7.94 60 MET D C 1
ATOM 2386 O O . MET D 1 64 ? -7.867 46.415 66.445 1.00 8.52 60 MET D O 1
ATOM 2391 N N . ILE D 1 65 ? -7.632 48.055 67.962 1.00 7.85 61 ILE D N 1
ATOM 2392 C CA . ILE D 1 65 ? -9.066 48.136 68.218 1.00 8.64 61 ILE D CA 1
ATOM 2393 C C . ILE D 1 65 ? -9.796 48.575 66.951 1.00 10.70 61 ILE D C 1
ATOM 2394 O O . ILE D 1 65 ? -10.854 48.038 66.622 1.00 13.62 61 ILE D O 1
ATOM 2399 N N . ARG D 1 66 ? -9.220 49.528 66.222 1.00 14.14 62 ARG D N 1
ATOM 2400 C CA . ARG D 1 66 ? -9.845 49.979 64.978 1.00 17.38 62 ARG D CA 1
ATOM 2401 C C . ARG D 1 66 ? -9.865 48.887 63.899 1.00 18.28 62 ARG D C 1
ATOM 2402 O O . ARG D 1 66 ? -10.885 48.671 63.237 1.00 19.54 62 ARG D O 1
ATOM 2410 N N . VAL D 1 67 ? -8.736 48.196 63.744 1.00 11.62 63 VAL D N 1
ATOM 2411 C CA . VAL D 1 67 ? -8.480 47.323 62.590 1.00 10.42 63 VAL D CA 1
ATOM 2412 C C . VAL D 1 67 ? -8.754 45.813 62.769 1.00 13.54 63 VAL D C 1
ATOM 2413 O O . VAL D 1 67 ? -9.225 45.161 61.834 1.00 18.22 63 VAL D O 1
ATOM 2417 N N . VAL D 1 68 ? -8.470 45.255 63.945 1.00 12.21 64 VAL D N 1
ATOM 2418 C CA . VAL D 1 68 ? -8.561 43.807 64.143 1.00 11.69 64 VAL D CA 1
ATOM 2419 C C . VAL D 1 68 ? -9.963 43.249 63.956 1.00 12.95 64 VAL D C 1
ATOM 2420 O O . VAL D 1 68 ? -10.919 43.724 64.564 1.00 14.20 64 VAL D O 1
ATOM 2424 N N . LYS D 1 69 ? -10.068 42.237 63.099 1.00 12.67 65 LYS D N 1
ATOM 2425 C CA . LYS D 1 69 ? -11.316 41.503 62.912 1.00 12.09 65 LYS D CA 1
ATOM 2426 C C . LYS D 1 69 ? -11.085 40.008 63.144 1.00 9.04 65 LYS D C 1
ATOM 2427 O O . LYS D 1 69 ? -9.952 39.532 63.035 1.00 12.57 65 LYS D O 1
ATOM 2433 N N . PRO D 1 70 ? -12.154 39.260 63.479 1.00 12.26 66 PRO D N 1
ATOM 2434 C CA . PRO D 1 70 ? -12.034 37.820 63.749 1.00 11.84 66 PRO D CA 1
ATOM 2435 C C . PRO D 1 70 ? -11.324 37.057 62.628 1.00 11.05 66 PRO D C 1
ATOM 2436 O O . PRO D 1 70 ? -11.681 37.218 61.459 1.00 12.54 66 PRO D O 1
ATOM 2440 N N . ASN D 1 71 ? -10.340 36.238 63.003 1.00 12.82 67 ASN D N 1
ATOM 2441 C CA . ASN D 1 71 ? -9.542 35.430 62.072 1.00 12.11 67 ASN D CA 1
ATOM 2442 C C . ASN D 1 71 ? -8.695 36.250 61.092 1.00 13.36 67 ASN D C 1
ATOM 2443 O O . ASN D 1 71 ? -8.154 35.699 60.136 1.00 19.15 67 ASN D O 1
ATOM 2448 N N . SER D 1 72 ? -8.602 37.559 61.316 1.00 14.32 68 SER D N 1
ATOM 2449 C CA . SER D 1 72 ? -7.771 38.441 60.488 1.00 14.42 68 SER D CA 1
ATOM 2450 C C . SER D 1 72 ? -6.539 39.071 61.168 1.00 17.02 68 SER D C 1
ATOM 2451 O O . SER D 1 72 ? -6.020 40.075 60.684 1.00 21.61 68 SER D O 1
ATOM 2454 N N . LEU D 1 73 ? -6.106 38.509 62.294 1.00 13.45 69 LEU D N 1
ATOM 2455 C CA . LEU D 1 73 ? -5.069 39.115 63.145 1.00 13.17 69 LEU D CA 1
ATOM 2456 C C . LEU D 1 73 ? -3.773 39.596 62.471 1.00 10.89 69 LEU D C 1
ATOM 2457 O O . LEU D 1 73 ? -3.331 40.723 62.712 1.00 9.37 69 LEU D O 1
ATOM 2462 N N . SER D 1 74 ? -3.159 38.753 61.645 1.00 11.23 70 SER D N 1
ATOM 2463 C CA . SER D 1 74 ? -1.805 39.031 61.147 1.00 9.75 70 SER D CA 1
ATOM 2464 C C . SER D 1 74 ? -1.659 40.317 60.324 1.00 13.41 70 SER D C 1
ATOM 2465 O O . SER D 1 74 ? -0.694 41.066 60.505 1.00 12.05 70 SER D O 1
ATOM 2468 N N . GLY D 1 75 ? -2.613 40.587 59.439 1.00 15.60 71 GLY D N 1
ATOM 2469 C CA . GLY D 1 75 ? -2.575 41.806 58.651 1.00 16.41 71 GLY D CA 1
ATOM 2470 C C . GLY D 1 75 ? -2.729 43.036 59.525 1.00 13.07 71 GLY D C 1
ATOM 2471 O O . GLY D 1 75 ? -2.054 44.052 59.327 1.00 14.93 71 GLY D O 1
ATOM 2472 N N . ALA D 1 76 ? -3.610 42.928 60.517 1.00 12.43 72 ALA D N 1
ATOM 2473 C CA . ALA D 1 76 ? -3.860 44.026 61.437 1.00 11.49 72 ALA D CA 1
ATOM 2474 C C . ALA D 1 76 ? -2.600 44.331 62.235 1.00 9.55 72 ALA D C 1
ATOM 2475 O O . ALA D 1 76 ? -2.186 45.488 62.342 1.00 10.47 72 ALA D O 1
ATOM 2477 N N . HIS D 1 77 ? -1.978 43.287 62.776 1.00 8.58 73 HIS D N 1
ATOM 2478 C CA . HIS D 1 77 ? -0.744 43.458 63.534 1.00 7.55 73 HIS D CA 1
ATOM 2479 C C . HIS D 1 77 ? 0.387 44.034 62.690 1.00 9.42 73 HIS D C 1
ATOM 2480 O O . HIS D 1 77 ? 1.097 44.932 63.144 1.00 8.40 73 HIS D O 1
ATOM 2487 N N . GLU D 1 78 ? 0.544 43.534 61.464 1.00 9.86 74 GLU D N 1
ATOM 2488 C CA . GLU D 1 78 ? 1.604 44.027 60.587 1.00 11.77 74 GLU D CA 1
ATOM 2489 C C . GLU D 1 78 ? 1.404 45.498 60.265 1.00 12.08 74 GLU D C 1
ATOM 2490 O O . GLU D 1 78 ? 2.362 46.267 60.220 1.00 12.23 74 GLU D O 1
ATOM 2496 N N . ALA D 1 79 ? 0.153 45.887 60.048 1.00 12.71 75 ALA D N 1
ATOM 2497 C CA . ALA D 1 79 ? -0.161 47.278 59.740 1.00 13.78 75 ALA D CA 1
ATOM 2498 C C . ALA D 1 79 ? 0.044 48.199 60.946 1.00 11.49 75 ALA D C 1
ATOM 2499 O O . ALA D 1 79 ? 0.604 49.289 60.816 1.00 15.18 75 ALA D O 1
ATOM 2501 N N . CYS D 1 80 ? -0.372 47.737 62.122 1.00 6.98 76 CYS D N 1
ATOM 2502 C CA . CYS D 1 80 ? -0.422 48.592 63.305 1.00 7.47 76 CYS D CA 1
ATOM 2503 C C . CYS D 1 80 ? 0.881 48.650 64.097 1.00 8.53 76 CYS D C 1
ATOM 2504 O O . CYS D 1 80 ? 1.079 49.579 64.878 1.00 10.23 76 CYS D O 1
ATOM 2507 N N . LYS D 1 81 ? 1.763 47.672 63.913 1.00 8.85 77 LYS D N 1
ATOM 2508 C CA . LYS D 1 81 ? 2.908 47.536 64.816 1.00 14.08 77 LYS D CA 1
ATOM 2509 C C . LYS D 1 81 ? 3.915 48.682 64.715 1.00 16.83 77 LYS D C 1
ATOM 2510 O O . LYS D 1 81 ? 4.693 48.907 65.639 1.00 15.91 77 LYS D O 1
ATOM 2516 N N . THR D 1 82 ? 3.909 49.400 63.598 1.00 12.05 78 THR D N 1
ATOM 2517 C CA . THR D 1 82 ? 4.816 50.531 63.438 1.00 13.42 78 THR D CA 1
ATOM 2518 C C . THR D 1 82 ? 4.170 51.897 63.668 1.00 16.95 78 THR D C 1
ATOM 2519 O O . THR D 1 82 ? 4.841 52.921 63.531 1.00 16.78 78 THR D O 1
ATOM 2523 N N . VAL D 1 83 ? 2.878 51.926 63.988 1.00 16.99 79 VAL D N 1
ATOM 2524 C CA . VAL D 1 83 ? 2.189 53.201 64.181 1.00 15.89 79 VAL D CA 1
ATOM 2525 C C . VAL D 1 83 ? 2.787 53.882 65.418 1.00 8.89 79 VAL D C 1
ATOM 2526 O O . VAL D 1 83 ? 3.338 53.212 66.292 1.00 12.79 79 VAL D O 1
ATOM 2530 N N . SER D 1 84 ? 2.712 55.207 65.482 1.00 9.07 80 SER D N 1
ATOM 2531 C CA . SER D 1 84 ? 3.259 55.930 66.629 1.00 11.43 80 SER D CA 1
ATOM 2532 C C . SER D 1 84 ? 2.529 55.581 67.920 1.00 10.04 80 SER D C 1
ATOM 2533 O O . SER D 1 84 ? 1.300 55.530 67.953 1.00 10.85 80 SER D O 1
ATOM 2536 N N . CYS D 1 85 ? 3.294 55.335 68.980 1.00 10.97 81 CYS D N 1
ATOM 2537 C CA . CYS D 1 85 ? 2.712 54.953 70.263 1.00 11.50 81 CYS D CA 1
ATOM 2538 C C . CYS D 1 85 ? 2.073 56.126 70.970 1.00 11.11 81 CYS D C 1
ATOM 2539 O O . CYS D 1 85 ? 1.165 55.951 71.778 1.00 9.47 81 CYS D O 1
ATOM 2542 N N . GLY D 1 86 ? 2.565 57.322 70.672 1.00 10.34 82 GLY D N 1
ATOM 2543 C CA . GLY D 1 86 ? 2.132 58.505 71.381 1.00 12.74 82 GLY D CA 1
ATOM 2544 C C . GLY D 1 86 ? 3.012 58.741 72.593 1.00 9.08 82 GLY D C 1
ATOM 2545 O O . GLY D 1 86 ? 4.102 58.174 72.705 1.00 14.06 82 GLY D O 1
ATOM 2546 N N . ASN D 1 87 ? 2.532 59.579 73.502 1.00 13.28 83 ASN D N 1
ATOM 2547 C CA . ASN D 1 87 ? 3.266 59.941 74.710 1.00 13.89 83 ASN D CA 1
ATOM 2548 C C . ASN D 1 87 ? 3.193 58.828 75.767 1.00 12.80 83 ASN D C 1
ATOM 2549 O O . ASN D 1 87 ? 2.106 58.469 76.214 1.00 12.74 83 ASN D O 1
ATOM 2554 N N . PRO D 1 88 ? 4.348 58.260 76.153 1.00 11.41 84 PRO D N 1
ATOM 2555 C CA . PRO D 1 88 ? 4.380 57.194 77.163 1.00 13.75 84 PRO D CA 1
ATOM 2556 C C . PRO D 1 88 ? 4.125 57.697 78.590 1.00 13.45 84 PRO D C 1
ATOM 2557 O O . PRO D 1 88 ? 3.844 56.896 79.478 1.00 13.18 84 PRO D O 1
ATOM 2561 N N . CYS D 1 89 ? 4.202 59.011 78.785 1.00 12.31 85 CYS D N 1
ATOM 2562 C CA . CYS D 1 89 ? 4.143 59.634 80.108 1.00 14.57 85 CYS D CA 1
ATOM 2563 C C . CYS D 1 89 ? 2.714 59.952 80.551 1.00 15.03 85 CYS D C 1
ATOM 2564 O O . CYS D 1 89 ? 2.368 59.775 81.720 1.00 16.30 85 CYS D O 1
ATOM 2567 N N . ALA D 1 90 ? 1.896 60.442 79.627 1.00 16.40 86 ALA D N 1
ATOM 2568 C CA . ALA D 1 90 ? 0.506 60.752 79.942 1.00 20.51 86 ALA D CA 1
ATOM 2569 C C . ALA D 1 90 ? -0.359 60.704 78.692 1.00 21.51 86 ALA D C 1
ATOM 2570 O O . ALA D 1 90 ? -1.577 60.573 78.797 1.00 27.21 86 ALA D O 1
ATOM 2573 N N . GLY E 1 6 ? 10.572 54.645 42.051 1.00 36.28 2 GLY E N 1
ATOM 2574 C CA . GLY E 1 6 ? 9.949 55.882 41.613 1.00 31.09 2 GLY E CA 1
ATOM 2575 C C . GLY E 1 6 ? 9.691 56.796 42.794 1.00 23.92 2 GLY E C 1
ATOM 2576 O O . GLY E 1 6 ? 9.167 56.347 43.812 1.00 28.60 2 GLY E O 1
ATOM 2577 N N . PRO E 1 7 ? 10.057 58.084 42.678 1.00 21.89 3 PRO E N 1
ATOM 2578 C CA . PRO E 1 7 ? 9.797 58.891 43.874 1.00 18.87 3 PRO E CA 1
ATOM 2579 C C . PRO E 1 7 ? 8.313 59.200 44.024 1.00 18.96 3 PRO E C 1
ATOM 2580 O O . PRO E 1 7 ? 7.595 59.332 43.029 1.00 19.72 3 PRO E O 1
ATOM 2584 N N . ALA E 1 8 ? 7.863 59.298 45.268 1.00 12.55 4 ALA E N 1
ATOM 2585 C CA . ALA E 1 8 ? 6.480 59.631 45.569 1.00 14.33 4 ALA E CA 1
ATOM 2586 C C . ALA E 1 8 ? 6.290 61.141 45.608 1.00 12.64 4 ALA E C 1
ATOM 2587 O O . ALA E 1 8 ? 7.255 61.892 45.752 1.00 10.17 4 ALA E O 1
ATOM 2589 N N . ASP E 1 9 ? 5.051 61.588 45.465 1.00 8.13 5 ASP E N 1
ATOM 2590 C CA . ASP E 1 9 ? 4.753 63.010 45.550 1.00 9.59 5 ASP E CA 1
ATOM 2591 C C . ASP E 1 9 ? 3.361 63.148 46.132 1.00 7.88 5 ASP E C 1
ATOM 2592 O O . ASP E 1 9 ? 2.408 62.562 45.620 1.00 10.42 5 ASP E O 1
ATOM 2597 N N . CYS E 1 10 ? 3.235 63.933 47.192 1.00 9.54 6 CYS E N 1
ATOM 2598 C CA . CYS E 1 10 ? 1.961 64.005 47.893 1.00 12.64 6 CYS E CA 1
ATOM 2599 C C . CYS E 1 10 ? 0.888 64.758 47.091 1.00 10.53 6 CYS E C 1
ATOM 2600 O O . CYS E 1 10 ? -0.300 64.497 47.271 1.00 10.15 6 CYS E O 1
ATOM 2603 N N . CYS E 1 11 ? 1.280 65.695 46.231 1.00 8.29 7 CYS E N 1
ATOM 2604 C CA . CYS E 1 11 ? 0.291 66.341 45.365 1.00 9.25 7 CYS E CA 1
ATOM 2605 C C . CYS E 1 11 ? -0.279 65.355 44.339 1.00 9.38 7 CYS E C 1
ATOM 2606 O O . CYS E 1 11 ? -1.505 65.249 44.161 1.00 11.60 7 CYS E O 1
ATOM 2609 N N . ARG E 1 12 ? 0.616 64.612 43.689 1.00 9.74 8 ARG E N 1
ATOM 2610 C CA . ARG E 1 12 ? 0.209 63.601 42.723 1.00 9.18 8 ARG E CA 1
ATOM 2611 C C . ARG E 1 12 ? -0.627 62.539 43.411 1.00 8.79 8 ARG E C 1
ATOM 2612 O O . ARG E 1 12 ? -1.631 62.067 42.880 1.00 7.89 8 ARG E O 1
ATOM 2620 N N . MET E 1 13 ? -0.196 62.184 44.615 1.00 7.78 9 MET E N 1
ATOM 2621 C CA . MET E 1 13 ? -0.898 61.205 45.422 1.00 7.05 9 MET E CA 1
ATOM 2622 C C . MET E 1 13 ? -2.313 61.648 45.765 1.00 7.11 9 MET E C 1
ATOM 2623 O O . MET E 1 13 ? -3.246 60.858 45.676 1.00 7.14 9 MET E O 1
ATOM 2628 N N . LYS E 1 14 ? -2.468 62.903 46.169 1.00 6.76 10 LYS E N 1
ATOM 2629 C CA . LYS E 1 14 ? -3.789 63.421 46.513 1.00 7.68 10 LYS E CA 1
ATOM 2630 C C . LYS E 1 14 ? -4.708 63.424 45.290 1.00 6.90 10 LYS E C 1
ATOM 2631 O O . LYS E 1 14 ? -5.862 62.977 45.365 1.00 7.39 10 LYS E O 1
ATOM 2637 N N . GLU E 1 15 ? -4.182 63.903 44.163 1.00 9.77 11 GLU E N 1
ATOM 2638 C CA . GLU E 1 15 ? -4.962 63.957 42.926 1.00 9.79 11 GLU E CA 1
ATOM 2639 C C . GLU E 1 15 ? -5.410 62.565 42.490 1.00 9.69 11 GLU E C 1
ATOM 2640 O O . GLU E 1 15 ? -6.588 62.340 42.168 1.00 9.75 11 GLU E O 1
ATOM 2646 N N . CYS E 1 16 ? -4.471 61.625 42.534 1.00 10.02 12 CYS E N 1
ATOM 2647 C CA . CYS E 1 16 ? -4.759 60.233 42.227 1.00 5.84 12 CYS E CA 1
ATOM 2648 C C . CYS E 1 16 ? -5.838 59.714 43.161 1.00 7.95 12 CYS E C 1
ATOM 2649 O O . CYS E 1 16 ? -6.774 59.049 42.731 1.00 7.78 12 CYS E O 1
ATOM 2652 N N . CYS E 1 17 ? -5.686 60.021 44.443 1.00 7.29 13 CYS E N 1
ATOM 2653 C CA . CYS E 1 17 ? -6.563 59.504 45.482 1.00 7.15 13 CYS E CA 1
ATOM 2654 C C . CYS E 1 17 ? -8.007 59.921 45.260 1.00 7.49 13 CYS E C 1
ATOM 2655 O O . CYS E 1 17 ? -8.909 59.076 45.217 1.00 7.49 13 CYS E O 1
ATOM 2658 N N . THR E 1 18 ? -8.226 61.223 45.106 1.00 7.78 14 THR E N 1
ATOM 2659 C CA . THR E 1 18 ? -9.589 61.718 44.957 1.00 7.80 14 THR E CA 1
ATOM 2660 C C . THR E 1 18 ? -10.184 61.270 43.622 1.00 8.57 14 THR E C 1
ATOM 2661 O O . THR E 1 18 ? -11.358 60.866 43.565 1.00 8.70 14 THR E O 1
ATOM 2665 N N . ASP E 1 19 ? -9.375 61.297 42.560 1.00 8.38 15 ASP E N 1
ATOM 2666 C CA . ASP E 1 19 ? -9.841 60.785 41.269 1.00 9.07 15 ASP E CA 1
ATOM 2667 C C . ASP E 1 19 ? -10.313 59.331 41.352 1.00 9.97 15 ASP E C 1
ATOM 2668 O O . ASP E 1 19 ? -11.400 58.989 40.875 1.00 9.91 15 ASP E O 1
ATOM 2673 N N . ARG E 1 20 ? -9.494 58.481 41.961 1.00 7.77 16 ARG E N 1
ATOM 2674 C CA . ARG E 1 20 ? -9.808 57.060 42.040 1.00 8.95 16 ARG E CA 1
ATOM 2675 C C . ARG E 1 20 ? -10.993 56.776 42.954 1.00 12.77 16 ARG E C 1
ATOM 2676 O O . ARG E 1 20 ? -11.779 55.876 42.669 1.00 10.89 16 ARG E O 1
ATOM 2684 N N . VAL E 1 21 ? -11.102 57.497 44.069 1.00 7.90 17 VAL E N 1
ATOM 2685 C CA . VAL E 1 21 ? -12.264 57.314 44.939 1.00 8.90 17 VAL E CA 1
ATOM 2686 C C . VAL E 1 21 ? -13.542 57.674 44.180 1.00 10.23 17 VAL E C 1
ATOM 2687 O O . VAL E 1 21 ? -14.522 56.928 44.226 1.00 9.35 17 VAL E O 1
ATOM 2691 N N . ASN E 1 22 ? -13.524 58.801 43.469 1.00 9.60 18 ASN E N 1
ATOM 2692 C CA . ASN E 1 22 ? -14.685 59.202 42.681 1.00 9.40 18 ASN E CA 1
ATOM 2693 C C . ASN E 1 22 ? -15.049 58.127 41.642 1.00 10.42 18 ASN E C 1
ATOM 2694 O O . ASN E 1 22 ? -16.214 57.698 41.536 1.00 10.39 18 ASN E O 1
ATOM 2699 N N . GLU E 1 23 ? -14.032 57.678 40.906 1.00 9.91 19 GLU E N 1
ATOM 2700 C CA . GLU E 1 23 ? -14.196 56.662 39.867 1.00 10.99 19 GLU E CA 1
ATOM 2701 C C . GLU E 1 23 ? -14.784 55.377 40.425 1.00 11.58 19 GLU E C 1
ATOM 2702 O O . GLU E 1 23 ? -15.671 54.765 39.828 1.00 11.82 19 GLU E O 1
ATOM 2708 N N . CYS E 1 24 ? -14.279 54.982 41.582 1.00 8.40 20 CYS E N 1
ATOM 2709 C CA . CYS E 1 24 ? -14.738 53.788 42.266 1.00 9.99 20 CYS E CA 1
ATOM 2710 C C . CYS E 1 24 ? -16.193 53.911 42.701 1.00 9.92 20 CYS E C 1
ATOM 2711 O O . CYS E 1 24 ? -16.995 53.000 42.485 1.00 9.05 20 CYS E O 1
ATOM 2714 N N . LEU E 1 25 ? -16.532 55.046 43.305 1.00 8.80 21 LEU E N 1
ATOM 2715 C CA . LEU E 1 25 ? -17.889 55.272 43.800 1.00 9.15 21 LEU E CA 1
ATOM 2716 C C . LEU E 1 25 ? -18.907 55.349 42.670 1.00 10.38 21 LEU E C 1
ATOM 2717 O O . LEU E 1 25 ? -20.099 55.107 42.883 1.00 9.26 21 LEU E O 1
ATOM 2722 N N . GLN E 1 26 ? -18.447 55.690 41.471 1.00 11.94 22 GLN E N 1
ATOM 2723 C CA . GLN E 1 26 ? -19.339 55.664 40.313 1.00 13.05 22 GLN E CA 1
ATOM 2724 C C . GLN E 1 26 ? -19.841 54.255 39.956 1.00 12.37 22 GLN E C 1
ATOM 2725 O O . GLN E 1 26 ? -20.801 54.113 39.199 1.00 16.52 22 GLN E O 1
ATOM 2731 N N . ARG E 1 27 ? -19.199 53.216 40.486 1.00 11.17 23 ARG E N 1
ATOM 2732 C CA . ARG E 1 27 ? -19.666 51.851 40.243 1.00 11.98 23 ARG E CA 1
ATOM 2733 C C . ARG E 1 27 ? -20.841 51.476 41.143 1.00 14.12 23 ARG E C 1
ATOM 2734 O O . ARG E 1 27 ? -21.520 50.482 40.904 1.00 16.77 23 ARG E O 1
ATOM 2742 N N . TYR E 1 28 ? -21.036 52.251 42.204 1.00 13.04 24 TYR E N 1
ATOM 2743 C CA . TYR E 1 28 ? -22.036 51.961 43.230 1.00 10.95 24 TYR E CA 1
ATOM 2744 C C . TYR E 1 28 ? -23.264 52.872 43.250 1.00 11.37 24 TYR E C 1
ATOM 2745 O O . TYR E 1 28 ? -23.730 53.246 44.324 1.00 12.10 24 TYR E O 1
ATOM 2754 N N . SER E 1 29 ? -23.727 53.287 42.073 1.00 13.25 25 SER E N 1
ATOM 2755 C CA . SER E 1 29 ? -24.823 54.249 41.967 1.00 17.26 25 SER E CA 1
ATOM 2756 C C . SER E 1 29 ? -26.014 53.910 42.869 1.00 16.28 25 SER E C 1
ATOM 2757 O O . SER E 1 29 ? -26.534 52.789 42.852 1.00 20.31 25 SER E O 1
ATOM 2760 N N . GLY E 1 30 ? -26.442 54.895 43.653 1.00 17.50 26 GLY E N 1
ATOM 2761 C CA . GLY E 1 30 ? -27.550 54.714 44.573 1.00 19.31 26 GLY E CA 1
ATOM 2762 C C . GLY E 1 30 ? -27.166 54.165 45.936 1.00 16.95 26 GLY E C 1
ATOM 2763 O O . GLY E 1 30 ? -27.925 54.298 46.895 1.00 17.92 26 GLY E O 1
ATOM 2764 N N . ARG E 1 31 ? -26.012 53.507 46.012 1.00 16.58 27 ARG E N 1
ATOM 2765 C CA . ARG E 1 31 ? -25.505 52.966 47.272 1.00 16.40 27 ARG E CA 1
ATOM 2766 C C . ARG E 1 31 ? -24.182 53.573 47.739 1.00 15.61 27 ARG E C 1
ATOM 2767 O O . ARG E 1 31 ? -23.514 53.001 48.601 1.00 17.23 27 ARG E O 1
ATOM 2775 N N . GLU E 1 32 ? -23.793 54.697 47.143 1.00 13.17 28 GLU E N 1
ATOM 2776 C CA . GLU E 1 32 ? -22.445 55.246 47.311 1.00 14.22 28 GLU E CA 1
ATOM 2777 C C . GLU E 1 32 ? -21.982 55.369 48.763 1.00 13.30 28 GLU E C 1
ATOM 2778 O O . GLU E 1 32 ? -20.802 55.174 49.057 1.00 11.65 28 GLU E O 1
ATOM 2784 N N . ASP E 1 33 ? -22.905 55.699 49.661 1.00 11.30 29 ASP E N 1
ATOM 2785 C CA . ASP E 1 33 ? -22.570 55.896 51.068 1.00 14.28 29 ASP E CA 1
ATOM 2786 C C . ASP E 1 33 ? -21.986 54.643 51.723 1.00 16.04 29 ASP E C 1
ATOM 2787 O O . ASP E 1 33 ? -21.184 54.740 52.650 1.00 19.37 29 ASP E O 1
ATOM 2792 N N . LYS E 1 34 ? -22.394 53.472 51.250 1.00 14.38 30 LYS E N 1
ATOM 2793 C CA . LYS E 1 34 ? -21.913 52.217 51.817 1.00 15.45 30 LYS E CA 1
ATOM 2794 C C . LYS E 1 34 ? -20.501 51.863 51.363 1.00 15.33 30 LYS E C 1
ATOM 2795 O O . LYS E 1 34 ? -19.846 51.015 51.969 1.00 15.94 30 LYS E O 1
ATOM 2801 N N . PHE E 1 35 ? -20.051 52.493 50.281 1.00 12.27 31 PHE E N 1
ATOM 2802 C CA . PHE E 1 35 ? -18.784 52.122 49.656 1.00 8.13 31 PHE E CA 1
ATOM 2803 C C . PHE E 1 35 ? -17.622 53.120 49.761 1.00 7.73 31 PHE E C 1
ATOM 2804 O O . PHE E 1 35 ? -16.571 52.902 49.156 1.00 8.56 31 PHE E O 1
ATOM 2812 N N . VAL E 1 36 ? -17.820 54.222 50.478 1.00 10.59 32 VAL E N 1
ATOM 2813 C CA . VAL E 1 36 ? -16.777 55.242 50.601 1.00 7.57 32 VAL E CA 1
ATOM 2814 C C . VAL E 1 36 ? -15.469 54.642 51.128 1.00 9.98 32 VAL E C 1
ATOM 2815 O O . VAL E 1 36 ? -14.411 54.849 50.537 1.00 9.60 32 VAL E O 1
ATOM 2819 N N . SER E 1 37 ? -15.542 53.915 52.241 1.00 8.83 33 SER E N 1
ATOM 2820 C CA . SER E 1 37 ? -14.351 53.296 52.840 1.00 10.36 33 SER E CA 1
ATOM 2821 C C . SER E 1 37 ? -13.694 52.275 51.905 1.00 10.49 33 SER E C 1
ATOM 2822 O O . SER E 1 37 ? -12.464 52.224 51.785 1.00 8.50 33 SER E O 1
ATOM 2825 N N . PHE E 1 38 ? -14.524 51.477 51.237 1.00 10.85 34 PHE E N 1
ATOM 2826 C CA . PHE E 1 38 ? -14.065 50.465 50.284 1.00 7.40 34 PHE E CA 1
ATOM 2827 C C . PHE E 1 38 ? -13.287 51.164 49.176 1.00 7.65 34 PHE E C 1
ATOM 2828 O O . PHE E 1 38 ? -12.136 50.816 48.883 1.00 7.30 34 PHE E O 1
ATOM 2836 N N . CYS E 1 39 ? -13.892 52.202 48.619 1.00 9.32 35 CYS E N 1
ATOM 2837 C CA . CYS E 1 39 ? -13.287 52.899 47.496 1.00 8.83 35 CYS E CA 1
ATOM 2838 C C . CYS E 1 39 ? -12.031 53.633 47.928 1.00 9.51 35 CYS E C 1
ATOM 2839 O O . CYS E 1 39 ? -11.108 53.797 47.137 1.00 8.52 35 CYS E O 1
ATOM 2842 N N . TYR E 1 40 ? -11.993 54.069 49.182 1.00 5.85 36 TYR E N 1
ATOM 2843 C CA . TYR E 1 40 ? -10.804 54.736 49.694 1.00 5.85 36 TYR E CA 1
ATOM 2844 C C . TYR E 1 40 ? -9.675 53.719 49.819 1.00 6.97 36 TYR E C 1
ATOM 2845 O O . TYR E 1 40 ? -8.515 54.051 49.594 1.00 7.55 36 TYR E O 1
ATOM 2854 N N . GLN E 1 41 ? -10.011 52.486 50.194 1.00 6.26 37 GLN E N 1
ATOM 2855 C CA . GLN E 1 41 ? -8.996 51.442 50.269 1.00 7.51 37 GLN E CA 1
ATOM 2856 C C . GLN E 1 41 ? -8.463 51.145 48.870 1.00 7.62 37 GLN E C 1
ATOM 2857 O O . GLN E 1 41 ? -7.259 50.964 48.672 1.00 8.23 37 GLN E O 1
ATOM 2863 N N . GLU E 1 42 ? -9.374 51.091 47.899 1.00 8.18 38 GLU E N 1
ATOM 2864 C CA . GLU E 1 42 ? -8.984 50.846 46.511 1.00 8.16 38 GLU E CA 1
ATOM 2865 C C . GLU E 1 42 ? -8.055 51.947 46.019 1.00 9.21 38 GLU E C 1
ATOM 2866 O O . GLU E 1 42 ? -7.040 51.682 45.364 1.00 10.88 38 GLU E O 1
ATOM 2872 N N . ALA E 1 43 ? -8.408 53.184 46.347 1.00 6.85 39 ALA E N 1
ATOM 2873 C CA . ALA E 1 43 ? -7.618 54.332 45.932 1.00 7.61 39 ALA E CA 1
ATOM 2874 C C . ALA E 1 43 ? -6.255 54.301 46.606 1.00 9.93 39 ALA E C 1
ATOM 2875 O O . ALA E 1 43 ? -5.261 54.666 46.000 1.00 10.23 39 ALA E O 1
ATOM 2877 N N . THR E 1 44 ? -6.214 53.885 47.868 1.00 7.96 40 THR E N 1
ATOM 2878 C CA . THR E 1 44 ? -4.962 53.840 48.622 1.00 8.69 40 THR E CA 1
ATOM 2879 C C . THR E 1 44 ? -4.031 52.788 48.027 1.00 8.11 40 THR E C 1
ATOM 2880 O O . THR E 1 44 ? -2.816 52.983 47.947 1.00 8.56 40 THR E O 1
ATOM 2884 N N . VAL E 1 45 ? -4.616 51.680 47.589 1.00 8.85 41 VAL E N 1
ATOM 2885 C CA . VAL E 1 45 ? -3.850 50.614 46.956 1.00 10.56 41 VAL E CA 1
ATOM 2886 C C . VAL E 1 45 ? -3.320 51.056 45.600 1.00 13.57 41 VAL E C 1
ATOM 2887 O O . VAL E 1 45 ? -2.170 50.773 45.245 1.00 14.06 41 VAL E O 1
ATOM 2891 N N . THR E 1 46 ? -4.143 51.788 44.861 1.00 11.63 42 THR E N 1
ATOM 2892 C CA . THR E 1 46 ? -3.788 52.178 43.504 1.00 11.10 42 THR E CA 1
ATOM 2893 C C . THR E 1 46 ? -2.779 53.327 43.481 1.00 11.57 42 THR E C 1
ATOM 2894 O O . THR E 1 46 ? -1.813 53.311 42.722 1.00 14.43 42 THR E O 1
ATOM 2898 N N . CYS E 1 47 ? -3.016 54.316 44.330 1.00 11.29 43 CYS E N 1
ATOM 2899 C CA . CYS E 1 47 ? -2.218 55.536 44.372 1.00 10.38 43 CYS E CA 1
ATOM 2900 C C . CYS E 1 47 ? -1.027 55.472 45.317 1.00 11.42 43 CYS E C 1
ATOM 2901 O O . CYS E 1 47 ? -0.114 56.296 45.234 1.00 12.22 43 CYS E O 1
ATOM 2904 N N . GLY E 1 48 ? -1.048 54.507 46.228 1.00 9.02 44 GLY E N 1
ATOM 2905 C CA . GLY E 1 48 ? -0.029 54.427 47.254 1.00 13.17 44 GLY E CA 1
ATOM 2906 C C . GLY E 1 48 ? -0.361 55.320 48.432 1.00 10.54 44 GLY E C 1
ATOM 2907 O O . GLY E 1 48 ? -1.318 56.094 48.393 1.00 11.16 44 GLY E O 1
ATOM 2908 N N . SER E 1 49 ? 0.442 55.204 49.482 1.00 8.42 45 SER E N 1
ATOM 2909 C CA . SER E 1 49 ? 0.298 56.024 50.674 1.00 9.66 45 SER E CA 1
ATOM 2910 C C . SER E 1 49 ? 1.632 56.033 51.397 1.00 11.97 45 SER E C 1
ATOM 2911 O O . SER E 1 49 ? 2.490 55.192 51.130 1.00 11.74 45 SER E O 1
ATOM 2914 N N . PHE E 1 50 ? 1.823 56.990 52.294 1.00 12.75 46 PHE E N 1
ATOM 2915 C CA . PHE E 1 50 ? 3.023 56.993 53.118 1.00 12.55 46 PHE E CA 1
ATOM 2916 C C . PHE E 1 50 ? 2.771 56.181 54.388 1.00 13.77 46 PHE E C 1
ATOM 2917 O O . PHE E 1 50 ? 3.700 55.752 55.071 1.00 15.40 46 PHE E O 1
ATOM 2925 N N . ASN E 1 51 ? 1.490 55.994 54.688 1.00 13.97 47 ASN E N 1
ATOM 2926 C CA . ASN E 1 51 ? 0.992 55.096 55.727 1.00 16.08 47 ASN E CA 1
ATOM 2927 C C . ASN E 1 51 ? -0.318 54.453 55.310 1.00 15.44 47 ASN E C 1
ATOM 2928 O O . ASN E 1 51 ? -1.302 55.150 55.076 1.00 13.80 47 ASN E O 1
ATOM 2933 N N . GLU E 1 52 ? -0.338 53.126 55.243 1.00 14.50 48 GLU E N 1
ATOM 2934 C CA . GLU E 1 52 ? -1.510 52.416 54.749 1.00 14.39 48 GLU E CA 1
ATOM 2935 C C . GLU E 1 52 ? -2.735 52.559 55.670 1.00 15.20 48 GLU E C 1
ATOM 2936 O O . GLU E 1 52 ? -3.872 52.444 55.216 1.00 17.04 48 GLU E O 1
ATOM 2942 N N . ILE E 1 53 ? -2.513 52.819 56.954 1.00 15.88 49 ILE E N 1
ATOM 2943 C CA . ILE E 1 53 ? -3.623 53.090 57.872 1.00 15.95 49 ILE E CA 1
ATOM 2944 C C . ILE E 1 53 ? -4.223 54.474 57.601 1.00 13.87 49 ILE E C 1
ATOM 2945 O O . ILE E 1 53 ? -5.439 54.647 57.663 1.00 17.38 49 ILE E O 1
ATOM 2950 N N . VAL E 1 54 ? -3.378 55.451 57.284 1.00 10.99 50 VAL E N 1
ATOM 2951 C CA . VAL E 1 54 ? -3.869 56.784 56.932 1.00 10.98 50 VAL E CA 1
ATOM 2952 C C . VAL E 1 54 ? -4.424 56.835 55.506 1.00 9.05 50 VAL E C 1
ATOM 2953 O O . VAL E 1 54 ? -5.472 57.436 55.259 1.00 8.07 50 VAL E O 1
ATOM 2957 N N . GLY E 1 55 ? -3.742 56.172 54.578 1.00 7.45 51 GLY E N 1
ATOM 2958 C CA . GLY E 1 55 ? -4.169 56.150 53.189 1.00 7.97 51 GLY E CA 1
ATOM 2959 C C . GLY E 1 55 ? -3.736 57.372 52.396 1.00 6.91 51 GLY E C 1
ATOM 2960 O O . GLY E 1 55 ? -2.960 58.196 52.879 1.00 9.52 51 GLY E O 1
ATOM 2961 N N . CYS E 1 56 ? -4.255 57.498 51.178 1.00 6.95 52 CYS E N 1
ATOM 2962 C CA . CYS E 1 56 ? -3.735 58.482 50.228 1.00 7.63 52 CYS E CA 1
ATOM 2963 C C . CYS E 1 56 ? -4.249 59.914 50.407 1.00 8.72 52 CYS E C 1
ATOM 2964 O O . CYS E 1 56 ? -3.623 60.855 49.913 1.00 8.98 52 CYS E O 1
ATOM 2967 N N . CYS E 1 57 ? -5.400 60.081 51.050 1.00 9.05 53 CYS E N 1
ATOM 2968 C CA . CYS E 1 57 ? -5.793 61.393 51.567 1.00 7.79 53 CYS E CA 1
ATOM 2969 C C . CYS E 1 57 ? -6.880 61.243 52.626 1.00 8.43 53 CYS E C 1
ATOM 2970 O O . CYS E 1 57 ? -8.061 61.163 52.294 1.00 7.14 53 CYS E O 1
ATOM 2973 N N . TYR E 1 58 ? -6.497 61.282 53.898 1.00 6.59 54 TYR E N 1
ATOM 2974 C CA . TYR E 1 58 ? -7.413 60.885 54.965 1.00 5.95 54 TYR E CA 1
ATOM 2975 C C . TYR E 1 58 ? -8.543 61.897 55.154 1.00 6.04 54 TYR E C 1
ATOM 2976 O O . TYR E 1 58 ? -9.704 61.516 55.332 1.00 6.16 54 TYR E O 1
ATOM 2985 N N . GLY E 1 59 ? -8.202 63.182 55.094 1.00 6.81 55 GLY E N 1
ATOM 2986 C CA . GLY E 1 59 ? -9.193 64.237 55.235 1.00 7.11 55 GLY E CA 1
ATOM 2987 C C . GLY E 1 59 ? -10.290 64.120 54.193 1.00 8.65 55 GLY E C 1
ATOM 2988 O O . GLY E 1 59 ? -11.466 64.362 54.478 1.00 8.45 55 GLY E O 1
ATOM 2989 N N . TYR E 1 60 ? -9.906 63.729 52.981 1.00 6.89 56 TYR E N 1
ATOM 2990 C CA . TYR E 1 60 ? -10.874 63.528 51.908 1.00 5.69 56 TYR E CA 1
ATOM 2991 C C . TYR E 1 60 ? -11.785 62.355 52.218 1.00 7.03 56 TYR E C 1
ATOM 2992 O O . TYR E 1 60 ? -12.988 62.425 51.981 1.00 6.96 56 TYR E O 1
ATOM 3001 N N . GLN E 1 61 ? -11.213 61.277 52.744 1.00 5.61 57 GLN E N 1
ATOM 3002 C CA . GLN E 1 61 ? -12.031 60.147 53.153 1.00 6.74 57 GLN E CA 1
ATOM 3003 C C . GLN E 1 61 ? -13.079 60.575 54.168 1.00 10.11 57 GLN E C 1
ATOM 3004 O O . GLN E 1 61 ? -14.254 60.245 54.022 1.00 7.55 57 GLN E O 1
ATOM 3010 N N . MET E 1 62 ? -12.658 61.299 55.202 1.00 6.36 58 MET E N 1
ATOM 3011 C CA . MET E 1 62 ? -13.597 61.653 56.264 1.00 8.58 58 MET E CA 1
ATOM 3012 C C . MET E 1 62 ? -14.679 62.593 55.724 1.00 10.33 58 MET E C 1
ATOM 3013 O O . MET E 1 62 ? -15.873 62.461 56.059 1.00 8.65 58 MET E O 1
ATOM 3018 N N . CYS E 1 63 ? -14.263 63.517 54.858 1.00 6.52 59 CYS E N 1
ATOM 3019 C CA . CYS E 1 63 ? -15.210 64.435 54.232 1.00 7.03 59 CYS E CA 1
ATOM 3020 C C . CYS E 1 63 ? -16.243 63.656 53.423 1.00 8.04 59 CYS E C 1
ATOM 3021 O O . CYS E 1 63 ? -17.440 63.906 53.524 1.00 7.10 59 CYS E O 1
ATOM 3024 N N . MET E 1 64 ? -15.782 62.695 52.634 1.00 7.79 60 MET E N 1
ATOM 3025 C CA . MET E 1 64 ? -16.687 61.913 51.803 1.00 6.77 60 MET E CA 1
ATOM 3026 C C . MET E 1 64 ? -17.625 61.051 52.641 1.00 8.80 60 MET E C 1
ATOM 3027 O O . MET E 1 64 ? -18.790 60.882 52.290 1.00 8.05 60 MET E O 1
ATOM 3032 N N . ILE E 1 65 ? -17.123 60.501 53.742 1.00 7.62 61 ILE E N 1
ATOM 3033 C CA . ILE E 1 65 ? -17.978 59.722 54.629 1.00 6.61 61 ILE E CA 1
ATOM 3034 C C . ILE E 1 65 ? -19.119 60.582 55.166 1.00 10.37 61 ILE E C 1
ATOM 3035 O O . ILE E 1 65 ? -20.272 60.144 55.213 1.00 11.09 61 ILE E O 1
ATOM 3040 N N . ARG E 1 66 ? -18.799 61.808 55.564 1.00 9.70 62 ARG E N 1
ATOM 3041 C CA . ARG E 1 66 ? -19.832 62.722 56.053 1.00 9.68 62 ARG E CA 1
ATOM 3042 C C . ARG E 1 66 ? -20.801 63.225 54.969 1.00 10.78 62 ARG E C 1
ATOM 3043 O O . ARG E 1 66 ? -22.006 63.335 55.208 1.00 12.59 62 ARG E O 1
ATOM 3051 N N . VAL E 1 67 ? -20.272 63.545 53.791 1.00 7.13 63 VAL E N 1
ATOM 3052 C CA . VAL E 1 67 ? -21.028 64.251 52.755 1.00 8.47 63 VAL E CA 1
ATOM 3053 C C . VAL E 1 67 ? -21.722 63.332 51.740 1.00 9.02 63 VAL E C 1
ATOM 3054 O O . VAL E 1 67 ? -22.801 63.660 51.254 1.00 8.93 63 VAL E O 1
ATOM 3058 N N . VAL E 1 68 ? -21.103 62.207 51.388 1.00 7.29 64 VAL E N 1
ATOM 3059 C CA . VAL E 1 68 ? -21.696 61.329 50.373 1.00 8.24 64 VAL E CA 1
ATOM 3060 C C . VAL E 1 68 ? -23.033 60.746 50.836 1.00 15.49 64 VAL E C 1
ATOM 3061 O O . VAL E 1 68 ? -23.120 60.109 51.889 1.00 13.32 64 VAL E O 1
ATOM 3065 N N . LYS E 1 69 ? -24.070 60.981 50.040 1.00 12.13 65 LYS E N 1
ATOM 3066 C CA . LYS E 1 69 ? -25.373 60.377 50.255 1.00 12.35 65 LYS E CA 1
ATOM 3067 C C . LYS E 1 69 ? -25.758 59.693 48.953 1.00 8.48 65 LYS E C 1
ATOM 3068 O O . LYS E 1 69 ? -25.211 60.027 47.906 1.00 12.29 65 LYS E O 1
ATOM 3074 N N . PRO E 1 70 ? -26.689 58.727 49.004 1.00 8.33 66 PRO E N 1
ATOM 3075 C CA . PRO E 1 70 ? -27.081 58.044 47.766 1.00 10.46 66 PRO E CA 1
ATOM 3076 C C . PRO E 1 70 ? -27.482 58.993 46.629 1.00 12.15 66 PRO E C 1
ATOM 3077 O O . PRO E 1 70 ? -28.229 59.952 46.855 1.00 13.69 66 PRO E O 1
ATOM 3081 N N . ASN E 1 71 ? -26.953 58.719 45.435 1.00 8.81 67 ASN E N 1
ATOM 3082 C CA . ASN E 1 71 ? -27.248 59.450 44.194 1.00 10.58 67 ASN E CA 1
ATOM 3083 C C . ASN E 1 71 ? -26.779 60.905 44.124 1.00 9.92 67 ASN E C 1
ATOM 3084 O O . ASN E 1 71 ? -27.156 61.636 43.204 1.00 15.83 67 ASN E O 1
ATOM 3089 N N . SER E 1 72 ? -25.995 61.336 45.104 1.00 14.43 68 SER E N 1
ATOM 3090 C CA . SER E 1 72 ? -25.420 62.681 45.097 1.00 14.73 68 SER E CA 1
ATOM 3091 C C . SER E 1 72 ? -23.888 62.734 44.987 1.00 13.78 68 SER E C 1
ATOM 3092 O O . SER E 1 72 ? -23.270 63.697 45.437 1.00 13.30 68 SER E O 1
ATOM 3095 N N . LEU E 1 73 ? -23.278 61.668 44.475 1.00 9.98 69 LEU E N 1
ATOM 3096 C CA . LEU E 1 73 ? -21.818 61.551 44.432 1.00 11.61 69 LEU E CA 1
ATOM 3097 C C . LEU E 1 73 ? -21.081 62.768 43.872 1.00 10.73 69 LEU E C 1
ATOM 3098 O O . LEU E 1 73 ? -20.131 63.241 44.482 1.00 8.06 69 LEU E O 1
ATOM 3103 N N . SER E 1 74 ? -21.508 63.268 42.716 1.00 9.75 70 SER E N 1
ATOM 3104 C CA . SER E 1 74 ? -20.735 64.300 42.023 1.00 11.09 70 SER E CA 1
ATOM 3105 C C . SER E 1 74 ? -20.585 65.573 42.862 1.00 10.70 70 SER E C 1
ATOM 3106 O O . SER E 1 74 ? -19.507 66.182 42.910 1.00 10.93 70 SER E O 1
ATOM 3109 N N . GLY E 1 75 ? -21.661 65.967 43.533 1.00 10.23 71 GLY E N 1
ATOM 3110 C CA . GLY E 1 75 ? -21.614 67.124 44.407 1.00 10.62 71 GLY E CA 1
ATOM 3111 C C . GLY E 1 75 ? -20.710 66.899 45.606 1.00 10.01 71 GLY E C 1
ATOM 3112 O O . GLY E 1 75 ? -19.968 67.793 46.020 1.00 9.18 71 GLY E O 1
ATOM 3113 N N . ALA E 1 76 ? -20.761 65.691 46.155 1.00 9.59 72 ALA E N 1
ATOM 3114 C CA . ALA E 1 76 ? -19.945 65.346 47.311 1.00 6.59 72 ALA E CA 1
ATOM 3115 C C . ALA E 1 76 ? -18.464 65.392 46.949 1.00 7.88 72 ALA E C 1
ATOM 3116 O O . ALA E 1 76 ? -17.649 65.949 47.688 1.00 7.59 72 ALA E O 1
ATOM 3118 N N . HIS E 1 77 ? -18.120 64.790 45.815 1.00 10.40 73 HIS E N 1
ATOM 3119 C CA . HIS E 1 77 ? -16.745 64.788 45.343 1.00 8.45 73 HIS E CA 1
ATOM 3120 C C . HIS E 1 77 ? -16.266 66.209 45.072 1.00 8.20 73 HIS E C 1
ATOM 3121 O O . HIS E 1 77 ? -15.142 66.568 45.427 1.00 8.42 73 HIS E O 1
ATOM 3128 N N . GLU E 1 78 ? -17.118 67.023 44.451 1.00 7.96 74 GLU E N 1
ATOM 3129 C CA . GLU E 1 78 ? -16.745 68.415 44.201 1.00 8.77 74 GLU E CA 1
ATOM 3130 C C . GLU E 1 78 ? -16.498 69.179 45.494 1.00 7.52 74 GLU E C 1
ATOM 3131 O O . GLU E 1 78 ? -15.568 69.984 45.582 1.00 12.30 74 GLU E O 1
ATOM 3137 N N . ALA E 1 79 ? -17.321 68.911 46.502 1.00 8.15 75 ALA E N 1
ATOM 3138 C CA . ALA E 1 79 ? -17.181 69.577 47.789 1.00 8.34 75 ALA E CA 1
ATOM 3139 C C . ALA E 1 79 ? -15.915 69.147 48.521 1.00 9.21 75 ALA E C 1
ATOM 3140 O O . ALA E 1 79 ? -15.228 69.971 49.121 1.00 11.53 75 ALA E O 1
ATOM 3142 N N . CYS E 1 80 ? -15.614 67.855 48.471 1.00 10.78 76 CYS E N 1
ATOM 3143 C CA . CYS E 1 80 ? -14.550 67.286 49.291 1.00 8.88 76 CYS E CA 1
ATOM 3144 C C . CYS E 1 80 ? -13.158 67.241 48.662 1.00 8.59 76 CYS E C 1
ATOM 3145 O O . CYS E 1 80 ? -12.169 67.118 49.379 1.00 8.63 76 CYS E O 1
ATOM 3148 N N . LYS E 1 81 ? -13.066 67.326 47.339 1.00 8.88 77 LYS E N 1
ATOM 3149 C CA . LYS E 1 81 ? -11.799 67.002 46.681 1.00 8.66 77 LYS E CA 1
ATOM 3150 C C . LYS E 1 81 ? -10.667 67.981 47.014 1.00 9.68 77 LYS E C 1
ATOM 3151 O O . LYS E 1 81 ? -9.494 67.648 46.844 1.00 10.89 77 LYS E O 1
ATOM 3157 N N . THR E 1 82 ? -11.008 69.180 47.478 1.00 13.67 78 THR E N 1
ATOM 3158 C CA . THR E 1 82 ? -9.983 70.160 47.840 1.00 12.67 78 THR E CA 1
ATOM 3159 C C . THR E 1 82 ? -9.685 70.264 49.339 1.00 13.49 78 THR E C 1
ATOM 3160 O O . THR E 1 82 ? -8.840 71.064 49.741 1.00 14.75 78 THR E O 1
ATOM 3164 N N . VAL E 1 83 ? -10.375 69.482 50.166 1.00 9.85 79 VAL E N 1
ATOM 3165 C CA . VAL E 1 83 ? -10.178 69.575 51.615 1.00 10.70 79 VAL E CA 1
ATOM 3166 C C . VAL E 1 83 ? -8.769 69.133 52.006 1.00 8.50 79 VAL E C 1
ATOM 3167 O O . VAL E 1 83 ? -8.113 68.391 51.273 1.00 9.11 79 VAL E O 1
ATOM 3171 N N . SER E 1 84 ? -8.300 69.614 53.152 1.00 9.89 80 SER E N 1
ATOM 3172 C CA . SER E 1 84 ? -6.981 69.243 53.653 1.00 8.78 80 SER E CA 1
ATOM 3173 C C . SER E 1 84 ? -6.902 67.749 53.955 1.00 8.54 80 SER E C 1
ATOM 3174 O O . SER E 1 84 ? -7.798 67.188 54.585 1.00 9.10 80 SER E O 1
ATOM 3177 N N . CYS E 1 85 ? -5.827 67.106 53.510 1.00 7.52 81 CYS E N 1
ATOM 3178 C CA . CYS E 1 85 ? -5.679 65.665 53.708 1.00 6.88 81 CYS E CA 1
ATOM 3179 C C . CYS E 1 85 ? -5.315 65.317 55.142 1.00 7.76 81 CYS E C 1
ATOM 3180 O O . CYS E 1 85 ? -5.578 64.207 55.601 1.00 7.53 81 CYS E O 1
ATOM 3183 N N . GLY E 1 86 ? -4.687 66.259 55.837 1.00 6.75 82 GLY E N 1
ATOM 3184 C CA . GLY E 1 86 ? -4.204 66.008 57.181 1.00 7.54 82 GLY E CA 1
ATOM 3185 C C . GLY E 1 86 ? -2.798 65.445 57.163 1.00 9.67 82 GLY E C 1
ATOM 3186 O O . GLY E 1 86 ? -2.100 65.528 56.157 1.00 11.76 82 GLY E O 1
ATOM 3187 N N . ASN E 1 87 ? -2.385 64.871 58.286 1.00 10.51 83 ASN E N 1
ATOM 3188 C CA . ASN E 1 87 ? -1.054 64.298 58.404 1.00 13.84 83 ASN E CA 1
ATOM 3189 C C . ASN E 1 87 ? -0.988 62.949 57.693 1.00 16.01 83 ASN E C 1
ATOM 3190 O O . ASN E 1 87 ? -1.709 62.019 58.053 1.00 15.57 83 ASN E O 1
ATOM 3195 N N . PRO E 1 88 ? -0.126 62.845 56.670 1.00 13.11 84 PRO E N 1
ATOM 3196 C CA . PRO E 1 88 ? 0.022 61.595 55.917 1.00 15.42 84 PRO E CA 1
ATOM 3197 C C . PRO E 1 88 ? 0.760 60.516 56.715 1.00 13.31 84 PRO E C 1
ATOM 3198 O O . PRO E 1 88 ? 0.748 59.345 56.335 1.00 13.49 84 PRO E O 1
ATOM 3202 N N . CYS E 1 89 ? 1.413 60.929 57.797 1.00 13.98 85 CYS E N 1
ATOM 3203 C CA . CYS E 1 89 ? 2.269 60.049 58.583 1.00 15.95 85 CYS E CA 1
ATOM 3204 C C . CYS E 1 89 ? 1.536 59.396 59.769 1.00 20.62 85 CYS E C 1
ATOM 3205 O O . CYS E 1 89 ? 0.509 59.899 60.234 1.00 22.42 85 CYS E O 1
ATOM 3208 N N . ALA E 1 90 ? 2.074 58.280 60.256 1.00 33.45 86 ALA E N 1
ATOM 3209 C CA . ALA E 1 90 ? 1.508 57.582 61.410 1.00 39.22 86 ALA E CA 1
ATOM 3210 C C . ALA E 1 90 ? 2.185 58.037 62.692 1.00 34.26 86 ALA E C 1
ATOM 3211 O O . ALA E 1 90 ? 3.289 58.579 62.667 1.00 37.04 86 ALA E O 1
ATOM 3214 N N . GLY F 1 6 ? 2.375 68.882 62.155 1.00 25.65 2 GLY F N 1
ATOM 3215 C CA . GLY F 1 6 ? 2.681 69.528 60.892 1.00 20.36 2 GLY F CA 1
ATOM 3216 C C . GLY F 1 6 ? 1.517 70.340 60.362 1.00 20.24 2 GLY F C 1
ATOM 3217 O O . GLY F 1 6 ? 0.547 70.583 61.081 1.00 23.41 2 GLY F O 1
ATOM 3218 N N . PRO F 1 7 ? 1.621 70.799 59.108 1.00 16.47 3 PRO F N 1
ATOM 3219 C CA . PRO F 1 7 ? 0.564 71.607 58.490 1.00 19.04 3 PRO F CA 1
ATOM 3220 C C . PRO F 1 7 ? -0.674 70.770 58.169 1.00 14.85 3 PRO F C 1
ATOM 3221 O O . PRO F 1 7 ? -0.681 69.570 58.418 1.00 15.86 3 PRO F O 1
ATOM 3225 N N . ALA F 1 8 ? -1.705 71.400 57.620 1.00 13.97 4 ALA F N 1
ATOM 3226 C CA . ALA F 1 8 ? -2.960 70.706 57.350 1.00 12.37 4 ALA F CA 1
ATOM 3227 C C . ALA F 1 8 ? -2.985 69.849 56.081 1.00 11.49 4 ALA F C 1
ATOM 3228 O O . ALA F 1 8 ? -3.772 68.908 55.991 1.00 10.04 4 ALA F O 1
ATOM 3230 N N . ASP F 1 9 ? -2.157 70.173 55.094 1.00 8.16 5 ASP F N 1
ATOM 3231 C CA . ASP F 1 9 ? -2.202 69.451 53.826 1.00 7.92 5 ASP F CA 1
ATOM 3232 C C . ASP F 1 9 ? -0.828 69.385 53.163 1.00 9.27 5 ASP F C 1
ATOM 3233 O O . ASP F 1 9 ? -0.153 70.405 53.027 1.00 8.52 5 ASP F O 1
ATOM 3238 N N . CYS F 1 10 ? -0.416 68.190 52.748 1.00 8.91 6 CYS F N 1
ATOM 3239 C CA . CYS F 1 10 ? 0.930 68.009 52.208 1.00 9.24 6 CYS F CA 1
ATOM 3240 C C . CYS F 1 10 ? 1.132 68.673 50.853 1.00 9.25 6 CYS F C 1
ATOM 3241 O O . CYS F 1 10 ? 2.203 69.217 50.574 1.00 10.61 6 CYS F O 1
ATOM 3244 N N . CYS F 1 11 ? 0.100 68.664 50.020 1.00 8.70 7 CYS F N 1
ATOM 3245 C CA . CYS F 1 11 ? 0.203 69.309 48.716 1.00 9.12 7 CYS F CA 1
ATOM 3246 C C . CYS F 1 11 ? 0.293 70.831 48.836 1.00 9.31 7 CYS F C 1
ATOM 3247 O O . CYS F 1 11 ? 1.125 71.472 48.185 1.00 7.78 7 CYS F O 1
ATOM 3250 N N . ARG F 1 12 ? -0.560 71.402 49.680 1.00 9.88 8 ARG F N 1
ATOM 3251 C CA . ARG F 1 12 ? -0.509 72.830 49.959 1.00 9.18 8 ARG F CA 1
ATOM 3252 C C . ARG F 1 12 ? 0.860 73.178 50.538 1.00 7.25 8 ARG F C 1
ATOM 3253 O O . ARG F 1 12 ? 1.425 74.232 50.236 1.00 8.58 8 ARG F O 1
ATOM 3261 N N . MET F 1 13 ? 1.389 72.278 51.363 1.00 7.28 9 MET F N 1
ATOM 3262 C CA . MET F 1 13 ? 2.726 72.441 51.921 1.00 7.66 9 MET F CA 1
ATOM 3263 C C . MET F 1 13 ? 3.757 72.528 50.803 1.00 7.47 9 MET F C 1
ATOM 3264 O O . MET F 1 13 ? 4.637 73.380 50.837 1.00 6.21 9 MET F O 1
ATOM 3269 N N . LYS F 1 14 ? 3.639 71.651 49.809 1.00 7.84 10 LYS F N 1
ATOM 3270 C CA . LYS F 1 14 ? 4.561 71.669 48.672 1.00 8.58 10 LYS F CA 1
ATOM 3271 C C . LYS F 1 14 ? 4.494 72.973 47.878 1.00 4.80 10 LYS F C 1
ATOM 3272 O O . LYS F 1 14 ? 5.527 73.578 47.550 1.00 5.79 10 LYS F O 1
ATOM 3278 N N . GLU F 1 15 ? 3.270 73.408 47.587 1.00 7.95 11 GLU F N 1
ATOM 3279 C CA . GLU F 1 15 ? 3.046 74.616 46.798 1.00 9.42 11 GLU F CA 1
ATOM 3280 C C . GLU F 1 15 ? 3.634 75.833 47.512 1.00 6.64 11 GLU F C 1
ATOM 3281 O O . GLU F 1 15 ? 4.349 76.662 46.912 1.00 8.19 11 GLU F O 1
ATOM 3287 N N . CYS F 1 16 ? 3.365 75.900 48.813 1.00 7.30 12 CYS F N 1
ATOM 3288 C CA . CYS F 1 16 ? 3.939 76.928 49.667 1.00 7.85 12 CYS F CA 1
ATOM 3289 C C . CYS F 1 16 ? 5.456 76.862 49.623 1.00 9.89 12 CYS F C 1
ATOM 3290 O O . CYS F 1 16 ? 6.135 77.880 49.527 1.00 9.93 12 CYS F O 1
ATOM 3293 N N . CYS F 1 17 ? 5.978 75.648 49.715 1.00 6.16 13 CYS F N 1
ATOM 3294 C CA . CYS F 1 17 ? 7.409 75.427 49.807 1.00 9.89 13 CYS F CA 1
ATOM 3295 C C . CYS F 1 17 ? 8.126 75.992 48.590 1.00 5.94 13 CYS F C 1
ATOM 3296 O O . CYS F 1 17 ? 9.065 76.785 48.717 1.00 8.08 13 CYS F O 1
ATOM 3299 N N . THR F 1 18 ? 7.675 75.594 47.405 1.00 7.01 14 THR F N 1
ATOM 3300 C CA . THR F 1 18 ? 8.350 76.031 46.189 1.00 8.37 14 THR F CA 1
ATOM 3301 C C . THR F 1 18 ? 8.154 77.531 45.949 1.00 10.47 14 THR F C 1
ATOM 3302 O O . THR F 1 18 ? 9.110 78.219 45.553 1.00 12.07 14 THR F O 1
ATOM 3306 N N . ASP F 1 19 ? 6.949 78.052 46.203 1.00 9.78 15 ASP F N 1
ATOM 3307 C CA . ASP F 1 19 ? 6.766 79.505 46.102 1.00 12.55 15 ASP F CA 1
ATOM 3308 C C . ASP F 1 19 ? 7.726 80.281 47.003 1.00 12.73 15 ASP F C 1
ATOM 3309 O O . ASP F 1 19 ? 8.393 81.226 46.561 1.00 12.19 15 ASP F O 1
ATOM 3314 N N . ARG F 1 20 ? 7.807 79.867 48.263 1.00 9.69 16 ARG F N 1
ATOM 3315 C CA . ARG F 1 20 ? 8.619 80.580 49.237 1.00 10.85 16 ARG F CA 1
ATOM 3316 C C . ARG F 1 20 ? 10.108 80.470 48.950 1.00 11.74 16 ARG F C 1
ATOM 3317 O O . ARG F 1 20 ? 10.844 81.437 49.139 1.00 14.62 16 ARG F O 1
ATOM 3325 N N . VAL F 1 21 ? 10.564 79.296 48.525 1.00 8.72 17 VAL F N 1
ATOM 3326 C CA . VAL F 1 21 ? 11.969 79.159 48.158 1.00 8.83 17 VAL F CA 1
ATOM 3327 C C . VAL F 1 21 ? 12.278 80.069 46.970 1.00 10.02 17 VAL F C 1
ATOM 3328 O O . VAL F 1 21 ? 13.301 80.758 46.964 1.00 11.14 17 VAL F O 1
ATOM 3332 N N . ASN F 1 22 ? 11.394 80.087 45.975 1.00 10.07 18 ASN F N 1
ATOM 3333 C CA . ASN F 1 22 ? 11.604 80.958 44.822 1.00 12.88 18 ASN F CA 1
ATOM 3334 C C . ASN F 1 22 ? 11.725 82.436 45.206 1.00 12.69 18 ASN F C 1
ATOM 3335 O O . ASN F 1 22 ? 12.696 83.122 44.841 1.00 14.31 18 ASN F O 1
ATOM 3340 N N . GLU F 1 23 ? 10.741 82.916 45.961 1.00 13.31 19 GLU F N 1
ATOM 3341 C CA . GLU F 1 23 ? 10.732 84.309 46.390 1.00 14.02 19 GLU F CA 1
ATOM 3342 C C . GLU F 1 23 ? 11.953 84.629 47.261 1.00 15.80 19 GLU F C 1
ATOM 3343 O O . GLU F 1 23 ? 12.536 85.706 47.138 1.00 14.80 19 GLU F O 1
ATOM 3349 N N . CYS F 1 24 ? 12.335 83.697 48.134 1.00 13.64 20 CYS F N 1
ATOM 3350 C CA . CYS F 1 24 ? 13.497 83.880 49.001 1.00 17.18 20 CYS F CA 1
ATOM 3351 C C . CYS F 1 24 ? 14.765 84.025 48.175 1.00 16.21 20 CYS F C 1
ATOM 3352 O O . CYS F 1 24 ? 15.588 84.905 48.433 1.00 15.67 20 CYS F O 1
ATOM 3355 N N . LEU F 1 25 ? 14.921 83.148 47.187 1.00 12.10 21 LEU F N 1
ATOM 3356 C CA . LEU F 1 25 ? 16.100 83.172 46.331 1.00 12.09 21 LEU F CA 1
ATOM 3357 C C . LEU F 1 25 ? 16.139 84.429 45.476 1.00 14.30 21 LEU F C 1
ATOM 3358 O O . LEU F 1 25 ? 17.215 84.877 45.074 1.00 13.25 21 LEU F O 1
ATOM 3363 N N . GLN F 1 26 ? 14.974 85.009 45.201 1.00 15.51 22 GLN F N 1
ATOM 3364 C CA . GLN F 1 26 ? 14.952 86.284 44.489 1.00 16.08 22 GLN F CA 1
ATOM 3365 C C . GLN F 1 26 ? 15.576 87.426 45.302 1.00 17.47 22 GLN F C 1
ATOM 3366 O O . GLN F 1 26 ? 15.931 88.459 44.736 1.00 21.93 22 GLN F O 1
ATOM 3372 N N . ARG F 1 27 ? 15.719 87.250 46.614 1.00 15.97 23 ARG F N 1
ATOM 3373 C CA . ARG F 1 27 ? 16.373 88.277 47.427 1.00 17.41 23 ARG F CA 1
ATOM 3374 C C . ARG F 1 27 ? 17.891 88.183 47.327 1.00 14.93 23 ARG F C 1
ATOM 3375 O O . ARG F 1 27 ? 18.605 89.132 47.647 1.00 18.39 23 ARG F O 1
ATOM 3383 N N . TYR F 1 28 ? 18.375 87.023 46.900 1.00 14.84 24 TYR F N 1
ATOM 3384 C CA . TYR F 1 28 ? 19.809 86.747 46.831 1.00 16.79 24 TYR F CA 1
ATOM 3385 C C . TYR F 1 28 ? 20.387 86.743 45.419 1.00 12.21 24 TYR F C 1
ATOM 3386 O O . TYR F 1 28 ? 21.286 85.962 45.112 1.00 15.06 24 TYR F O 1
ATOM 3395 N N . SER F 1 29 ? 19.808 87.575 44.559 1.00 15.37 25 SER F N 1
ATOM 3396 C CA . SER F 1 29 ? 20.170 87.644 43.148 1.00 17.45 25 SER F CA 1
ATOM 3397 C C . SER F 1 29 ? 21.687 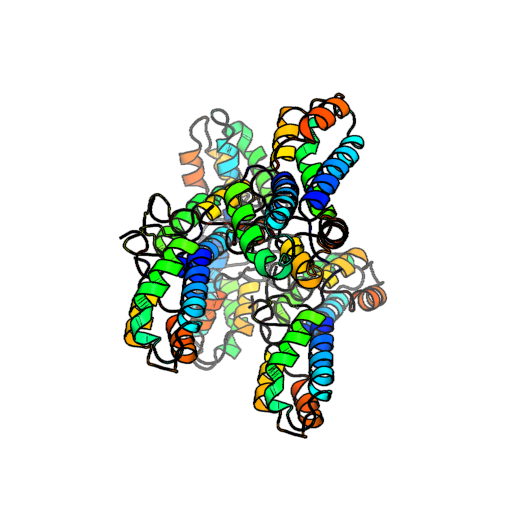87.712 42.963 1.00 16.05 25 SER F C 1
ATOM 3398 O O . SER F 1 29 ? 22.381 88.448 43.669 1.00 14.07 25 SER F O 1
ATOM 3401 N N . GLY F 1 30 ? 22.190 86.905 42.032 1.00 12.67 26 GLY F N 1
ATOM 3402 C CA . GLY F 1 30 ? 23.613 86.808 41.766 1.00 14.35 26 GLY F CA 1
ATOM 3403 C C . GLY F 1 30 ? 24.363 85.756 42.564 1.00 14.93 26 GLY F C 1
ATOM 3404 O O . GLY F 1 30 ? 25.458 85.362 42.168 1.00 13.50 26 GLY F O 1
ATOM 3405 N N . ARG F 1 31 ? 23.823 85.347 43.713 1.00 16.48 27 ARG F N 1
ATOM 3406 C CA . ARG F 1 31 ? 24.421 84.258 44.499 1.00 14.21 27 ARG F CA 1
ATOM 3407 C C . ARG F 1 31 ? 23.474 83.102 44.872 1.00 16.69 27 ARG F C 1
ATOM 3408 O O . ARG F 1 31 ? 23.730 82.393 45.842 1.00 17.08 27 ARG F O 1
ATOM 3416 N N . GLU F 1 32 ? 22.368 82.961 44.142 1.00 14.85 28 GLU F N 1
ATOM 3417 C CA . GLU F 1 32 ? 21.252 82.072 44.509 1.00 15.61 28 GLU F CA 1
ATOM 3418 C C . GLU F 1 32 ? 21.635 80.631 44.924 1.00 15.60 28 GLU F C 1
ATOM 3419 O O . GLU F 1 32 ? 21.048 80.039 45.872 1.00 15.50 28 GLU F O 1
ATOM 3425 N N . ASP F 1 33 ? 22.640 80.087 44.238 1.00 14.02 29 ASP F N 1
ATOM 3426 C CA . ASP F 1 33 ? 23.082 78.719 44.490 1.00 15.90 29 ASP F CA 1
ATOM 3427 C C . ASP F 1 33 ? 23.567 78.552 45.923 1.00 18.02 29 ASP F C 1
ATOM 3428 O O . ASP F 1 33 ? 23.439 77.483 46.513 1.00 19.15 29 ASP F O 1
ATOM 3433 N N . LYS F 1 34 ? 24.122 79.620 46.476 1.00 13.13 30 LYS F N 1
ATOM 3434 C CA . LYS F 1 34 ? 24.664 79.581 47.822 1.00 13.76 30 LYS F CA 1
ATOM 3435 C C . LYS F 1 34 ? 23.568 79.672 48.881 1.00 12.70 30 LYS F C 1
ATOM 3436 O O . LYS F 1 34 ? 23.793 79.339 50.048 1.00 14.21 30 LYS F O 1
ATOM 3442 N N . PHE F 1 35 ? 22.391 80.138 48.471 1.00 10.92 31 PHE F N 1
ATOM 3443 C CA . PHE F 1 35 ? 21.285 80.338 49.403 1.00 11.64 31 PHE F CA 1
ATOM 3444 C C . PHE F 1 35 ? 20.137 79.346 49.262 1.00 9.76 31 PHE F C 1
ATOM 3445 O O . PHE F 1 35 ? 19.126 79.483 49.956 1.00 9.93 31 PHE F O 1
ATOM 3453 N N . VAL F 1 36 ? 20.262 78.371 48.362 1.00 10.93 32 VAL F N 1
ATOM 3454 C CA . VAL F 1 36 ? 19.173 77.388 48.234 1.00 9.68 32 VAL F CA 1
ATOM 3455 C C . VAL F 1 36 ? 18.806 76.730 49.581 1.00 8.90 32 VAL F C 1
ATOM 3456 O O . VAL F 1 36 ? 17.636 76.734 49.968 1.00 10.64 32 VAL F O 1
ATOM 3460 N N . SER F 1 37 ? 19.786 76.176 50.298 1.00 10.84 33 SER F N 1
ATOM 3461 C CA . SER F 1 37 ? 19.502 75.519 51.583 1.00 11.16 33 SER F CA 1
ATOM 3462 C C . SER F 1 37 ? 18.916 76.470 52.635 1.00 12.32 33 SER F C 1
ATOM 3463 O O . SER F 1 37 ? 17.981 76.109 53.352 1.00 12.78 33 SER F O 1
ATOM 3466 N N . PHE F 1 38 ? 19.450 77.685 52.710 1.00 11.00 34 PHE F N 1
ATOM 3467 C CA . PHE F 1 38 ? 18.955 78.686 53.655 1.00 11.93 34 PHE F CA 1
ATOM 3468 C C . PHE F 1 38 ? 17.481 78.983 53.389 1.00 11.89 34 PHE F C 1
ATOM 3469 O O . PHE F 1 38 ? 16.647 79.003 54.304 1.00 11.18 34 PHE F O 1
ATOM 3477 N N . CYS F 1 39 ? 17.169 79.194 52.116 1.00 10.32 35 CYS F N 1
ATOM 3478 C CA . CYS F 1 39 ? 15.815 79.538 51.706 1.00 8.59 35 CYS F CA 1
ATOM 3479 C C . CYS F 1 39 ? 14.864 78.360 51.898 1.00 7.25 35 CYS F C 1
ATOM 3480 O O . CYS F 1 39 ? 13.672 78.546 52.141 1.00 10.90 35 CYS F O 1
ATOM 3483 N N . TYR F 1 40 ? 15.397 77.147 51.769 1.00 9.54 36 TYR F N 1
ATOM 3484 C CA . TYR F 1 40 ? 14.601 75.945 51.981 1.00 8.87 36 TYR F CA 1
ATOM 3485 C C . TYR F 1 40 ? 14.258 75.818 53.459 1.00 9.97 36 TYR F C 1
ATOM 3486 O O . TYR F 1 40 ? 13.171 75.376 53.823 1.00 9.43 36 TYR F O 1
ATOM 3495 N N . GLN F 1 41 ? 15.209 76.204 54.305 1.00 9.72 37 GLN F N 1
ATOM 3496 C CA . GLN F 1 41 ? 15.017 76.189 55.750 1.00 11.57 37 GLN F CA 1
ATOM 3497 C C . GLN F 1 41 ? 13.944 77.208 56.136 1.00 11.29 37 GLN F C 1
ATOM 3498 O O . GLN F 1 41 ? 13.046 76.929 56.947 1.00 11.24 37 GLN F O 1
ATOM 3504 N N . GLU F 1 42 ? 14.028 78.378 55.508 1.00 11.54 38 GLU F N 1
ATOM 3505 C CA . GLU F 1 42 ? 13.075 79.456 55.739 1.00 10.34 38 GLU F CA 1
ATOM 3506 C C . GLU F 1 42 ? 11.678 78.998 55.353 1.00 12.68 38 GLU F C 1
ATOM 3507 O O . GLU F 1 42 ? 10.693 79.195 56.086 1.00 12.26 38 GLU F O 1
ATOM 3513 N N . ALA F 1 43 ? 11.615 78.362 54.190 1.00 10.82 39 ALA F N 1
ATOM 3514 C CA . ALA F 1 43 ? 10.355 77.888 53.645 1.00 13.29 39 ALA F CA 1
ATOM 3515 C C . ALA F 1 43 ? 9.781 76.788 54.522 1.00 11.46 39 ALA F C 1
ATOM 3516 O O . ALA F 1 43 ? 8.573 76.675 54.657 1.00 11.37 39 ALA F O 1
ATOM 3518 N N . THR F 1 44 ? 10.646 75.943 55.071 1.00 8.11 40 THR F N 1
ATOM 3519 C CA . THR F 1 44 ? 10.199 74.848 55.921 1.00 8.60 40 THR F CA 1
ATOM 3520 C C . THR F 1 44 ? 9.603 75.402 57.207 1.00 12.03 40 THR F C 1
ATOM 3521 O O . THR F 1 44 ? 8.599 74.887 57.702 1.00 12.51 40 THR F O 1
ATOM 3525 N N . VAL F 1 45 ? 10.195 76.470 57.735 1.00 9.80 41 VAL F N 1
ATOM 3526 C CA . VAL F 1 45 ? 9.648 77.054 58.953 1.00 15.29 41 VAL F CA 1
ATOM 3527 C C . VAL F 1 45 ? 8.297 77.721 58.676 1.00 12.97 41 VAL F C 1
ATOM 3528 O O . VAL F 1 45 ? 7.352 77.565 59.452 1.00 14.85 41 VAL F O 1
ATOM 3532 N N . THR F 1 46 ? 8.188 78.426 57.552 1.00 12.36 42 THR F N 1
ATOM 3533 C CA . THR F 1 46 ? 6.965 79.190 57.269 1.00 12.62 42 THR F CA 1
ATOM 3534 C C . THR F 1 46 ? 5.802 78.318 56.768 1.00 13.03 42 THR F C 1
ATOM 3535 O O . THR F 1 46 ? 4.649 78.530 57.144 1.00 14.61 42 THR F O 1
ATOM 3539 N N . CYS F 1 47 ? 6.105 77.355 55.903 1.00 11.16 43 CYS F N 1
ATOM 3540 C CA . CYS F 1 47 ? 5.083 76.488 55.314 1.00 11.18 43 CYS F CA 1
ATOM 3541 C C . CYS F 1 47 ? 4.795 75.287 56.197 1.00 13.01 43 CYS F C 1
ATOM 3542 O O . CYS F 1 47 ? 3.773 74.619 56.036 1.00 13.98 43 CYS F O 1
ATOM 3545 N N . GLY F 1 48 ? 5.713 75.008 57.115 1.00 12.89 44 GLY F N 1
ATOM 3546 C CA . GLY F 1 48 ? 5.616 73.833 57.959 1.00 12.76 44 GLY F CA 1
ATOM 3547 C C . GLY F 1 48 ? 6.159 72.568 57.317 1.00 11.99 44 GLY F C 1
ATOM 3548 O O . GLY F 1 48 ? 6.503 72.553 56.135 1.00 9.49 44 GLY F O 1
ATOM 3549 N N . SER F 1 49 ? 6.230 71.505 58.112 1.00 12.46 45 SER F N 1
ATOM 3550 C CA . SER F 1 49 ? 6.651 70.194 57.635 1.00 9.03 45 SER F CA 1
ATOM 3551 C C . SER F 1 49 ? 6.123 69.115 58.574 1.00 11.39 45 SER F C 1
ATOM 3552 O O . SER F 1 49 ? 5.799 69.385 59.730 1.00 12.71 45 SER F O 1
ATOM 3555 N N . PHE F 1 50 ? 6.040 67.891 58.068 1.00 10.47 46 PHE F N 1
ATOM 3556 C CA . PHE F 1 50 ? 5.670 66.738 58.881 1.00 13.50 46 PHE F CA 1
ATOM 3557 C C . PHE F 1 50 ? 6.897 66.091 59.498 1.00 14.63 46 PHE F C 1
ATOM 3558 O O . PHE F 1 50 ? 6.804 65.365 60.486 1.00 17.67 46 PHE F O 1
ATOM 3566 N N . ASN F 1 51 ? 8.050 66.381 58.907 1.00 11.65 47 ASN F N 1
ATOM 3567 C CA . ASN F 1 51 ? 9.333 66.010 59.477 1.00 12.29 47 ASN F CA 1
ATOM 3568 C C . ASN F 1 51 ? 10.272 67.177 59.202 1.00 14.24 47 ASN F C 1
ATOM 3569 O O . ASN F 1 51 ? 10.552 67.492 58.047 1.00 16.05 47 ASN F O 1
ATOM 3574 N N . GLU F 1 52 ? 10.752 67.819 60.263 1.00 12.92 48 GLU F N 1
ATOM 3575 C CA . GLU F 1 52 ? 11.520 69.052 60.123 1.00 14.96 48 GLU F CA 1
ATOM 3576 C C . GLU F 1 52 ? 12.880 68.819 59.471 1.00 15.94 48 GLU F C 1
ATOM 3577 O O . GLU F 1 52 ? 13.474 69.737 58.910 1.00 22.28 48 GLU F O 1
ATOM 3583 N N . ILE F 1 53 ? 13.381 67.594 59.565 1.00 16.43 49 ILE F N 1
ATOM 3584 C CA . ILE F 1 53 ? 14.637 67.233 58.915 1.00 21.05 49 ILE F CA 1
ATOM 3585 C C . ILE F 1 53 ? 14.448 67.135 57.398 1.00 19.24 49 ILE F C 1
ATOM 3586 O O . ILE F 1 53 ? 15.307 67.560 56.624 1.00 20.52 49 ILE F O 1
ATOM 3591 N N . VAL F 1 54 ? 13.306 66.589 56.987 1.00 13.95 50 VAL F N 1
ATOM 3592 C CA . VAL F 1 54 ? 12.953 66.446 55.575 1.00 11.96 50 VAL F CA 1
ATOM 3593 C C . VAL F 1 54 ? 12.486 67.767 54.963 1.00 12.19 50 VAL F C 1
ATOM 3594 O O . VAL F 1 54 ? 12.810 68.085 53.814 1.00 9.58 50 VAL F O 1
ATOM 3598 N N . GLY F 1 55 ? 11.722 68.533 55.733 1.00 11.04 51 GLY F N 1
ATOM 3599 C CA . GLY F 1 55 ? 11.236 69.821 55.273 1.00 9.95 51 GLY F CA 1
ATOM 3600 C C . GLY F 1 55 ? 10.002 69.759 54.395 1.00 7.44 51 GLY F C 1
ATOM 3601 O O . GLY F 1 55 ? 9.361 68.713 54.269 1.00 10.79 51 GLY F O 1
ATOM 3602 N N . CYS F 1 56 ? 9.664 70.893 53.786 1.00 10.75 52 CYS F N 1
ATOM 3603 C CA . CYS F 1 56 ? 8.384 71.038 53.097 1.00 10.24 52 CYS F CA 1
ATOM 3604 C C . CYS F 1 56 ? 8.346 70.444 51.686 1.00 10.45 52 CYS F C 1
ATOM 3605 O O . CYS F 1 56 ? 7.262 70.152 51.180 1.00 11.94 52 CYS F O 1
ATOM 3608 N N . CYS F 1 57 ? 9.500 70.296 51.035 1.00 8.82 53 CYS F N 1
ATOM 3609 C CA . CYS F 1 57 ? 9.595 69.441 49.846 1.00 9.55 53 CYS F CA 1
ATOM 3610 C C . CYS F 1 57 ? 11.050 69.087 49.537 1.00 6.58 53 CYS F C 1
ATOM 3611 O O . CYS F 1 57 ? 11.753 69.874 48.905 1.00 8.56 53 CYS F O 1
ATOM 3614 N N . TYR F 1 58 ? 11.496 67.896 49.930 1.00 7.04 54 TYR F N 1
ATOM 3615 C CA . TYR F 1 58 ? 12.934 67.615 49.914 1.00 7.57 54 TYR F CA 1
ATOM 3616 C C . TYR F 1 58 ? 13.437 67.479 48.475 1.00 6.45 54 TYR F C 1
ATOM 3617 O O . TYR F 1 58 ? 14.521 67.967 48.129 1.00 6.67 54 TYR F O 1
ATOM 3626 N N . GLY F 1 59 ? 12.637 66.821 47.639 1.00 9.20 55 GLY F N 1
ATOM 3627 C CA . GLY F 1 59 ? 12.980 66.627 46.244 1.00 10.23 55 GLY F CA 1
ATOM 3628 C C . GLY F 1 59 ? 13.227 67.945 45.535 1.00 9.79 55 GLY F C 1
ATOM 3629 O O . GLY F 1 59 ? 14.111 68.045 44.684 1.00 10.87 55 GLY F O 1
ATOM 3630 N N . TYR F 1 60 ? 12.446 68.961 45.888 1.00 7.04 56 TYR F N 1
ATOM 3631 C CA . TYR F 1 60 ? 12.635 70.284 45.313 1.00 6.10 56 TYR F CA 1
ATOM 3632 C C . TYR F 1 60 ? 13.947 70.922 45.775 1.00 6.79 56 TYR F C 1
ATOM 3633 O O . TYR F 1 60 ? 14.647 71.537 44.974 1.00 6.51 56 TYR F O 1
ATOM 3642 N N . GLN F 1 61 ? 14.275 70.798 47.060 1.00 8.05 57 GLN F N 1
ATOM 3643 C CA . GLN F 1 61 ? 15.553 71.325 47.538 1.00 7.12 57 GLN F CA 1
ATOM 3644 C C . GLN F 1 61 ? 16.696 70.687 46.765 1.00 7.49 57 GLN F C 1
ATOM 3645 O O . GLN F 1 61 ? 17.588 71.382 46.280 1.00 6.92 57 GLN F O 1
ATOM 3651 N N . MET F 1 62 ? 16.668 69.363 46.656 1.00 7.14 58 MET F N 1
ATOM 3652 C CA . MET F 1 62 ? 17.740 68.658 45.955 1.00 6.43 58 MET F CA 1
ATOM 3653 C C . MET F 1 62 ? 17.817 69.042 44.482 1.00 7.72 58 MET F C 1
ATOM 3654 O O . MET F 1 62 ? 18.914 69.222 43.931 1.00 7.14 58 MET F O 1
ATOM 3659 N N . CYS F 1 63 ? 16.655 69.193 43.852 1.00 8.19 59 CYS F N 1
ATOM 3660 C CA . CYS F 1 63 ? 16.609 69.595 42.453 1.00 7.77 59 CYS F CA 1
ATOM 3661 C C . CYS F 1 63 ? 17.238 70.974 42.279 1.00 8.93 59 CYS F C 1
ATOM 3662 O O . CYS F 1 63 ? 18.044 71.185 41.374 1.00 7.99 59 CYS F O 1
ATOM 3665 N N . MET F 1 64 ? 16.882 71.905 43.158 1.00 7.69 60 MET F N 1
ATOM 3666 C CA . MET F 1 64 ? 17.411 73.260 43.064 1.00 8.37 60 MET F CA 1
ATOM 3667 C C . MET F 1 64 ? 18.916 73.304 43.327 1.00 11.99 60 MET F C 1
ATOM 3668 O O . MET F 1 64 ? 19.636 74.042 42.660 1.00 10.40 60 MET F O 1
ATOM 3673 N N . ILE F 1 65 ? 19.395 72.512 44.283 1.00 7.84 61 ILE F N 1
ATOM 3674 C CA . ILE F 1 65 ? 20.834 72.429 44.523 1.00 7.50 61 ILE F CA 1
ATOM 3675 C C . ILE F 1 65 ? 21.543 71.907 43.267 1.00 8.50 61 ILE F C 1
ATOM 3676 O O . ILE F 1 65 ? 22.601 72.410 42.882 1.00 9.19 61 ILE F O 1
ATOM 3681 N N . ARG F 1 66 ? 20.941 70.926 42.604 1.00 10.05 62 ARG F N 1
ATOM 3682 C CA . ARG F 1 66 ? 21.513 70.409 41.361 1.00 9.87 62 ARG F CA 1
ATOM 3683 C C . ARG F 1 66 ? 21.529 71.437 40.225 1.00 14.52 62 ARG F C 1
ATOM 3684 O O . ARG F 1 66 ? 22.514 71.546 39.499 1.00 15.47 62 ARG F O 1
ATOM 3692 N N . VAL F 1 67 ? 20.433 72.174 40.068 1.00 11.52 63 VAL F N 1
ATOM 3693 C CA . VAL F 1 67 ? 20.220 73.006 38.882 1.00 12.21 63 VAL F CA 1
ATOM 3694 C C . VAL F 1 67 ? 20.590 74.493 38.992 1.00 14.18 63 VAL F C 1
ATOM 3695 O O . VAL F 1 67 ? 21.120 75.070 38.041 1.00 13.90 63 VAL F O 1
ATOM 3699 N N . VAL F 1 68 ? 20.349 75.101 40.152 1.00 13.22 64 VAL F N 1
ATOM 3700 C CA . VAL F 1 68 ? 20.513 76.553 40.305 1.00 14.48 64 VAL F CA 1
ATOM 3701 C C . VAL F 1 68 ? 21.933 77.052 40.053 1.00 15.16 64 VAL F C 1
ATOM 3702 O O . VAL F 1 68 ? 22.899 76.562 40.641 1.00 15.33 64 VAL F O 1
ATOM 3706 N N . LYS F 1 69 ? 22.040 78.032 39.161 1.00 15.31 65 LYS F N 1
ATOM 3707 C CA . LYS F 1 69 ? 23.297 78.721 38.915 1.00 16.60 65 LYS F CA 1
ATOM 3708 C C . LYS F 1 69 ? 23.090 80.213 39.144 1.00 15.66 65 LYS F C 1
ATOM 3709 O O . LYS F 1 69 ? 21.958 80.696 39.075 1.00 17.33 65 LYS F O 1
ATOM 3715 N N . PRO F 1 70 ? 24.177 80.946 39.437 1.00 17.44 66 PRO F N 1
ATOM 3716 C CA . PRO F 1 70 ? 24.072 82.392 39.673 1.00 21.72 66 PRO F CA 1
ATOM 3717 C C . PRO F 1 70 ? 23.359 83.129 38.529 1.00 16.13 66 PRO F C 1
ATOM 3718 O O . PRO F 1 70 ? 23.685 82.897 37.366 1.00 17.25 66 PRO F O 1
ATOM 3722 N N . ASN F 1 71 ? 22.393 83.984 38.873 1.00 15.70 67 ASN F N 1
ATOM 3723 C CA . ASN F 1 71 ? 21.622 84.786 37.911 1.00 14.77 67 ASN F CA 1
ATOM 3724 C C . ASN F 1 71 ? 20.750 83.986 36.939 1.00 19.53 67 ASN F C 1
ATOM 3725 O O . ASN F 1 71 ? 20.239 84.543 35.969 1.00 20.71 67 ASN F O 1
ATOM 3730 N N . SER F 1 72 ? 20.611 82.684 37.175 1.00 19.06 68 SER F N 1
ATOM 3731 C CA . SER F 1 72 ? 19.736 81.830 36.363 1.00 18.91 68 SER F CA 1
ATOM 3732 C C . SER F 1 72 ? 18.512 81.262 37.095 1.00 20.68 68 SER F C 1
ATOM 3733 O O . SER F 1 72 ? 17.976 80.240 36.672 1.00 25.20 68 SER F O 1
ATOM 3736 N N . LEU F 1 73 ? 18.112 81.874 38.207 1.00 14.15 69 LEU F N 1
ATOM 3737 C CA . LEU F 1 73 ? 17.066 81.317 39.077 1.00 14.61 69 LEU F CA 1
ATOM 3738 C C . LEU F 1 73 ? 15.784 80.814 38.401 1.00 19.43 69 LEU F C 1
ATOM 3739 O O . LEU F 1 73 ? 15.314 79.712 38.697 1.00 12.91 69 LEU F O 1
ATOM 3744 N N . SER F 1 74 ? 15.209 81.625 37.521 1.00 23.10 70 SER F N 1
ATOM 3745 C CA . SER F 1 74 ? 13.882 81.336 36.982 1.00 19.96 70 SER F CA 1
ATOM 3746 C C . SER F 1 74 ? 13.805 80.011 36.221 1.00 20.30 70 SER F C 1
ATOM 3747 O O . SER F 1 74 ? 12.837 79.262 36.369 1.00 19.18 70 SER F O 1
ATOM 3750 N N . GLY F 1 75 ? 14.828 79.710 35.427 1.00 19.61 71 GLY F N 1
ATOM 3751 C CA . GLY F 1 75 ? 14.855 78.453 34.699 1.00 23.36 71 GLY F CA 1
ATOM 3752 C C . GLY F 1 75 ? 14.934 77.264 35.639 1.00 19.98 71 GLY F C 1
ATOM 3753 O O . GLY F 1 75 ? 14.263 76.240 35.436 1.00 21.58 71 GLY F O 1
ATOM 3754 N N . ALA F 1 76 ? 15.736 77.413 36.688 1.00 16.34 72 ALA F N 1
ATOM 3755 C CA . ALA F 1 76 ? 15.910 76.355 37.675 1.00 15.21 72 ALA F CA 1
ATOM 3756 C C . ALA F 1 76 ? 14.602 76.088 38.404 1.00 13.99 72 ALA F C 1
ATOM 3757 O O . ALA F 1 76 ? 14.177 74.939 38.538 1.00 12.92 72 ALA F O 1
ATOM 3759 N N . HIS F 1 77 ? 13.957 77.155 38.863 1.00 13.07 73 HIS F N 1
ATOM 3760 C CA . HIS F 1 77 ? 12.686 77.019 39.559 1.00 10.64 73 HIS F CA 1
ATOM 3761 C C . HIS F 1 77 ? 11.607 76.417 38.667 1.00 13.11 73 HIS F C 1
ATOM 3762 O O . HIS F 1 77 ? 10.845 75.561 39.112 1.00 11.96 73 HIS F O 1
ATOM 3769 N N . GLU F 1 78 ? 11.536 76.861 37.415 1.00 14.04 74 GLU F N 1
ATOM 3770 C CA . GLU F 1 78 ? 10.524 76.329 36.507 1.00 18.26 74 GLU F CA 1
ATOM 3771 C C . GLU F 1 78 ? 10.750 74.841 36.273 1.00 15.30 74 GLU F C 1
ATOM 3772 O O . GLU F 1 78 ? 9.795 74.069 36.177 1.00 16.00 74 GLU F O 1
ATOM 3778 N N . ALA F 1 79 ? 12.014 74.439 36.181 1.00 16.73 75 ALA F N 1
ATOM 3779 C CA . ALA F 1 79 ? 12.330 73.027 35.993 1.00 18.08 75 ALA F CA 1
ATOM 3780 C C . ALA F 1 79 ? 11.997 7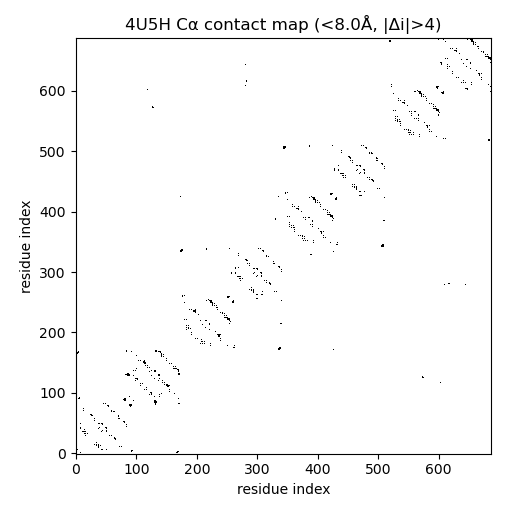2.197 37.237 1.00 16.21 75 ALA F C 1
ATOM 3781 O O . ALA F 1 79 ? 11.471 71.088 37.132 1.00 21.19 75 ALA F O 1
ATOM 3783 N N . CYS F 1 80 ? 12.304 72.739 38.412 1.00 9.76 76 CYS F N 1
ATOM 3784 C CA . CYS F 1 80 ? 12.232 71.974 39.658 1.00 8.60 76 CYS F CA 1
ATOM 3785 C C . CYS F 1 80 ? 10.896 72.002 40.404 1.00 8.90 76 CYS F C 1
ATOM 3786 O O . CYS F 1 80 ? 10.644 71.142 41.239 1.00 10.72 76 CYS F O 1
ATOM 3789 N N . LYS F 1 81 ? 10.046 72.981 40.125 1.00 11.80 77 LYS F N 1
ATOM 3790 C CA . LYS F 1 81 ? 8.869 73.190 40.968 1.00 10.90 77 LYS F CA 1
ATOM 3791 C C . LYS F 1 81 ? 7.855 72.041 40.894 1.00 9.91 77 LYS F C 1
ATOM 3792 O O . LYS F 1 81 ? 7.029 71.880 41.791 1.00 11.97 77 LYS F O 1
ATOM 3798 N N . THR F 1 82 ? 7.917 71.249 39.828 1.00 11.32 78 THR F N 1
ATOM 3799 C CA . THR F 1 82 ? 7.013 70.110 39.677 1.00 11.34 78 THR F CA 1
ATOM 3800 C C . THR F 1 82 ? 7.622 68.752 40.039 1.00 12.74 78 THR F C 1
ATOM 3801 O O . THR F 1 82 ? 6.940 67.728 39.943 1.00 11.56 78 THR F O 1
ATOM 3805 N N . VAL F 1 83 ? 8.892 68.728 40.438 1.00 9.87 79 VAL F N 1
ATOM 3806 C CA . VAL F 1 83 ? 9.544 67.455 40.739 1.00 9.99 79 VAL F CA 1
ATOM 3807 C C . VAL F 1 83 ? 8.892 66.812 41.960 1.00 8.47 79 VAL F C 1
ATOM 3808 O O . VAL F 1 83 ? 8.307 67.501 42.799 1.00 8.92 79 VAL F O 1
ATOM 3812 N N . SER F 1 84 ? 8.984 65.489 42.047 1.00 8.66 80 SER F N 1
ATOM 3813 C CA . SER F 1 84 ? 8.425 64.757 43.182 1.00 10.22 80 SER F CA 1
ATOM 3814 C C . SER F 1 84 ? 9.137 65.128 44.479 1.00 10.14 80 SER F C 1
ATOM 3815 O O . SER F 1 84 ? 10.364 65.192 44.524 1.00 9.77 80 SER F O 1
ATOM 3818 N N . CYS F 1 85 ? 8.369 65.378 45.533 1.00 7.36 81 CYS F N 1
ATOM 3819 C CA . CYS F 1 85 ? 8.953 65.777 46.811 1.00 8.18 81 CYS F CA 1
ATOM 3820 C C . CYS F 1 85 ? 9.589 64.614 47.552 1.00 7.97 81 CYS F C 1
ATOM 3821 O O . CYS F 1 85 ? 10.493 64.807 48.362 1.00 8.40 81 CYS F O 1
ATOM 3824 N N . GLY F 1 86 ? 9.095 63.410 47.291 1.00 9.25 82 GLY F N 1
ATOM 3825 C CA . GLY F 1 86 ? 9.537 62.251 48.037 1.00 10.25 82 GLY F CA 1
ATOM 3826 C C . GLY F 1 86 ? 8.669 62.067 49.266 1.00 12.19 82 GLY F C 1
ATOM 3827 O O . GLY F 1 86 ? 7.574 62.624 49.361 1.00 11.76 82 GLY F O 1
ATOM 3828 N N . ASN F 1 87 ? 9.153 61.269 50.209 1.00 12.19 83 ASN F N 1
ATOM 3829 C CA . ASN F 1 87 ? 8.414 60.984 51.435 1.00 13.44 83 ASN F CA 1
ATOM 3830 C C . ASN F 1 87 ? 8.499 62.141 52.444 1.00 12.60 83 ASN F C 1
ATOM 3831 O O . ASN F 1 87 ? 9.587 62.491 52.901 1.00 14.14 83 ASN F O 1
ATOM 3836 N N . PRO F 1 88 ? 7.351 62.747 52.792 1.00 10.10 84 PRO F N 1
ATOM 3837 C CA . PRO F 1 88 ? 7.327 63.859 53.753 1.00 8.56 84 PRO F CA 1
ATOM 3838 C C . PRO F 1 88 ? 7.555 63.426 55.204 1.00 9.02 84 PRO F C 1
ATOM 3839 O O . PRO F 1 88 ? 7.804 64.268 56.064 1.00 10.69 84 PRO F O 1
ATOM 3843 N N . CYS F 1 89 ? 7.464 62.124 55.456 1.00 11.08 85 CYS F N 1
ATOM 3844 C CA . CYS F 1 89 ? 7.497 61.557 56.804 1.00 12.64 85 CYS F CA 1
ATOM 3845 C C . CYS F 1 89 ? 8.908 61.230 57.272 1.00 13.95 85 CYS F C 1
ATOM 3846 O O . CYS F 1 89 ? 9.232 61.399 58.448 1.00 17.41 85 CYS F O 1
ATOM 3849 N N . ALA F 1 90 ? 9.729 60.728 56.358 1.00 12.97 86 ALA F N 1
ATOM 3850 C CA . ALA F 1 90 ? 11.105 60.376 56.688 1.00 18.37 86 ALA F CA 1
ATOM 3851 C C . ALA F 1 90 ? 12.010 60.419 55.462 1.00 21.30 86 ALA F C 1
ATOM 3852 O O . ALA F 1 90 ? 13.235 60.464 55.591 1.00 23.86 86 ALA F O 1
ATOM 3855 N N . GLY G 1 1 ? -18.590 -1.352 83.522 1.00 24.69 -3 GLY G N 1
ATOM 3856 C CA . GLY G 1 1 ? -17.526 -0.763 82.732 1.00 22.52 -3 GLY G CA 1
ATOM 3857 C C . GLY G 1 1 ? -16.500 -0.073 83.603 1.00 22.66 -3 GLY G C 1
ATOM 3858 O O . GLY G 1 1 ? -16.552 -0.179 84.825 1.00 18.74 -3 GLY G O 1
ATOM 3859 N N . PRO G 1 2 ? -15.550 0.637 82.978 1.00 22.80 -2 PRO G N 1
ATOM 3860 C CA . PRO G 1 2 ? -14.590 1.395 83.778 1.00 21.02 -2 PRO G CA 1
ATOM 3861 C C . PRO G 1 2 ? -15.260 2.635 84.343 1.00 23.92 -2 PRO G C 1
ATOM 3862 O O . PRO G 1 2 ? -16.288 3.057 83.814 1.00 30.63 -2 PRO G O 1
ATOM 3866 N N . GLY G 1 3 ? -14.695 3.202 85.400 1.00 30.71 -1 GLY G N 1
ATOM 3867 C CA . GLY G 1 3 ? -15.215 4.432 85.958 1.00 25.17 -1 GLY G CA 1
ATOM 3868 C C . GLY G 1 3 ? -15.267 5.542 84.925 1.00 24.79 -1 GLY G C 1
ATOM 3869 O O . GLY G 1 3 ? -14.363 5.682 84.104 1.00 32.43 -1 GLY G O 1
ATOM 3870 N N . SER G 1 4 ? -16.336 6.328 84.966 1.00 19.10 0 SER G N 1
ATOM 3871 C CA . SER G 1 4 ? -16.550 7.395 83.995 1.00 19.71 0 SER G CA 1
ATOM 3872 C C . SER G 1 4 ? -15.997 8.735 84.473 1.00 17.55 0 SER G C 1
ATOM 3873 O O . SER G 1 4 ? -16.198 9.136 85.620 1.00 18.50 0 SER G O 1
ATOM 3876 N N . SER G 1 5 ? -15.276 9.407 83.585 1.00 19.90 1 SER G N 1
ATOM 3877 C CA . SER G 1 5 ? -14.797 10.763 83.824 1.00 20.84 1 SER G CA 1
ATOM 3878 C C . SER G 1 5 ? -15.827 11.781 83.319 1.00 20.44 1 SER G C 1
ATOM 3879 O O . SER G 1 5 ? -15.597 12.989 83.358 1.00 28.34 1 SER G O 1
ATOM 3882 N N . GLY G 1 6 ? -16.962 11.270 82.844 1.00 20.64 2 GLY G N 1
ATOM 3883 C CA . GLY G 1 6 ? -18.027 12.075 82.266 1.00 18.69 2 GLY G CA 1
ATOM 3884 C C . GLY G 1 6 ? -18.040 11.994 80.754 1.00 15.62 2 GLY G C 1
ATOM 3885 O O . GLY G 1 6 ? -17.284 11.214 80.175 1.00 14.79 2 GLY G O 1
ATOM 3886 N N . PRO G 1 7 ? -18.893 12.801 80.102 1.00 13.44 3 PRO G N 1
ATOM 3887 C CA . PRO G 1 7 ? -18.940 12.816 78.637 1.00 12.28 3 PRO G CA 1
ATOM 3888 C C . PRO G 1 7 ? -17.584 13.205 78.088 1.00 10.81 3 PRO G C 1
ATOM 3889 O O . PRO G 1 7 ? -16.830 13.886 78.782 1.00 12.44 3 PRO G O 1
ATOM 3893 N N . ALA G 1 8 ? -17.271 12.803 76.864 1.00 14.10 4 ALA G N 1
ATOM 3894 C CA . ALA G 1 8 ? -15.949 13.089 76.346 1.00 14.98 4 ALA G CA 1
ATOM 3895 C C . ALA G 1 8 ? -15.828 14.570 76.032 1.00 11.60 4 ALA G C 1
ATOM 3896 O O . ALA G 1 8 ? -16.807 15.248 75.723 1.00 10.38 4 ALA G O 1
ATOM 3898 N N . ASP G 1 9 ? -14.609 15.067 76.172 1.00 11.07 5 ASP G N 1
ATOM 3899 C CA . ASP G 1 9 ? -14.309 16.472 75.967 1.00 9.61 5 ASP G CA 1
ATOM 3900 C C . ASP G 1 9 ? -12.913 16.562 75.393 1.00 12.65 5 ASP G C 1
ATOM 3901 O O . ASP G 1 9 ? -11.972 15.997 75.949 1.00 13.72 5 ASP G O 1
ATOM 3906 N N . CYS G 1 10 ? -12.771 17.273 74.284 1.00 14.74 6 CYS G N 1
ATOM 3907 C CA . CYS G 1 10 ? -11.492 17.299 73.585 1.00 15.21 6 CYS G CA 1
ATOM 3908 C C . CYS G 1 10 ? -10.422 18.092 74.349 1.00 14.71 6 CYS G C 1
ATOM 3909 O O . CYS G 1 10 ? -9.238 17.782 74.232 1.00 13.14 6 CYS G O 1
ATOM 3912 N N . CYS G 1 11 ? -10.816 19.097 75.131 1.00 11.22 7 CYS G N 1
ATOM 3913 C CA . CYS G 1 11 ? -9.833 19.805 75.959 1.00 12.85 7 CYS G CA 1
ATOM 3914 C C . CYS G 1 11 ? -9.278 18.903 77.069 1.00 14.53 7 CYS G C 1
ATOM 3915 O O . CYS G 1 11 ? -8.054 18.786 77.247 1.00 15.29 7 CYS G O 1
ATOM 3918 N N . ARG G 1 12 ? -10.173 18.231 77.789 1.00 10.08 8 ARG G N 1
ATOM 3919 C CA . ARG G 1 12 ? -9.734 17.281 78.804 1.00 11.31 8 ARG G CA 1
ATOM 3920 C C . ARG G 1 12 ? -8.933 16.145 78.174 1.00 10.77 8 ARG G C 1
ATOM 3921 O O . ARG G 1 12 ? -7.953 15.669 78.746 1.00 11.70 8 ARG G O 1
ATOM 3929 N N . MET G 1 13 ? -9.366 15.709 76.994 1.00 9.35 9 MET G N 1
ATOM 3930 C CA . MET G 1 13 ? -8.659 14.658 76.266 1.00 11.16 9 MET G CA 1
ATOM 3931 C C . MET G 1 13 ? -7.236 15.062 75.898 1.00 10.66 9 MET G C 1
ATOM 3932 O O . MET G 1 13 ? -6.309 14.270 76.044 1.00 10.39 9 MET G O 1
ATOM 3937 N N . LYS G 1 14 ? -7.066 16.282 75.401 1.00 10.31 10 LYS G N 1
ATOM 3938 C CA . LYS G 1 14 ? -5.739 16.772 75.029 1.00 12.89 10 LYS G CA 1
ATOM 3939 C C . LYS G 1 14 ? -4.846 16.844 76.259 1.00 11.62 10 LYS G C 1
ATOM 3940 O O . LYS G 1 14 ? -3.680 16.410 76.237 1.00 11.55 10 LYS G O 1
ATOM 3946 N N . GLU G 1 15 ? -5.420 17.369 77.338 1.00 11.09 11 GLU G N 1
ATOM 3947 C CA . GLU G 1 15 ? -4.707 17.545 78.601 1.00 11.40 11 GLU G CA 1
ATOM 3948 C C . GLU G 1 15 ? -4.199 16.205 79.136 1.00 14.90 11 GLU G C 1
ATOM 3949 O O . GLU G 1 15 ? -3.000 16.019 79.431 1.00 12.41 11 GLU G O 1
ATOM 3955 N N . CYS G 1 16 ? -5.117 15.248 79.165 1.00 11.23 12 CYS G N 1
ATOM 3956 C CA . CYS G 1 16 ? -4.815 13.890 79.569 1.00 11.22 12 CYS G CA 1
ATOM 3957 C C . CYS G 1 16 ? -3.732 13.314 78.674 1.00 10.99 12 CYS G C 1
ATOM 3958 O O . CYS G 1 16 ? -2.792 12.689 79.150 1.00 11.17 12 CYS G O 1
ATOM 3961 N N . CYS G 1 17 ? -3.881 13.530 77.373 1.00 9.43 13 CYS G N 1
ATOM 3962 C CA . CYS G 1 17 ? -3.001 12.941 76.375 1.00 10.90 13 CYS G CA 1
ATOM 3963 C C . CYS G 1 17 ? -1.552 13.356 76.560 1.00 10.77 13 CYS G C 1
ATOM 3964 O O . CYS G 1 17 ? -0.659 12.505 76.679 1.00 11.27 13 CYS G O 1
ATOM 3967 N N . THR G 1 18 ? -1.322 14.664 76.608 1.00 11.01 14 THR G N 1
ATOM 3968 C CA . THR G 1 18 ? 0.042 15.165 76.707 1.00 10.62 14 THR G CA 1
ATOM 3969 C C . THR G 1 18 ? 0.626 14.774 78.059 1.00 11.75 14 THR G C 1
ATOM 3970 O O . THR G 1 18 ? 1.799 14.375 78.156 1.00 11.80 14 THR G O 1
ATOM 3974 N N . ASP G 1 19 ? -0.209 14.851 79.093 1.00 13.09 15 ASP G N 1
ATOM 3975 C CA . ASP G 1 19 ? 0.226 14.426 80.419 1.00 14.92 15 ASP G CA 1
ATOM 3976 C C . ASP G 1 19 ? 0.703 12.970 80.458 1.00 14.88 15 ASP G C 1
ATOM 3977 O O . ASP G 1 19 ? 1.779 12.664 80.989 1.00 13.69 15 ASP G O 1
ATOM 3982 N N . ARG G 1 20 ? -0.100 12.084 79.885 1.00 10.17 16 ARG G N 1
ATOM 3983 C CA . ARG G 1 20 ? 0.178 10.653 79.883 1.00 11.13 16 ARG G CA 1
ATOM 3984 C C . ARG G 1 20 ? 1.377 10.300 79.024 1.00 12.65 16 ARG G C 1
ATOM 3985 O O . ARG G 1 20 ? 2.158 9.424 79.391 1.00 11.81 16 ARG G O 1
ATOM 3993 N N . VAL G 1 21 ? 1.513 10.954 77.874 1.00 11.87 17 VAL G N 1
ATOM 3994 C CA . VAL G 1 21 ? 2.680 10.707 77.034 1.00 11.62 17 VAL G CA 1
ATOM 3995 C C . VAL G 1 21 ? 3.939 11.099 77.790 1.00 14.11 17 VAL G C 1
ATOM 3996 O O . VAL G 1 21 ? 4.917 10.350 77.801 1.00 10.84 17 VAL G O 1
ATOM 4000 N N . ASN G 1 22 ? 3.907 12.263 78.435 1.00 11.42 18 ASN G N 1
ATOM 4001 C CA . ASN G 1 22 ? 5.056 12.714 79.218 1.00 12.22 18 ASN G CA 1
ATOM 4002 C C . ASN G 1 22 ? 5.426 11.726 80.332 1.00 14.32 18 ASN G C 1
ATOM 4003 O O . ASN G 1 22 ? 6.586 11.282 80.442 1.00 14.32 18 ASN G O 1
ATOM 4008 N N . GLU G 1 23 ? 4.428 11.347 81.130 1.00 13.34 19 GLU G N 1
ATOM 4009 C CA . GLU G 1 23 ? 4.662 10.409 82.224 1.00 17.65 19 GLU G CA 1
ATOM 4010 C C . GLU G 1 23 ? 5.202 9.078 81.700 1.00 16.10 19 GLU G C 1
ATOM 4011 O O . GLU G 1 23 ? 6.105 8.495 82.300 1.00 14.19 19 GLU G O 1
ATOM 4017 N N . CYS G 1 24 ? 4.650 8.605 80.584 1.00 12.10 20 CYS G N 1
ATOM 4018 C CA . CYS G 1 24 ? 5.083 7.349 79.974 1.00 13.43 20 CYS G CA 1
ATOM 4019 C C . CYS G 1 24 ? 6.543 7.432 79.541 1.00 13.77 20 CYS G C 1
ATOM 4020 O O . CYS G 1 24 ? 7.340 6.531 79.811 1.00 14.02 20 CYS G O 1
ATOM 4023 N N . LEU G 1 25 ? 6.895 8.530 78.881 1.00 9.42 21 LEU G N 1
ATOM 4024 C CA . LEU G 1 25 ? 8.256 8.716 78.395 1.00 10.26 21 LEU G CA 1
ATOM 4025 C C . LEU G 1 25 ? 9.264 8.841 79.525 1.00 12.53 21 LEU G C 1
ATOM 4026 O O . LEU G 1 25 ? 10.448 8.567 79.328 1.00 12.79 21 LEU G O 1
ATOM 4031 N N . GLN G 1 26 ? 8.809 9.250 80.705 1.00 14.29 22 GLN G N 1
ATOM 4032 C CA . GLN G 1 26 ? 9.720 9.299 81.848 1.00 18.62 22 GLN G CA 1
ATOM 4033 C C . GLN G 1 26 ? 10.232 7.908 82.264 1.00 20.51 22 GLN G C 1
ATOM 4034 O O . GLN G 1 26 ? 11.221 7.799 82.994 1.00 22.19 22 GLN G O 1
ATOM 4040 N N . ARG G 1 27 ? 9.570 6.850 81.801 1.00 13.69 23 ARG G N 1
ATOM 4041 C CA . ARG G 1 27 ? 10.017 5.491 82.104 1.00 16.79 23 ARG G CA 1
ATOM 4042 C C . ARG G 1 27 ? 11.179 5.044 81.223 1.00 15.86 23 ARG G C 1
ATOM 4043 O O . ARG G 1 27 ? 11.846 4.060 81.531 1.00 18.61 23 ARG G O 1
ATOM 4051 N N . TYR G 1 28 ? 11.389 5.740 80.110 1.00 14.36 24 TYR G N 1
ATOM 4052 C CA . TYR G 1 28 ? 12.402 5.354 79.124 1.00 13.14 24 TYR G CA 1
ATOM 4053 C C . TYR G 1 28 ? 13.632 6.258 79.047 1.00 12.97 24 TYR G C 1
ATOM 4054 O O . TYR G 1 28 ? 14.149 6.497 77.955 1.00 16.08 24 TYR G O 1
ATOM 4063 N N . SER G 1 29 ? 14.052 6.801 80.188 1.00 19.59 25 SER G N 1
ATOM 4064 C CA . SER G 1 29 ? 15.130 7.789 80.241 1.00 23.70 25 SER G CA 1
ATOM 4065 C C . SER G 1 29 ? 16.355 7.394 79.412 1.00 23.18 25 SER G C 1
ATOM 4066 O O . SER G 1 29 ? 16.868 6.276 79.521 1.00 22.13 25 SER G O 1
ATOM 4069 N N . GLY G 1 30 ? 16.812 8.321 78.575 1.00 21.96 26 GLY G N 1
ATOM 4070 C CA . GLY G 1 30 ? 17.953 8.070 77.716 1.00 19.06 26 GLY G CA 1
ATOM 4071 C C . GLY G 1 30 ? 17.589 7.425 76.390 1.00 20.31 26 GLY G C 1
ATOM 4072 O O . GLY G 1 30 ? 18.353 7.500 75.427 1.00 18.87 26 GLY G O 1
ATOM 4073 N N . ARG G 1 31 ? 16.431 6.769 76.347 1.00 17.24 27 ARG G N 1
ATOM 4074 C CA . ARG G 1 31 ? 15.942 6.141 75.123 1.00 16.99 27 ARG G CA 1
ATOM 4075 C C . ARG G 1 31 ? 14.640 6.741 74.591 1.00 18.67 27 ARG G C 1
ATOM 4076 O O . ARG G 1 31 ? 13.980 6.131 73.751 1.00 19.47 27 ARG G O 1
ATOM 4084 N N . GLU G 1 32 ? 14.264 7.911 75.102 1.00 14.85 28 GLU G N 1
ATOM 4085 C CA . GLU G 1 32 ? 12.930 8.479 74.877 1.00 14.41 28 GLU G CA 1
ATOM 4086 C C . GLU G 1 32 ? 12.478 8.523 73.412 1.00 14.78 28 GLU G C 1
ATOM 4087 O O . GLU G 1 32 ? 11.296 8.345 73.120 1.00 13.88 28 GLU G O 1
ATOM 4093 N N . ASP G 1 33 ? 13.413 8.773 72.500 1.00 16.17 29 ASP G N 1
ATOM 4094 C CA . ASP G 1 33 ? 13.081 8.886 71.081 1.00 20.07 29 ASP G CA 1
ATOM 4095 C C . ASP G 1 33 ? 12.477 7.593 70.527 1.00 24.04 29 ASP G C 1
ATOM 4096 O O . ASP G 1 33 ? 11.668 7.628 6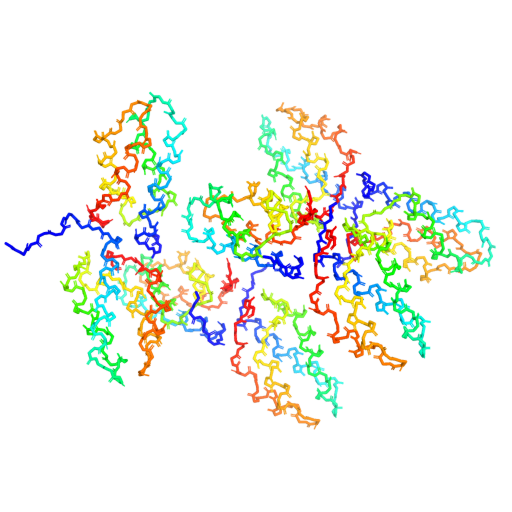9.599 1.00 26.41 29 ASP G O 1
ATOM 4101 N N . LYS G 1 34 ? 12.863 6.459 71.101 1.00 18.60 30 LYS G N 1
ATOM 4102 C CA . LYS G 1 34 ? 12.380 5.162 70.635 1.00 19.97 30 LYS G CA 1
ATOM 4103 C C . LYS G 1 34 ? 10.947 4.866 71.067 1.00 17.46 30 LYS G C 1
ATOM 4104 O O . LYS G 1 34 ? 10.281 4.005 70.487 1.00 17.43 30 LYS G O 1
ATOM 4110 N N . PHE G 1 35 ? 10.486 5.568 72.096 1.00 16.21 31 PHE G N 1
ATOM 4111 C CA . PHE G 1 35 ? 9.201 5.251 72.716 1.00 8.03 31 PHE G CA 1
ATOM 4112 C C . PHE G 1 35 ? 8.045 6.245 72.540 1.00 10.50 31 PHE G C 1
ATOM 4113 O O . PHE G 1 35 ? 6.988 6.063 73.143 1.00 10.13 31 PHE G O 1
ATOM 4121 N N . VAL G 1 36 ? 8.251 7.305 71.767 1.00 13.48 32 VAL G N 1
ATOM 4122 C CA . VAL G 1 36 ? 7.216 8.326 71.598 1.00 11.87 32 VAL G CA 1
ATOM 4123 C C . VAL G 1 36 ? 5.883 7.755 71.097 1.00 13.55 32 VAL G C 1
ATOM 4124 O O . VAL G 1 36 ? 4.840 7.964 71.718 1.00 10.41 32 VAL G O 1
ATOM 4128 N N . SER G 1 37 ? 5.922 7.028 69.983 1.00 13.54 33 SER G N 1
ATOM 4129 C CA . SER G 1 37 ? 4.706 6.456 69.400 1.00 14.35 33 SER G CA 1
ATOM 4130 C C . SER G 1 37 ? 4.035 5.459 70.339 1.00 14.92 33 SER G C 1
ATOM 4131 O O . SER G 1 37 ? 2.810 5.418 70.460 1.00 12.75 33 SER G O 1
ATOM 4134 N N . PHE G 1 38 ? 4.853 4.640 70.983 1.00 14.61 34 PHE G N 1
ATOM 4135 C CA . PHE G 1 38 ? 4.363 3.652 71.927 1.00 13.25 34 PHE G CA 1
ATOM 4136 C C . PHE G 1 38 ? 3.657 4.327 73.112 1.00 12.85 34 PHE G C 1
ATOM 4137 O O . PHE G 1 38 ? 2.545 3.938 73.500 1.00 13.68 34 PHE G O 1
ATOM 4145 N N . CYS G 1 39 ? 4.285 5.363 73.659 1.00 11.91 35 CYS G N 1
ATOM 4146 C CA . CYS G 1 39 ? 3.700 6.082 74.783 1.00 8.58 35 CYS G CA 1
ATOM 4147 C C . CYS G 1 39 ? 2.447 6.814 74.329 1.00 10.13 35 CYS G C 1
ATOM 4148 O O . CYS G 1 39 ? 1.545 7.055 75.125 1.00 10.23 35 CYS G O 1
ATOM 4151 N N . TYR G 1 40 ? 2.409 7.190 73.054 1.00 7.15 36 TYR G N 1
ATOM 4152 C CA . TYR G 1 40 ? 1.233 7.839 72.491 1.00 10.21 36 TYR G CA 1
ATOM 4153 C C . TYR G 1 40 ? 0.097 6.826 72.423 1.00 8.14 36 TYR G C 1
ATOM 4154 O O . TYR G 1 40 ? -1.056 7.181 72.628 1.00 8.66 36 TYR G O 1
ATOM 4163 N N . GLN G 1 41 ? 0.427 5.568 72.129 1.00 12.61 37 GLN G N 1
ATOM 4164 C CA . GLN G 1 41 ? -0.580 4.511 72.103 1.00 10.90 37 GLN G CA 1
ATOM 4165 C C . GLN G 1 41 ? -1.132 4.312 73.510 1.00 12.36 37 GLN G C 1
ATOM 4166 O O . GLN G 1 41 ? -2.351 4.208 73.708 1.00 11.76 37 GLN G O 1
ATOM 4172 N N . GLU G 1 42 ? -0.230 4.304 74.491 1.00 9.23 38 GLU G N 1
ATOM 4173 C CA . GLU G 1 42 ? -0.634 4.164 75.890 1.00 8.53 38 GLU G CA 1
ATOM 4174 C C . GLU G 1 42 ? -1.545 5.312 76.314 1.00 9.86 38 GLU G C 1
ATOM 4175 O O . GLU G 1 42 ? -2.575 5.100 76.962 1.00 11.22 38 GLU G O 1
ATOM 4181 N N . ALA G 1 43 ? -1.171 6.524 75.923 1.00 9.12 39 ALA G N 1
ATOM 4182 C CA . ALA G 1 43 ? -1.942 7.704 76.276 1.00 11.65 39 ALA G CA 1
ATOM 4183 C C . ALA G 1 43 ? -3.305 7.651 75.598 1.00 9.77 39 ALA G C 1
ATOM 4184 O O . ALA G 1 43 ? -4.307 8.020 76.191 1.00 11.70 39 ALA G O 1
ATOM 4186 N N . THR G 1 44 ? -3.341 7.176 74.358 1.00 11.11 40 THR G N 1
ATOM 4187 C CA . THR G 1 44 ? -4.588 7.107 73.600 1.00 11.37 40 THR G CA 1
ATOM 4188 C C . THR G 1 44 ? -5.542 6.109 74.252 1.00 12.20 40 THR G C 1
ATOM 4189 O O . THR G 1 44 ? -6.750 6.343 74.320 1.00 11.25 40 THR G O 1
ATOM 4193 N N . VAL G 1 45 ? -4.986 5.012 74.757 1.00 10.24 41 VAL G N 1
ATOM 4194 C CA . VAL G 1 45 ? -5.782 4.003 75.452 1.00 12.29 41 VAL G CA 1
ATOM 4195 C C . VAL G 1 45 ? -6.288 4.539 76.785 1.00 12.33 41 VAL G C 1
ATOM 4196 O O . VAL G 1 45 ? -7.438 4.315 77.159 1.00 15.79 41 VAL G O 1
ATOM 4200 N N . THR G 1 46 ? -5.447 5.296 77.477 1.00 13.33 42 THR G N 1
ATOM 4201 C CA . THR G 1 46 ? -5.797 5.769 78.812 1.00 10.55 42 THR G CA 1
ATOM 4202 C C . THR G 1 46 ? -6.804 6.920 78.781 1.00 12.69 42 THR G C 1
ATOM 4203 O O . THR G 1 46 ? -7.761 6.951 79.553 1.00 16.42 42 THR G O 1
ATOM 4207 N N . CYS G 1 47 ? -6.574 7.859 77.875 1.00 12.45 43 CYS G N 1
ATOM 4208 C CA . CYS G 1 47 ? -7.368 9.076 77.772 1.00 11.11 43 CYS G CA 1
ATOM 4209 C C . CYS G 1 47 ? -8.566 8.964 76.840 1.00 13.06 43 CYS G C 1
ATOM 4210 O O . CYS G 1 47 ? -9.474 9.792 76.885 1.00 15.17 43 CYS G O 1
ATOM 4213 N N . GLY G 1 48 ? -8.552 7.948 75.987 1.00 11.96 44 GLY G N 1
ATOM 4214 C CA . GLY G 1 48 ? -9.561 7.807 74.956 1.00 13.62 44 GLY G CA 1
ATOM 4215 C C . GLY G 1 48 ? -9.216 8.601 73.710 1.00 11.66 44 GLY G C 1
ATOM 4216 O O . GLY G 1 48 ? -8.247 9.368 73.689 1.00 10.90 44 GLY G O 1
ATOM 4217 N N . SER G 1 49 ? -10.009 8.399 72.663 1.00 13.06 45 SER G N 1
ATOM 4218 C CA . SER G 1 49 ? -9.857 9.125 71.409 1.00 11.72 45 SER G CA 1
ATOM 4219 C C . SER G 1 49 ? -11.175 9.089 70.646 1.00 15.55 45 SER G C 1
ATOM 4220 O O . SER G 1 49 ? -12.034 8.252 70.923 1.00 12.52 45 SER G O 1
ATOM 4223 N N . PHE G 1 50 ? -11.342 10.005 69.699 1.00 16.19 46 PHE G N 1
ATOM 4224 C CA . PHE G 1 50 ? -12.510 9.982 68.826 1.00 18.82 46 PHE G CA 1
ATOM 4225 C C . PHE G 1 50 ? -12.227 9.156 67.571 1.00 19.10 46 PHE G C 1
ATOM 4226 O O . PHE G 1 50 ? -13.145 8.719 66.874 1.00 22.45 46 PHE G O 1
ATOM 4234 N N . ASN G 1 51 ? -10.942 8.952 67.302 1.00 14.20 47 ASN G N 1
ATOM 4235 C CA . ASN G 1 51 ? -10.471 8.034 66.272 1.00 13.01 47 ASN G CA 1
ATOM 4236 C C . ASN G 1 51 ? -9.204 7.370 66.807 1.00 15.31 47 ASN G C 1
ATOM 4237 O O . ASN G 1 51 ? -8.216 8.055 67.060 1.00 13.35 47 ASN G O 1
ATOM 4242 N N . GLU G 1 52 ? -9.221 6.049 66.980 1.00 19.04 48 GLU G N 1
ATOM 4243 C CA . GLU G 1 52 ? -8.097 5.384 67.646 1.00 19.32 48 GLU G CA 1
ATOM 4244 C C . GLU G 1 52 ? -6.808 5.395 66.832 1.00 19.50 48 GLU G C 1
ATOM 4245 O O . GLU G 1 52 ? -5.718 5.301 67.395 1.00 23.63 48 GLU G O 1
ATOM 4251 N N . ILE G 1 53 ? -6.925 5.501 65.515 1.00 17.81 49 ILE G N 1
ATOM 4252 C CA . ILE G 1 53 ? -5.744 5.625 64.670 1.00 20.44 49 ILE G CA 1
ATOM 4253 C C . ILE G 1 53 ? -5.125 7.017 64.827 1.00 18.69 49 ILE G C 1
ATOM 4254 O O . ILE G 1 53 ? -3.903 7.166 64.856 1.00 18.48 49 ILE G O 1
ATOM 4259 N N . VAL G 1 54 ? -5.979 8.028 64.962 1.00 14.91 50 VAL G N 1
ATOM 4260 C CA . VAL G 1 54 ? -5.523 9.402 65.131 1.00 11.26 50 VAL G CA 1
ATOM 4261 C C . VAL G 1 54 ? -4.998 9.622 66.547 1.00 11.46 50 VAL G C 1
ATOM 4262 O O . VAL G 1 54 ? -3.991 10.299 66.751 1.00 13.62 50 VAL G O 1
ATOM 4266 N N . GLY G 1 55 ? -5.681 9.029 67.518 1.00 10.20 51 GLY G N 1
ATOM 4267 C CA . GLY G 1 55 ? -5.292 9.127 68.914 1.00 11.61 51 GLY G CA 1
ATOM 4268 C C . GLY G 1 55 ? -5.745 10.390 69.624 1.00 11.00 51 GLY G C 1
ATOM 4269 O O . GLY G 1 55 ? -6.499 11.195 69.080 1.00 13.37 51 GLY G O 1
ATOM 4270 N N . CYS G 1 56 ? -5.252 10.574 70.844 1.00 12.04 52 CYS G N 1
ATOM 4271 C CA . CYS G 1 56 ? -5.786 11.602 71.734 1.00 8.39 52 CYS G CA 1
ATOM 4272 C C . CYS G 1 56 ? -5.258 13.009 71.462 1.00 11.39 52 CYS G C 1
ATOM 4273 O O . CYS G 1 56 ? -5.878 13.984 71.885 1.00 11.87 52 CYS G O 1
ATOM 4276 N N . CYS G 1 57 ? -4.101 13.122 70.816 1.00 12.75 53 CYS G N 1
ATOM 4277 C CA . CYS G 1 57 ? -3.697 14.392 70.205 1.00 12.40 53 CYS G CA 1
ATOM 4278 C C . CYS G 1 57 ? -2.601 14.179 69.160 1.00 13.72 53 CYS G C 1
ATOM 4279 O O . CYS G 1 57 ? -1.427 14.060 69.508 1.00 12.09 53 CYS G O 1
ATOM 4282 N N . TYR G 1 58 ? -2.970 14.172 67.882 1.00 11.73 54 TYR G N 1
ATOM 4283 C CA . TYR G 1 58 ? -2.046 13.744 66.829 1.00 13.12 54 TYR G CA 1
ATOM 4284 C C . TYR G 1 58 ? -0.903 14.729 66.603 1.00 11.73 54 TYR G C 1
ATOM 4285 O O . TYR G 1 58 ? 0.260 14.327 66.444 1.00 11.04 54 TYR G O 1
ATOM 4294 N N . GLY G 1 59 ? -1.234 16.016 66.606 1.00 11.98 55 GLY G N 1
ATOM 4295 C CA . GLY G 1 59 ? -0.239 17.053 66.418 1.00 12.02 55 GLY G CA 1
ATOM 4296 C C . GLY G 1 59 ? 0.848 16.975 67.471 1.00 9.96 55 GLY G C 1
ATOM 4297 O O . GLY G 1 59 ? 2.026 17.183 67.179 1.00 11.79 55 GLY G O 1
ATOM 4298 N N . TYR G 1 60 ? 0.451 16.646 68.696 1.00 9.71 56 TYR G N 1
ATOM 4299 C CA . TYR G 1 60 ? 1.398 16.501 69.793 1.00 10.42 56 TYR G CA 1
ATOM 4300 C C . TYR G 1 60 ? 2.314 15.303 69.579 1.00 11.25 56 TYR G C 1
ATOM 4301 O O . TYR G 1 60 ? 3.513 15.389 69.846 1.00 11.52 56 TYR G O 1
ATOM 4310 N N . GLN G 1 61 ? 1.754 14.187 69.117 1.00 6.87 57 GLN G N 1
ATOM 4311 C CA . GLN G 1 61 ? 2.577 13.025 68.803 1.00 9.89 57 GLN G CA 1
ATOM 4312 C C . GLN G 1 61 ? 3.636 13.387 67.781 1.00 9.62 57 GLN G C 1
ATOM 4313 O O . GLN G 1 61 ? 4.814 13.086 67.965 1.00 10.03 57 GLN G O 1
ATOM 4319 N N . MET G 1 62 ? 3.214 14.031 66.700 1.00 12.42 58 MET G N 1
ATOM 4320 C CA . MET G 1 62 ? 4.161 14.359 65.644 1.00 12.55 58 MET G CA 1
ATOM 4321 C C . MET G 1 62 ? 5.221 15.351 66.125 1.00 13.17 58 MET G C 1
ATOM 4322 O O . MET G 1 62 ? 6.407 15.225 65.789 1.00 13.37 58 MET G O 1
ATOM 4327 N N . CYS G 1 63 ? 4.792 16.317 66.933 1.00 10.41 59 CYS G N 1
ATOM 4328 C CA . CYS G 1 63 ? 5.721 17.290 67.495 1.00 12.31 59 CYS G CA 1
ATOM 4329 C C . CYS G 1 63 ? 6.760 16.576 68.346 1.00 10.94 59 CYS G C 1
ATOM 4330 O O . CYS G 1 63 ? 7.950 16.857 68.246 1.00 12.49 59 CYS G O 1
ATOM 4333 N N . MET G 1 64 ? 6.310 15.650 69.182 1.00 10.52 60 MET G N 1
ATOM 4334 C CA . MET G 1 64 ? 7.225 14.919 70.050 1.00 9.78 60 MET G CA 1
ATOM 4335 C C . MET G 1 64 ? 8.172 14.030 69.248 1.00 13.06 60 MET G C 1
ATOM 4336 O O . MET G 1 64 ? 9.348 13.920 69.583 1.00 10.06 60 MET G O 1
ATOM 4341 N N . ILE G 1 65 ? 7.671 13.418 68.180 1.00 14.93 61 ILE G N 1
ATOM 4342 C CA . ILE G 1 65 ? 8.523 12.614 67.317 1.00 16.98 61 ILE G CA 1
ATOM 4343 C C . ILE G 1 65 ? 9.643 13.483 66.747 1.00 17.29 61 ILE G C 1
ATOM 4344 O O . ILE G 1 65 ? 10.800 13.064 66.685 1.00 17.38 61 ILE G O 1
ATOM 4349 N N . ARG G 1 66 ? 9.300 14.701 66.344 1.00 11.76 62 ARG G N 1
ATOM 4350 C CA . ARG G 1 66 ? 10.310 15.624 65.828 1.00 12.74 62 ARG G CA 1
ATOM 4351 C C . ARG G 1 66 ? 11.300 16.141 66.877 1.00 14.17 62 ARG G C 1
ATOM 4352 O O . ARG G 1 66 ? 12.503 16.214 66.619 1.00 16.17 62 ARG G O 1
ATOM 4360 N N . VAL G 1 67 ? 10.791 16.499 68.051 1.00 12.53 63 VAL G N 1
ATOM 4361 C CA . VAL G 1 67 ? 11.574 17.225 69.039 1.00 10.84 63 VAL G CA 1
ATOM 4362 C C . VAL G 1 67 ? 12.258 16.314 70.054 1.00 13.03 63 VAL G C 1
ATOM 4363 O O . VAL G 1 67 ? 13.371 16.601 70.488 1.00 14.73 63 VAL G O 1
ATOM 4367 N N . VAL G 1 68 ? 11.604 15.225 70.444 1.00 11.52 64 VAL G N 1
ATOM 4368 C CA . VAL G 1 68 ? 12.195 14.358 71.463 1.00 10.24 64 VAL G CA 1
ATOM 4369 C C . VAL G 1 68 ? 13.501 13.733 70.964 1.00 15.89 64 VAL G C 1
ATOM 4370 O O . VAL G 1 68 ? 13.533 13.044 69.946 1.00 17.02 64 VAL G O 1
ATOM 4374 N N . LYS G 1 69 ? 14.573 13.997 71.702 1.00 17.41 65 LYS G N 1
ATOM 4375 C CA . LYS G 1 69 ? 15.879 13.373 71.517 1.00 16.59 65 LYS G CA 1
ATOM 4376 C C . LYS G 1 69 ? 16.264 12.774 72.859 1.00 13.62 65 LYS G C 1
ATOM 4377 O O . LYS G 1 69 ? 15.704 13.168 73.880 1.00 17.67 65 LYS G O 1
ATOM 4383 N N . PRO G 1 70 ? 17.206 11.815 72.868 1.00 14.14 66 PRO G N 1
ATOM 4384 C CA . PRO G 1 70 ? 17.591 11.211 74.147 1.00 15.95 66 PRO G CA 1
ATOM 4385 C C . PRO G 1 70 ? 17.944 12.244 75.218 1.00 16.30 66 PRO G C 1
ATOM 4386 O O . PRO G 1 70 ? 18.682 13.193 74.941 1.00 14.60 66 PRO G O 1
ATOM 4390 N N . ASN G 1 71 ? 17.391 12.047 76.413 1.00 13.18 67 ASN G N 1
ATOM 4391 C CA . ASN G 1 71 ? 17.633 12.883 77.593 1.00 13.45 67 ASN G CA 1
ATOM 4392 C C . ASN G 1 71 ? 17.116 14.323 77.520 1.00 17.96 67 ASN G C 1
ATOM 4393 O O . ASN G 1 71 ? 17.449 15.145 78.378 1.00 19.10 67 ASN G O 1
ATOM 4398 N N . SER G 1 72 ? 16.311 14.625 76.504 1.00 18.20 68 SER G N 1
ATOM 4399 C CA . SER G 1 72 ? 15.711 15.951 76.355 1.00 18.77 68 SER G CA 1
ATOM 4400 C C . SER G 1 72 ? 14.198 16.022 76.594 1.00 15.27 68 SER G C 1
ATOM 4401 O O . SER G 1 72 ? 13.557 16.991 76.180 1.00 14.84 68 SER G O 1
ATOM 4404 N N . LEU G 1 73 ? 13.631 15.003 77.237 1.00 14.01 69 LEU G N 1
ATOM 4405 C CA . LEU G 1 73 ? 12.177 14.894 77.366 1.00 15.93 69 LEU G CA 1
ATOM 4406 C C . LEU G 1 73 ? 11.455 16.148 77.843 1.00 16.06 69 LEU G C 1
ATOM 4407 O O . LEU G 1 73 ? 10.508 16.589 77.210 1.00 14.59 69 LEU G O 1
ATOM 4412 N N . SER G 1 74 ? 11.901 16.718 78.953 1.00 17.20 70 SER G N 1
ATOM 4413 C CA . SER G 1 74 ? 11.165 17.812 79.579 1.00 15.82 70 SER G CA 1
ATOM 4414 C C . SER G 1 74 ? 11.068 19.052 78.678 1.00 12.71 70 SER G C 1
ATOM 4415 O O . SER G 1 74 ? 10.010 19.683 78.575 1.00 14.09 70 SER G O 1
ATOM 4418 N N . GLY G 1 75 ? 12.171 19.384 78.015 1.00 13.92 71 GLY G N 1
ATOM 4419 C CA . GLY G 1 75 ? 12.185 20.500 77.087 1.00 13.18 71 GLY G CA 1
ATOM 4420 C C . GLY G 1 75 ? 11.291 20.238 75.888 1.00 11.65 71 GLY G C 1
ATOM 4421 O O . GLY G 1 75 ? 10.582 21.125 75.405 1.00 11.33 71 GLY G O 1
ATOM 4422 N N . ALA G 1 76 ? 11.322 18.999 75.412 1.00 11.73 72 ALA G N 1
ATOM 4423 C CA . ALA G 1 76 ? 10.520 18.596 74.266 1.00 10.19 72 ALA G CA 1
ATOM 4424 C C . ALA G 1 76 ? 9.041 18.711 74.593 1.00 9.25 72 ALA G C 1
ATOM 4425 O O . ALA G 1 76 ? 8.253 19.225 73.802 1.00 10.78 72 ALA G O 1
ATOM 4427 N N . HIS G 1 77 ? 8.673 18.211 75.765 1.00 10.24 73 HIS G N 1
ATOM 4428 C CA . HIS G 1 77 ? 7.297 18.265 76.229 1.00 12.50 73 HIS G CA 1
ATOM 4429 C C . HIS G 1 77 ? 6.826 19.704 76.412 1.00 12.74 73 HIS G C 1
ATOM 4430 O O . HIS G 1 77 ? 5.702 20.042 76.048 1.00 10.79 73 HIS G O 1
ATOM 4437 N N . GLU G 1 78 ? 7.676 20.550 76.990 1.00 11.83 74 GLU G N 1
ATOM 4438 C CA . GLU G 1 78 ? 7.320 21.958 77.150 1.00 11.90 74 GLU G CA 1
ATOM 4439 C C . GLU G 1 78 ? 7.114 22.614 75.791 1.00 10.05 74 GLU G C 1
ATOM 4440 O O . GLU G 1 78 ? 6.224 23.451 75.624 1.00 15.57 74 GLU G O 1
ATOM 4446 N N . ALA G 1 79 ? 7.938 22.232 74.821 1.00 9.64 75 ALA G N 1
ATOM 4447 C CA . ALA G 1 79 ? 7.823 22.790 73.482 1.00 11.31 75 ALA G CA 1
ATOM 4448 C C . ALA G 1 79 ? 6.529 22.346 72.800 1.00 13.21 75 ALA G C 1
ATOM 4449 O O . ALA G 1 79 ? 5.867 23.137 72.125 1.00 14.73 75 ALA G O 1
ATOM 4451 N N . CYS G 1 80 ? 6.178 21.077 72.975 1.00 12.38 76 CYS G N 1
ATOM 4452 C CA . CYS G 1 80 ? 5.082 20.465 72.228 1.00 12.53 76 CYS G CA 1
ATOM 4453 C C . CYS G 1 80 ? 3.682 20.484 72.855 1.00 11.38 76 CYS G C 1
ATOM 4454 O O . CYS G 1 80 ? 2.699 20.316 72.143 1.00 11.66 76 CYS G O 1
ATOM 4457 N N . LYS G 1 81 ? 3.579 20.676 74.165 1.00 10.77 77 LYS G N 1
ATOM 4458 C CA . LYS G 1 81 ? 2.312 20.400 74.849 1.00 11.23 77 LYS G CA 1
ATOM 4459 C C . LYS G 1 81 ? 1.141 21.308 74.461 1.00 13.30 77 LYS G C 1
ATOM 4460 O O . LYS G 1 81 ? -0.013 20.930 74.653 1.00 14.13 77 LYS G O 1
ATOM 4466 N N . THR G 1 82 ? 1.427 22.490 73.923 1.00 15.51 78 THR G N 1
ATOM 4467 C CA . THR G 1 82 ? 0.369 23.405 73.489 1.00 14.90 78 THR G CA 1
ATOM 4468 C C . THR G 1 82 ? 0.112 23.396 71.979 1.00 17.57 78 THR G C 1
ATOM 4469 O O . THR G 1 82 ? -0.715 24.165 71.490 1.00 17.92 78 THR G O 1
ATOM 4473 N N . VAL G 1 83 ? 0.827 22.548 71.244 1.00 12.72 79 VAL G N 1
ATOM 4474 C CA . VAL G 1 83 ? 0.712 22.511 69.786 1.00 11.54 79 VAL G CA 1
ATOM 4475 C C . VAL G 1 83 ? -0.700 22.082 69.362 1.00 11.75 79 VAL G C 1
ATOM 4476 O O . VAL G 1 83 ? -1.411 21.428 70.124 1.00 12.04 79 VAL G O 1
ATOM 4480 N N . SER G 1 84 ? -1.120 22.487 68.165 1.00 14.35 80 SER G N 1
ATOM 4481 C CA . SER G 1 84 ? -2.435 22.108 67.653 1.00 13.34 80 SER G CA 1
ATOM 4482 C C . SER G 1 84 ? -2.533 20.604 67.444 1.00 12.86 80 SER G C 1
ATOM 4483 O O . SER G 1 84 ? -1.636 19.995 66.866 1.00 12.54 80 SER G O 1
ATOM 4486 N N . CYS G 1 85 ? -3.626 20.005 67.906 1.00 8.66 81 CYS G N 1
ATOM 4487 C CA . CYS G 1 85 ? -3.786 18.562 67.783 1.00 9.94 81 CYS G CA 1
ATOM 4488 C C . CYS G 1 85 ? -4.142 18.155 66.360 1.00 10.91 81 CYS G C 1
ATOM 4489 O O . CYS G 1 85 ? -3.868 17.031 65.947 1.00 11.10 81 CYS G O 1
ATOM 4492 N N . GLY G 1 86 ? -4.771 19.058 65.616 1.00 9.67 82 GLY G N 1
ATOM 4493 C CA . GLY G 1 86 ? -5.218 18.714 64.281 1.00 10.70 82 GLY G CA 1
ATOM 4494 C C . GLY G 1 86 ? -6.606 18.107 64.300 1.00 12.68 82 GLY G C 1
ATOM 4495 O O . GLY G 1 86 ? -7.348 18.253 65.270 1.00 16.26 82 GLY G O 1
ATOM 4496 N N . ASN G 1 87 ? -6.950 17.421 63.217 1.00 15.63 83 ASN G N 1
ATOM 4497 C CA . ASN G 1 87 ? -8.252 16.785 63.081 1.00 13.09 83 ASN G CA 1
ATOM 4498 C C . ASN G 1 87 ? -8.347 15.524 63.928 1.00 15.26 83 ASN G C 1
ATOM 4499 O O . ASN G 1 87 ? -7.632 14.559 63.679 1.00 16.91 83 ASN G O 1
ATOM 4504 N N . PRO G 1 88 ? -9.236 15.536 64.936 1.00 13.74 84 PRO G N 1
ATOM 4505 C CA . PRO G 1 88 ? -9.431 14.380 65.819 1.00 13.20 84 PRO G CA 1
ATOM 4506 C C . PRO G 1 88 ? -10.224 13.253 65.161 1.00 12.14 84 PRO G C 1
ATOM 4507 O O . PRO G 1 88 ? -10.211 12.122 65.642 1.00 13.17 84 PRO G O 1
ATOM 4511 N N . CYS G 1 89 ? -10.888 13.567 64.054 1.00 12.82 85 CYS G N 1
ATOM 4512 C CA . CYS G 1 89 ? -11.828 12.650 63.413 1.00 14.88 85 CYS G CA 1
ATOM 4513 C C . CYS G 1 89 ? -11.167 11.739 62.380 1.00 17.50 85 CYS G C 1
ATOM 4514 O O . CYS G 1 89 ? -11.601 10.604 62.183 1.00 19.45 85 CYS G O 1
ATOM 4517 N N . ALA G 1 90 ? -10.146 12.248 61.700 1.00 19.27 86 ALA G N 1
ATOM 4518 C CA . ALA G 1 90 ? -9.439 11.457 60.700 1.00 22.46 86 ALA G CA 1
ATOM 4519 C C . ALA G 1 90 ? -8.020 11.967 60.486 1.00 27.93 86 ALA G C 1
ATOM 4520 O O . ALA G 1 90 ? -7.684 13.092 60.854 1.00 28.02 86 ALA G O 1
ATOM 4523 N N . SER H 1 5 ? -10.304 22.060 56.287 1.00 55.75 1 SER H N 1
ATOM 4524 C CA . SER H 1 5 ? -11.717 21.935 56.625 1.00 53.55 1 SER H CA 1
ATOM 4525 C C . SER H 1 5 ? -11.988 22.445 58.033 1.00 46.78 1 SER H C 1
ATOM 4526 O O . SER H 1 5 ? -12.372 23.599 58.227 1.00 47.00 1 SER H O 1
ATOM 4529 N N . GLY H 1 6 ? -11.786 21.576 59.016 1.00 27.84 2 GLY H N 1
ATOM 4530 C CA . GLY H 1 6 ? -11.975 21.955 60.403 1.00 23.20 2 GLY H CA 1
ATOM 4531 C C . GLY H 1 6 ? -10.836 22.826 60.894 1.00 22.79 2 GLY H C 1
ATOM 4532 O O . GLY H 1 6 ? -9.835 22.998 60.196 1.00 23.36 2 GLY H O 1
ATOM 4533 N N . PRO H 1 7 ? -10.987 23.400 62.093 1.00 18.69 3 PRO H N 1
ATOM 4534 C CA . PRO H 1 7 ? -9.935 24.270 62.628 1.00 18.94 3 PRO H CA 1
ATOM 4535 C C . PRO H 1 7 ? -8.715 23.443 63.042 1.00 17.83 3 PRO H C 1
ATOM 4536 O O . PRO H 1 7 ? -8.743 22.220 62.923 1.00 19.45 3 PRO H O 1
ATOM 4540 N N . ALA H 1 8 ? -7.666 24.096 63.525 1.00 18.11 4 ALA H N 1
ATOM 4541 C CA . ALA H 1 8 ? -6.421 23.397 63.834 1.00 18.36 4 ALA H CA 1
ATOM 4542 C C . ALA H 1 8 ? -6.404 22.629 65.158 1.00 16.11 4 ALA H C 1
ATOM 4543 O O . ALA H 1 8 ? -5.611 21.701 65.324 1.00 13.62 4 ALA H O 1
ATOM 4545 N N . ASP H 1 9 ? -7.257 23.010 66.101 1.00 12.28 5 ASP H N 1
ATOM 4546 C CA . ASP H 1 9 ? -7.236 22.374 67.414 1.00 9.36 5 ASP H CA 1
ATOM 4547 C C . ASP H 1 9 ? -8.624 22.343 68.050 1.00 12.76 5 ASP H C 1
ATOM 4548 O O . ASP H 1 9 ? -9.320 23.356 68.069 1.00 10.99 5 ASP H O 1
ATOM 4553 N N . CYS H 1 10 ? -9.039 21.182 68.551 1.00 11.32 6 CYS H N 1
ATOM 4554 C CA . CYS H 1 10 ? -10.389 21.041 69.090 1.00 12.83 6 CYS H CA 1
ATOM 4555 C C . CYS H 1 10 ? -10.610 21.802 70.391 1.00 13.64 6 CYS H C 1
ATOM 4556 O O . CYS H 1 10 ? -11.693 22.346 70.623 1.00 11.54 6 CYS H O 1
ATOM 4559 N N . CYS H 1 11 ? -9.583 21.863 71.229 1.00 9.55 7 CYS H N 1
ATOM 4560 C CA . CYS H 1 11 ? -9.691 22.593 72.485 1.00 7.82 7 CYS H CA 1
ATOM 4561 C C . CYS H 1 11 ? -9.788 24.091 72.202 1.00 9.31 7 CYS H C 1
ATOM 4562 O O . CYS H 1 11 ? -10.603 24.811 72.798 1.00 8.39 7 CYS H O 1
ATOM 4565 N N . ARG H 1 12 ? -8.947 24.550 71.281 1.00 9.83 8 ARG H N 1
ATOM 4566 C CA . ARG H 1 12 ? -8.997 25.929 70.823 1.00 10.15 8 ARG H CA 1
ATOM 4567 C C . ARG H 1 12 ? -10.361 26.242 70.244 1.00 7.08 8 ARG H C 1
ATOM 4568 O O . ARG H 1 12 ? -10.908 27.326 70.470 1.00 7.29 8 ARG H O 1
ATOM 4576 N N . MET H 1 13 ? -10.914 25.275 69.523 1.00 7.95 9 MET H N 1
ATOM 4577 C CA . MET H 1 13 ? -12.249 25.403 68.963 1.00 9.64 9 MET H CA 1
ATOM 4578 C C . MET H 1 13 ? -13.270 25.609 70.077 1.00 7.10 9 MET H C 1
ATOM 4579 O O . MET H 1 13 ? -14.149 26.463 69.959 1.00 6.18 9 MET H O 1
ATOM 4584 N N . LYS H 1 14 ? -13.150 24.838 71.157 1.00 6.74 10 LYS H N 1
ATOM 4585 C CA . LYS H 1 14 ? -14.068 24.967 72.290 1.00 8.83 10 LYS H CA 1
ATOM 4586 C C . LYS H 1 14 ? -13.990 26.348 72.941 1.00 5.94 10 LYS H C 1
ATOM 4587 O O . LYS H 1 14 ? -15.019 26.993 73.197 1.00 5.74 10 LYS H O 1
ATOM 4593 N N . GLU H 1 15 ? -12.767 26.810 73.188 1.00 7.10 11 GLU H N 1
ATOM 4594 C CA . GLU H 1 15 ? -12.559 28.109 73.830 1.00 7.63 11 GLU H CA 1
ATOM 4595 C C . GLU H 1 15 ? -13.127 29.247 72.970 1.00 6.11 11 GLU H C 1
ATOM 4596 O O . GLU H 1 15 ? -13.818 30.155 73.471 1.00 6.77 11 GLU H O 1
ATOM 4602 N N . CYS H 1 16 ? -12.853 29.175 71.669 1.00 5.81 12 CYS H N 1
ATOM 4603 C CA . CYS H 1 16 ? -13.424 30.120 70.717 1.00 6.30 12 CYS H CA 1
ATOM 4604 C C . CYS H 1 16 ? -14.942 30.072 70.778 1.00 6.96 12 CYS H C 1
ATOM 4605 O O . CYS H 1 16 ? -15.612 31.101 70.784 1.00 5.73 12 CYS H O 1
ATOM 4608 N N . CYS H 1 17 ? -15.475 28.858 70.813 1.00 4.46 13 CYS H N 1
ATOM 4609 C CA . CYS H 1 17 ? -16.910 28.632 70.758 1.00 5.97 13 CYS H CA 1
ATOM 4610 C C . CYS H 1 17 ? -17.609 29.323 71.919 1.00 6.37 13 CYS H C 1
ATOM 4611 O O . CYS H 1 17 ? -18.551 30.103 71.722 1.00 6.88 13 CYS H O 1
ATOM 4614 N N . THR H 1 18 ? -17.137 29.044 73.130 1.00 6.01 14 THR H N 1
ATOM 4615 C CA . THR H 1 18 ? -17.783 29.601 74.312 1.00 6.80 14 THR H CA 1
ATOM 4616 C C . THR H 1 18 ? -17.578 31.117 74.396 1.00 9.37 14 THR H C 1
ATOM 4617 O O . THR H 1 18 ? -18.509 31.849 74.756 1.00 8.71 14 THR H O 1
ATOM 4621 N N . ASP H 1 19 ? -16.381 31.596 74.056 1.00 7.41 15 ASP H N 1
ATOM 4622 C CA . ASP H 1 19 ? -16.173 33.045 74.009 1.00 8.11 15 ASP H CA 1
ATOM 4623 C C . ASP H 1 19 ? -17.136 33.749 73.051 1.00 11.22 15 ASP H C 1
ATOM 4624 O O . ASP H 1 19 ? -17.752 34.761 73.405 1.00 10.66 15 ASP H O 1
ATOM 4629 N N . ARG H 1 20 ? -17.259 33.213 71.839 1.00 7.45 16 ARG H N 1
ATOM 4630 C CA . ARG H 1 20 ? -18.082 33.843 70.813 1.00 6.60 16 ARG H CA 1
ATOM 4631 C C . ARG H 1 20 ? -19.558 33.781 71.168 1.00 8.86 16 ARG H C 1
ATOM 4632 O O . ARG H 1 20 ? -20.280 34.754 70.950 1.00 8.07 16 ARG H O 1
ATOM 4640 N N . VAL H 1 21 ? -20.013 32.653 71.707 1.00 5.92 17 VAL H N 1
ATOM 4641 C CA . VAL H 1 21 ? -21.409 32.564 72.129 1.00 7.80 17 VAL H CA 1
ATOM 4642 C C . VAL H 1 21 ? -21.693 33.569 73.243 1.00 9.18 17 VAL H C 1
ATOM 4643 O O . VAL H 1 21 ? -22.713 34.257 73.205 1.00 7.23 17 VAL H O 1
ATOM 4647 N N . ASN H 1 22 ? -20.792 33.664 74.221 1.00 8.45 18 ASN H N 1
ATOM 4648 C CA . ASN H 1 22 ? -20.963 34.630 75.305 1.00 7.54 18 ASN H CA 1
ATOM 4649 C C . ASN H 1 22 ? -21.061 36.067 74.785 1.00 8.34 18 ASN H C 1
ATOM 4650 O O . ASN H 1 22 ? -22.002 36.810 75.117 1.00 8.74 18 ASN H O 1
ATOM 4655 N N . GLU H 1 23 ? -20.100 36.443 73.944 1.00 9.49 19 GLU H N 1
ATOM 4656 C CA . GLU H 1 23 ? -20.075 37.783 73.371 1.00 10.90 19 GLU H CA 1
ATOM 4657 C C . GLU H 1 23 ? -21.348 38.061 72.579 1.00 11.01 19 GLU H C 1
ATOM 4658 O O . GLU H 1 23 ? -21.933 39.140 72.676 1.00 11.03 19 GLU H O 1
ATOM 4664 N N . CYS H 1 24 ? -21.778 37.067 71.812 1.00 7.70 20 CYS H N 1
ATOM 4665 C CA . CYS H 1 24 ? -22.968 37.180 70.982 1.00 10.92 20 CYS H CA 1
ATOM 4666 C C . CYS H 1 24 ? -24.215 37.407 71.826 1.00 11.60 20 CYS H C 1
ATOM 4667 O O . CYS H 1 24 ? -25.039 38.271 71.519 1.00 11.93 20 CYS H O 1
ATOM 4670 N N . LEU H 1 25 ? -24.347 36.619 72.887 1.00 9.34 21 LEU H N 1
ATOM 4671 C CA . LEU H 1 25 ? -25.504 36.709 73.769 1.00 11.05 21 LEU H CA 1
ATOM 4672 C C . LEU H 1 25 ? -25.521 38.021 74.550 1.00 9.78 21 LEU H C 1
ATOM 4673 O O . LEU H 1 25 ? -26.590 38.495 74.950 1.00 10.40 21 LEU H O 1
ATOM 4678 N N . GLN H 1 26 ? -24.350 38.621 74.757 1.00 10.12 22 GLN H N 1
ATOM 4679 C CA . GLN H 1 26 ? -24.303 39.941 75.391 1.00 13.25 22 GLN H CA 1
ATOM 4680 C C . GLN H 1 26 ? -24.961 41.030 74.533 1.00 12.74 22 GLN H C 1
ATOM 4681 O O . GLN H 1 26 ? -25.305 42.094 75.043 1.00 15.31 22 GLN H O 1
ATOM 4687 N N . ARG H 1 27 ? -25.137 40.768 73.240 1.00 12.44 23 ARG H N 1
ATOM 4688 C CA . ARG H 1 27 ? -25.832 41.710 72.363 1.00 14.96 23 ARG H CA 1
ATOM 4689 C C . ARG H 1 27 ? -27.353 41.594 72.477 1.00 13.55 23 ARG H C 1
ATOM 4690 O O . ARG H 1 27 ? -28.088 42.489 72.058 1.00 14.56 23 ARG H O 1
ATOM 4698 N N . TYR H 1 28 ? -27.816 40.477 73.028 1.00 9.80 24 TYR H N 1
ATOM 4699 C CA . TYR H 1 28 ? -29.246 40.176 73.147 1.00 9.99 24 TYR H CA 1
ATOM 4700 C C . TYR H 1 28 ? -29.842 40.319 74.548 1.00 5.89 24 TYR H C 1
ATOM 4701 O O . TYR H 1 28 ? -30.671 39.506 74.961 1.00 7.71 24 TYR H O 1
ATOM 4710 N N . SER H 1 29 ? -29.372 41.321 75.284 1.00 10.75 25 SER H N 1
ATOM 4711 C CA . SER H 1 29 ? -29.772 41.543 76.670 1.00 12.39 25 SER H CA 1
ATOM 4712 C C . SER H 1 29 ? -31.284 41.449 76.846 1.00 8.88 25 SER H C 1
ATOM 4713 O O . SER H 1 29 ? -32.049 42.048 76.085 1.00 9.89 25 SER H O 1
ATOM 4716 N N . GLY H 1 30 ? -31.706 40.680 77.845 1.00 10.54 26 GLY H N 1
ATOM 4717 C CA . GLY H 1 30 ? -33.118 40.500 78.129 1.00 8.73 26 GLY H CA 1
ATOM 4718 C C . GLY H 1 30 ? -33.846 39.373 77.423 1.00 11.78 26 GLY H C 1
ATOM 4719 O O . GLY H 1 30 ? -34.923 38.973 77.862 1.00 13.97 26 GLY H O 1
ATOM 4720 N N . ARG H 1 31 ? -33.324 38.917 76.287 1.00 11.02 27 ARG H N 1
ATOM 4721 C CA . ARG H 1 31 ? -33.912 37.761 75.602 1.00 8.78 27 ARG H CA 1
ATOM 4722 C C . ARG H 1 31 ? -32.926 36.617 75.291 1.00 11.90 27 ARG H C 1
ATOM 4723 O O . ARG H 1 31 ? -33.155 35.844 74.362 1.00 14.77 27 ARG H O 1
ATOM 4731 N N . GLU H 1 32 ? -31.812 36.564 76.017 1.00 9.54 28 GLU H N 1
ATOM 4732 C CA . GLU H 1 32 ? -30.677 35.683 75.702 1.00 9.82 28 GLU H CA 1
ATOM 4733 C C . GLU H 1 32 ? -31.049 34.211 75.394 1.00 11.84 28 GLU H C 1
ATOM 4734 O O . GLU H 1 32 ? -30.462 33.558 74.491 1.00 12.12 28 GLU H O 1
ATOM 4740 N N . ASP H 1 33 ? -32.038 33.705 76.129 1.00 15.15 29 ASP H N 1
ATOM 4741 C CA . ASP H 1 33 ? -32.456 32.316 75.982 1.00 14.19 29 ASP H CA 1
ATOM 4742 C C . ASP H 1 33 ? -32.964 32.048 74.576 1.00 16.98 29 ASP H C 1
ATOM 4743 O O . ASP H 1 33 ? -32.818 30.943 74.053 1.00 18.45 29 ASP H O 1
ATOM 4748 N N . LYS H 1 34 ? -33.550 33.064 73.956 1.00 11.27 30 LYS H N 1
ATOM 4749 C CA . LYS H 1 34 ? -34.101 32.891 72.625 1.00 13.19 30 LYS H CA 1
ATOM 4750 C C . LYS H 1 34 ? -32.996 32.888 71.571 1.00 11.94 30 LYS H C 1
ATOM 4751 O O . LYS H 1 34 ? -33.208 32.447 70.442 1.00 15.63 30 LYS H O 1
ATOM 4757 N N . PHE H 1 35 ? -31.824 33.402 71.938 1.00 12.75 31 PHE H N 1
ATOM 4758 C CA . PHE H 1 35 ? -30.718 33.530 70.989 1.00 13.11 31 PHE H CA 1
ATOM 4759 C C . PHE H 1 35 ? -29.555 32.564 71.201 1.00 11.09 31 PHE H C 1
ATOM 4760 O O . PHE H 1 35 ? -28.554 32.648 70.485 1.00 9.51 31 PHE H O 1
ATOM 4768 N N . VAL H 1 36 ? -29.664 31.665 72.178 1.00 8.14 32 VAL H N 1
ATOM 4769 C CA . VAL H 1 36 ? -28.567 30.704 72.392 1.00 8.28 32 VAL H CA 1
ATOM 4770 C C . VAL H 1 36 ? -28.170 29.907 71.125 1.00 8.58 32 VAL H C 1
ATOM 4771 O O . VAL H 1 36 ? -27.003 29.927 70.715 1.00 8.72 32 VAL H O 1
ATOM 4775 N N . SER H 1 37 ? -29.131 29.227 70.496 1.00 11.43 33 SER H N 1
ATOM 4776 C CA . SER H 1 37 ? -28.857 28.400 69.307 1.00 15.32 33 SER H CA 1
ATOM 4777 C C . SER H 1 37 ? -28.321 29.226 68.146 1.00 13.20 33 SER H C 1
ATOM 4778 O O . SER H 1 37 ? -27.437 28.809 67.394 1.00 15.40 33 SER H O 1
ATOM 4781 N N . PHE H 1 38 ? -28.896 30.405 68.011 1.00 12.64 34 PHE H N 1
ATOM 4782 C CA . PHE H 1 38 ? -28.542 31.359 66.987 1.00 11.92 34 PHE H CA 1
ATOM 4783 C C . PHE H 1 38 ? -27.054 31.768 67.091 1.00 10.98 34 PHE H C 1
ATOM 4784 O O . PHE H 1 38 ? -26.267 31.721 66.108 1.00 11.82 34 PHE H O 1
ATOM 4792 N N . CYS H 1 39 ? -26.666 32.120 68.313 1.00 9.58 35 CYS H N 1
ATOM 4793 C CA . CYS H 1 39 ? -25.303 32.553 68.589 1.00 7.36 35 CYS H CA 1
ATOM 4794 C C . CYS H 1 39 ? -24.352 31.373 68.450 1.00 7.17 35 CYS H C 1
ATOM 4795 O O . CYS H 1 39 ? -23.186 31.530 68.079 1.00 8.56 35 CYS H O 1
ATOM 4798 N N . TYR H 1 40 ? -24.866 30.185 68.751 1.00 7.39 36 TYR H N 1
ATOM 4799 C CA . TYR H 1 40 ? -24.065 28.977 68.646 1.00 7.27 36 TYR H CA 1
ATOM 4800 C C . TYR H 1 40 ? -23.758 28.682 67.188 1.00 7.07 36 TYR H C 1
ATOM 4801 O O . TYR H 1 40 ? -22.663 28.225 66.860 1.00 6.76 36 TYR H O 1
ATOM 4810 N N . GLN H 1 41 ? -24.727 28.932 66.313 1.00 7.58 37 GLN H N 1
ATOM 4811 C CA . GLN H 1 41 ? -24.495 28.714 64.893 1.00 9.00 37 GLN H CA 1
ATOM 4812 C C . GLN H 1 41 ? -23.466 29.713 64.360 1.00 8.18 37 GLN H C 1
ATOM 4813 O O . GLN H 1 41 ? -22.575 29.333 63.577 1.00 8.93 37 GLN H O 1
ATOM 4819 N N . GLU H 1 42 ? -23.556 30.972 64.797 1.00 9.13 38 GLU H N 1
ATOM 4820 C CA . GLU H 1 42 ? -22.563 31.949 64.327 1.00 10.18 38 GLU H CA 1
ATOM 4821 C C . GLU H 1 42 ? -21.173 31.494 64.808 1.00 11.52 38 GLU H C 1
ATOM 4822 O O . GLU H 1 42 ? -20.187 31.549 64.059 1.00 8.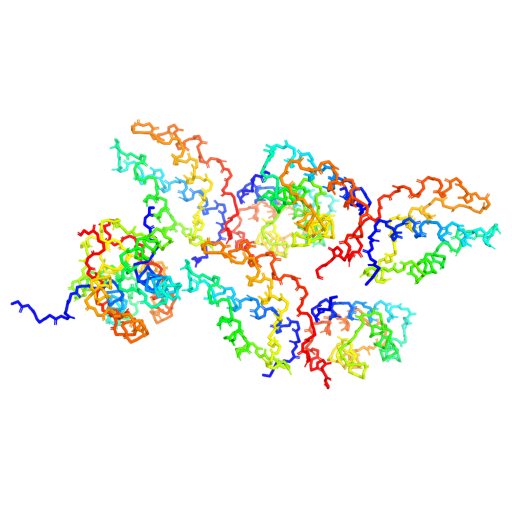35 38 GLU H O 1
ATOM 4828 N N . ALA H 1 43 ? -21.105 31.040 66.059 1.00 8.20 39 ALA H N 1
ATOM 4829 C CA . ALA H 1 43 ? -19.836 30.616 66.653 1.00 7.53 39 ALA H CA 1
ATOM 4830 C C . ALA H 1 43 ? -19.275 29.414 65.905 1.00 7.22 39 ALA H C 1
ATOM 4831 O O . ALA H 1 43 ? -18.063 29.276 65.763 1.00 8.65 39 ALA H O 1
ATOM 4833 N N . THR H 1 44 ? -20.160 28.525 65.464 1.00 7.12 40 THR H N 1
ATOM 4834 C CA . THR H 1 44 ? -19.747 27.344 64.722 1.00 8.30 40 THR H CA 1
ATOM 4835 C C . THR H 1 44 ? -19.157 27.769 63.383 1.00 9.01 40 THR H C 1
ATOM 4836 O O . THR H 1 44 ? -18.175 27.188 62.918 1.00 9.44 40 THR H O 1
ATOM 4840 N N . VAL H 1 45 ? -19.735 28.800 62.771 1.00 11.42 41 VAL H N 1
ATOM 4841 C CA . VAL H 1 45 ? -19.198 29.267 61.494 1.00 12.49 41 VAL H CA 1
ATOM 4842 C C . VAL H 1 45 ? -17.832 29.955 61.637 1.00 13.52 41 VAL H C 1
ATOM 4843 O O . VAL H 1 45 ? -16.908 29.692 60.862 1.00 13.99 41 VAL H O 1
ATOM 4847 N N . THR H 1 46 ? -17.694 30.807 62.649 1.00 8.01 42 THR H N 1
ATOM 4848 C CA . THR H 1 46 ? -16.479 31.614 62.806 1.00 8.94 42 THR H CA 1
ATOM 4849 C C . THR H 1 46 ? -15.317 30.834 63.437 1.00 12.42 42 THR H C 1
ATOM 4850 O O . THR H 1 46 ? -14.167 30.997 63.024 1.00 12.49 42 THR H O 1
ATOM 4854 N N . CYS H 1 47 ? -15.611 29.997 64.431 1.00 9.28 43 CYS H N 1
ATOM 4855 C CA . CYS H 1 47 ? -14.572 29.230 65.118 1.00 9.44 43 CYS H CA 1
ATOM 4856 C C . CYS H 1 47 ? -14.274 27.966 64.339 1.00 12.05 43 CYS H C 1
ATOM 4857 O O . CYS H 1 47 ? -13.241 27.329 64.542 1.00 13.71 43 CYS H O 1
ATOM 4860 N N . GLY H 1 48 ? -15.194 27.603 63.452 1.00 10.91 44 GLY H N 1
ATOM 4861 C CA . GLY H 1 48 ? -15.087 26.359 62.717 1.00 11.26 44 GLY H CA 1
ATOM 4862 C C . GLY H 1 48 ? -15.627 25.181 63.505 1.00 11.90 44 GLY H C 1
ATOM 4863 O O . GLY H 1 48 ? -15.968 25.305 64.681 1.00 11.81 44 GLY H O 1
ATOM 4864 N N . SER H 1 49 ? -15.702 24.030 62.847 1.00 11.57 45 SER H N 1
ATOM 4865 C CA . SER H 1 49 ? -16.117 22.795 63.493 1.00 10.45 45 SER H CA 1
ATOM 4866 C C . SER H 1 49 ? -15.581 21.633 62.679 1.00 12.27 45 SER H C 1
ATOM 4867 O O . SER H 1 49 ? -15.228 21.798 61.512 1.00 12.52 45 SER H O 1
ATOM 4870 N N . PHE H 1 50 ? -15.497 20.462 63.299 1.00 11.15 46 PHE H N 1
ATOM 4871 C CA . PHE H 1 50 ? -15.124 19.255 62.566 1.00 13.60 46 PHE H CA 1
ATOM 4872 C C . PHE H 1 50 ? -16.348 18.543 62.007 1.00 13.57 46 PHE H C 1
ATOM 4873 O O . PHE H 1 50 ? -16.245 17.785 61.047 1.00 15.97 46 PHE H O 1
ATOM 4881 N N . ASN H 1 51 ? -17.505 18.797 62.609 1.00 12.37 47 ASN H N 1
ATOM 4882 C CA . ASN H 1 51 ? -18.767 18.359 62.039 1.00 10.96 47 ASN H CA 1
ATOM 4883 C C . ASN H 1 51 ? -19.783 19.446 62.370 1.00 12.27 47 ASN H C 1
ATOM 4884 O O . ASN H 1 51 ? -20.080 19.687 63.539 1.00 12.73 47 ASN H O 1
ATOM 4889 N N . GLU H 1 52 ? -20.320 20.104 61.351 1.00 15.48 48 GLU H N 1
ATOM 4890 C CA . GLU H 1 52 ? -21.168 21.267 61.590 1.00 16.74 48 GLU H CA 1
ATOM 4891 C C . GLU H 1 52 ? -22.499 20.856 62.220 1.00 17.66 48 GLU H C 1
ATOM 4892 O O . GLU H 1 52 ? -23.212 21.698 62.764 1.00 18.78 48 GLU H O 1
ATOM 4898 N N . ILE H 1 53 ? -22.833 19.569 62.143 1.00 18.41 49 ILE H N 1
ATOM 4899 C CA . ILE H 1 53 ? -24.061 19.079 62.757 1.00 19.31 49 ILE H CA 1
ATOM 4900 C C . ILE H 1 53 ? -23.980 19.210 64.279 1.00 19.08 49 ILE H C 1
ATOM 4901 O O . ILE H 1 53 ? -24.956 19.591 64.926 1.00 19.13 49 ILE H O 1
ATOM 4906 N N . VAL H 1 54 ? -22.825 18.878 64.848 1.00 11.87 50 VAL H N 1
ATOM 4907 C CA . VAL H 1 54 ? -22.582 19.068 66.281 1.00 9.22 50 VAL H CA 1
ATOM 4908 C C . VAL H 1 54 ? -22.068 20.484 66.611 1.00 9.24 50 VAL H C 1
ATOM 4909 O O . VAL H 1 54 ? -22.374 21.040 67.666 1.00 9.82 50 VAL H O 1
ATOM 4913 N N . GLY H 1 55 ? -21.255 21.052 65.726 1.00 9.74 51 GLY H N 1
ATOM 4914 C CA . GLY H 1 55 ? -20.728 22.388 65.958 1.00 9.90 51 GLY H CA 1
ATOM 4915 C C . GLY H 1 55 ? -19.499 22.448 66.852 1.00 9.57 51 GLY H C 1
ATOM 4916 O O . GLY H 1 55 ? -18.854 21.430 67.115 1.00 9.89 51 GLY H O 1
ATOM 4917 N N . CYS H 1 56 ? -19.150 23.654 67.296 1.00 10.82 52 CYS H N 1
ATOM 4918 C CA . CYS H 1 56 ? -17.866 23.878 67.955 1.00 8.61 52 CYS H CA 1
ATOM 4919 C C . CYS H 1 56 ? -17.813 23.443 69.425 1.00 8.23 52 CYS H C 1
ATOM 4920 O O . CYS H 1 56 ? -16.722 23.236 69.956 1.00 11.45 52 CYS H O 1
ATOM 4923 N N . CYS H 1 57 ? -18.960 23.342 70.097 1.00 7.97 53 CYS H N 1
ATOM 4924 C CA . CYS H 1 57 ? -19.029 22.608 71.367 1.00 7.40 53 CYS H CA 1
ATOM 4925 C C . CYS H 1 57 ? -20.476 22.270 71.710 1.00 7.87 53 CYS H C 1
ATOM 4926 O O . CYS H 1 57 ? -21.181 23.106 72.268 1.00 6.99 53 CYS H O 1
ATOM 4929 N N . TYR H 1 58 ? -20.912 21.045 71.429 1.00 7.78 54 TYR H N 1
ATOM 4930 C CA . TYR H 1 58 ? -22.349 20.757 71.474 1.00 7.00 54 TYR H CA 1
ATOM 4931 C C . TYR H 1 58 ? -22.858 20.748 72.918 1.00 7.77 54 TYR H C 1
ATOM 4932 O O . TYR H 1 58 ? -23.949 21.257 73.214 1.00 6.85 54 TYR H O 1
ATOM 4941 N N . GLY H 1 59 ? -22.054 20.179 73.812 1.00 10.48 55 GLY H N 1
ATOM 4942 C CA . GLY H 1 59 ? -22.396 20.114 75.219 1.00 9.33 55 GLY H CA 1
ATOM 4943 C C . GLY H 1 59 ? -22.647 21.491 75.799 1.00 9.70 55 GLY H C 1
ATOM 4944 O O . GLY H 1 59 ? -23.528 21.669 76.640 1.00 10.77 55 GLY H O 1
ATOM 4945 N N . TYR H 1 60 ? -21.871 22.471 75.347 1.00 4.37 56 TYR H N 1
ATOM 4946 C CA . TYR H 1 60 ? -22.060 23.845 75.796 1.00 5.35 56 TYR H CA 1
ATOM 4947 C C . TYR H 1 60 ? -23.382 24.418 75.293 1.00 6.99 56 TYR H C 1
ATOM 4948 O O . TYR H 1 60 ? -24.081 25.096 76.045 1.00 5.82 56 TYR H O 1
ATOM 4957 N N . GLN H 1 61 ? -23.725 24.166 74.030 1.00 6.52 57 GLN H N 1
ATOM 4958 C CA . GLN H 1 61 ? -25.018 24.623 73.514 1.00 6.73 57 GLN H CA 1
ATOM 4959 C C . GLN H 1 61 ? -26.149 24.040 74.353 1.00 8.16 57 GLN H C 1
ATOM 4960 O O . GLN H 1 61 ? -27.063 24.758 74.755 1.00 8.18 57 GLN H O 1
ATOM 4966 N N . MET H 1 62 ? -26.092 22.735 74.607 1.00 7.64 58 MET H N 1
ATOM 4967 C CA . MET H 1 62 ? -27.140 22.081 75.389 1.00 8.71 58 MET H CA 1
ATOM 4968 C C . MET H 1 62 ? -27.226 22.624 76.814 1.00 10.18 58 MET H C 1
ATOM 4969 O O . MET H 1 62 ? -28.319 22.860 77.341 1.00 9.06 58 MET H O 1
ATOM 4974 N N . CYS H 1 63 ? -26.066 22.854 77.421 1.00 9.11 59 CYS H N 1
ATOM 4975 C CA . CYS H 1 63 ? -26.014 23.401 78.769 1.00 8.85 59 CYS H CA 1
ATOM 4976 C C . CYS H 1 63 ? -26.637 24.793 78.811 1.00 8.71 59 CYS H C 1
ATOM 4977 O O . CYS H 1 63 ? -27.426 25.100 79.702 1.00 9.05 59 CYS H O 1
ATOM 4980 N N . MET H 1 64 ? -26.286 25.628 77.838 1.00 6.24 60 MET H N 1
ATOM 4981 C CA . MET H 1 64 ? -26.805 26.990 77.792 1.00 7.95 60 MET H CA 1
ATOM 4982 C C . MET H 1 64 ? -28.312 27.005 77.541 1.00 10.05 60 MET H C 1
ATOM 4983 O O . MET H 1 64 ? -29.035 27.792 78.145 1.00 9.47 60 MET H O 1
ATOM 4988 N N . ILE H 1 65 ? -28.790 26.121 76.670 1.00 7.08 61 ILE H N 1
ATOM 4989 C CA . ILE H 1 65 ? -30.229 26.014 76.440 1.00 8.50 61 ILE H CA 1
ATOM 4990 C C . ILE H 1 65 ? -30.939 25.625 77.737 1.00 8.20 61 ILE H C 1
ATOM 4991 O O . ILE H 1 65 ? -31.995 26.178 78.072 1.00 11.32 61 ILE H O 1
ATOM 4996 N N . ARG H 1 66 ? -30.338 24.710 78.492 1.00 11.68 62 ARG H N 1
ATOM 4997 C CA . ARG H 1 66 ? -30.931 24.289 79.759 1.00 15.74 62 ARG H CA 1
ATOM 4998 C C . ARG H 1 66 ? -30.954 25.421 80.792 1.00 14.91 62 ARG H C 1
ATOM 4999 O O . ARG H 1 66 ? -31.947 25.618 81.491 1.00 18.68 62 ARG H O 1
ATOM 5007 N N . VAL H 1 67 ? -29.849 26.156 80.880 1.00 10.55 63 VAL H N 1
ATOM 5008 C CA . VAL H 1 67 ? -29.613 27.092 81.981 1.00 10.12 63 VAL H CA 1
ATOM 5009 C C . VAL H 1 67 ? -29.968 28.572 81.738 1.00 12.66 63 VAL H C 1
ATOM 5010 O O . VAL H 1 67 ? -30.460 29.245 82.646 1.00 14.05 63 VAL H O 1
ATOM 5014 N N . VAL H 1 68 ? -29.737 29.073 80.526 1.00 9.69 64 VAL H N 1
ATOM 5015 C CA . VAL H 1 68 ? -29.887 30.510 80.255 1.00 10.21 64 VAL H CA 1
ATOM 5016 C C . VAL H 1 68 ? -31.305 31.027 80.462 1.00 11.58 64 VAL H C 1
ATOM 5017 O O . VAL H 1 68 ? -32.271 30.492 79.919 1.00 14.98 64 VAL H O 1
ATOM 5021 N N . LYS H 1 69 ? -31.406 32.078 81.266 1.00 10.58 65 LYS H N 1
ATOM 5022 C CA . LYS H 1 69 ? -32.655 32.791 81.489 1.00 13.37 65 LYS H CA 1
ATOM 5023 C C . LYS H 1 69 ? -32.452 34.271 81.152 1.00 12.03 65 LYS H C 1
ATOM 5024 O O . LYS H 1 69 ? -31.317 34.752 81.171 1.00 12.02 65 LYS H O 1
ATOM 5030 N N . PRO H 1 70 ? -33.539 34.993 80.821 1.00 14.48 66 PRO H N 1
ATOM 5031 C CA . PRO H 1 70 ? -33.406 36.418 80.492 1.00 10.87 66 PRO H CA 1
ATOM 5032 C C . PRO H 1 70 ? -32.673 37.202 81.578 1.00 11.32 66 PRO H C 1
ATOM 5033 O O . PRO H 1 70 ? -32.971 37.014 82.757 1.00 12.98 66 PRO H O 1
ATOM 5037 N N . ASN H 1 71 ? -31.717 38.039 81.172 1.00 11.34 67 ASN H N 1
ATOM 5038 C CA . ASN H 1 71 ? -30.928 38.886 82.077 1.00 10.99 67 ASN H CA 1
ATOM 5039 C C . ASN H 1 71 ? -30.018 38.122 83.040 1.00 14.26 67 ASN H C 1
ATOM 5040 O O . ASN H 1 71 ? -29.455 38.717 83.959 1.00 17.07 67 ASN H O 1
ATOM 5045 N N . SER H 1 72 ? -29.893 36.813 82.837 1.00 15.67 68 SER H N 1
ATOM 5046 C CA . SER H 1 72 ? -29.009 35.970 83.646 1.00 13.26 68 SER H CA 1
ATOM 5047 C C . SER H 1 72 ? -27.792 35.364 82.928 1.00 15.35 68 SER H C 1
ATOM 5048 O O . SER H 1 72 ? -27.266 34.347 83.377 1.00 14.24 68 SER H O 1
ATOM 5051 N N . LEU H 1 73 ? -27.394 35.938 81.797 1.00 12.23 69 LEU H N 1
ATOM 5052 C CA . LEU H 1 73 ? -26.336 35.363 80.954 1.00 10.86 69 LEU H CA 1
ATOM 5053 C C . LEU H 1 73 ? -25.060 34.940 81.694 1.00 12.69 69 LEU H C 1
ATOM 5054 O O . LEU H 1 73 ? -24.549 33.840 81.479 1.00 11.58 69 LEU H O 1
ATOM 5059 N N . SER H 1 74 ? -24.536 35.815 82.548 1.00 14.37 70 SER H N 1
ATOM 5060 C CA . SER H 1 74 ? -23.218 35.591 83.145 1.00 12.61 70 SER H CA 1
ATOM 5061 C C . SER H 1 74 ? -23.108 34.317 83.983 1.00 13.51 70 SER H C 1
ATOM 5062 O O . SER H 1 74 ? -22.128 33.578 83.865 1.00 11.92 70 SER H O 1
ATOM 5065 N N . GLY H 1 75 ? -24.120 34.044 84.800 1.00 13.53 71 GLY H N 1
ATOM 5066 C CA . GLY H 1 75 ? -24.123 32.836 85.602 1.00 11.81 71 GLY H CA 1
ATOM 5067 C C . GLY H 1 75 ? -24.191 31.587 84.745 1.00 9.99 71 GLY H C 1
ATOM 5068 O O . GLY H 1 75 ? -23.511 30.589 85.012 1.00 11.55 71 GLY H O 1
ATOM 5069 N N . ALA H 1 76 ? -25.004 31.653 83.697 1.00 9.18 72 ALA H N 1
ATOM 5070 C CA . ALA H 1 76 ? -25.167 30.526 82.789 1.00 7.48 72 ALA H CA 1
ATOM 5071 C C . ALA H 1 76 ? -23.866 30.231 82.058 1.00 9.58 72 ALA H C 1
ATOM 5072 O O . ALA H 1 76 ? -23.409 29.087 82.030 1.00 9.85 72 ALA H O 1
ATOM 5074 N N . HIS H 1 77 ? -23.252 31.265 81.490 1.00 7.79 73 HIS H N 1
ATOM 5075 C CA . HIS H 1 77 ? -21.989 31.082 80.784 1.00 9.24 73 HIS H CA 1
ATOM 5076 C C . HIS H 1 77 ? -20.882 30.590 81.706 1.00 10.36 73 HIS H C 1
ATOM 5077 O O . HIS H 1 77 ? -20.105 29.714 81.330 1.00 8.01 73 HIS H O 1
ATOM 5084 N N . GLU H 1 78 ? -20.799 31.155 82.908 1.00 9.31 74 GLU H N 1
ATOM 5085 C CA . GLU H 1 78 ? -19.770 30.729 83.853 1.00 10.82 74 GLU H CA 1
ATOM 5086 C C . GLU H 1 78 ? -19.947 29.267 84.240 1.00 12.38 74 GLU H C 1
ATOM 5087 O O . GLU H 1 78 ? -18.969 28.533 84.391 1.00 12.47 74 GLU H O 1
ATOM 5093 N N . ALA H 1 79 ? -21.197 28.848 84.406 1.00 13.48 75 ALA H N 1
ATOM 5094 C CA . ALA H 1 79 ? -21.489 27.461 84.747 1.00 14.21 75 ALA H CA 1
ATOM 5095 C C . ALA H 1 79 ? -21.196 26.507 83.584 1.00 17.04 75 ALA H C 1
ATOM 5096 O O . ALA H 1 79 ? -20.634 25.429 83.778 1.00 17.03 75 ALA H O 1
ATOM 5098 N N . CYS H 1 80 ? -21.565 26.916 82.373 1.00 9.14 76 CYS H N 1
ATOM 5099 C CA . CYS H 1 80 ? -21.546 26.021 81.215 1.00 8.31 76 CYS H CA 1
ATOM 5100 C C . CYS H 1 80 ? -20.241 25.965 80.429 1.00 7.55 76 CYS H C 1
ATOM 5101 O O . CYS H 1 80 ? -20.022 25.026 79.673 1.00 8.27 76 CYS H O 1
ATOM 5104 N N . LYS H 1 81 ? -19.385 26.967 80.575 1.00 9.71 77 LYS H N 1
ATOM 5105 C CA . LYS H 1 81 ? -18.245 27.082 79.671 1.00 8.38 77 LYS H CA 1
ATOM 5106 C C . LYS H 1 81 ? -17.243 25.944 79.857 1.00 10.94 77 LYS H C 1
ATOM 5107 O O . LYS H 1 81 ? -16.417 25.696 78.981 1.00 10.44 77 LYS H O 1
ATOM 5113 N N . THR H 1 82 ? -17.305 25.271 81.004 1.00 10.61 78 THR H N 1
ATOM 5114 C CA . THR H 1 82 ? -16.412 24.149 81.283 1.00 9.98 78 THR H CA 1
ATOM 5115 C C . THR H 1 82 ? -17.021 22.758 81.065 1.00 12.42 78 THR H C 1
ATOM 5116 O O . THR H 1 82 ? -16.338 21.752 81.262 1.00 12.80 78 THR H O 1
ATOM 5120 N N . VAL H 1 83 ? -18.290 22.685 80.674 1.00 8.76 79 VAL H N 1
ATOM 5121 C CA . VAL H 1 83 ? -18.937 21.383 80.497 1.00 9.52 79 VAL H CA 1
ATOM 5122 C C . VAL H 1 83 ? -18.303 20.621 79.335 1.00 8.49 79 VAL H C 1
ATOM 5123 O O . VAL H 1 83 ? -17.718 21.225 78.436 1.00 7.67 79 VAL H O 1
ATOM 5127 N N . SER H 1 84 ? -18.402 19.296 79.365 1.00 8.78 80 SER H N 1
ATOM 5128 C CA . SER H 1 84 ? -17.868 18.468 78.289 1.00 9.88 80 SER H CA 1
ATOM 5129 C C . SER H 1 84 ? -18.604 18.730 76.976 1.00 10.13 80 SER H C 1
ATOM 5130 O O . SER H 1 84 ? -19.836 18.783 76.942 1.00 9.55 80 SER H O 1
ATOM 5133 N N . CYS H 1 85 ? -17.846 18.895 75.895 1.00 8.49 81 CYS H N 1
ATOM 5134 C CA . CYS H 1 85 ? -18.438 19.206 74.595 1.00 8.85 81 CYS H CA 1
ATOM 5135 C C . CYS H 1 85 ? -19.088 17.996 73.948 1.00 11.80 81 CYS H C 1
ATOM 5136 O O . CYS H 1 85 ? -20.009 18.131 73.144 1.00 9.28 81 CYS H O 1
ATOM 5139 N N . GLY H 1 86 ? -18.603 16.811 74.297 1.00 8.73 82 GLY H N 1
ATOM 5140 C CA . GLY H 1 86 ? -19.054 15.600 73.641 1.00 10.10 82 GLY H CA 1
ATOM 5141 C C . GLY H 1 86 ? -18.179 15.306 72.437 1.00 8.74 82 GLY H C 1
ATOM 5142 O O . GLY H 1 86 ? -17.083 15.846 72.300 1.00 14.88 82 GLY H O 1
ATOM 5143 N N . ASN H 1 87 ? -18.671 14.437 71.564 1.00 9.58 83 ASN H N 1
ATOM 5144 C CA . ASN H 1 87 ? -17.938 14.028 70.372 1.00 11.38 83 ASN H CA 1
ATOM 5145 C C . ASN H 1 87 ? -18.001 15.104 69.290 1.00 10.08 83 ASN H C 1
ATOM 5146 O O . ASN H 1 87 ? -19.082 15.438 68.815 1.00 11.93 83 ASN H O 1
ATOM 5151 N N . PRO H 1 88 ? -16.843 15.662 68.905 1.00 10.59 84 PRO H N 1
ATOM 5152 C CA . PRO H 1 88 ? -16.794 16.707 67.875 1.00 10.30 84 PRO H CA 1
ATOM 5153 C C . PRO H 1 88 ? -17.019 16.187 66.452 1.00 13.77 84 PRO H C 1
ATOM 5154 O O . PRO H 1 88 ? -17.294 16.976 65.552 1.00 12.69 84 PRO H O 1
ATOM 5158 N N . CYS H 1 89 ? -16.918 14.876 66.268 1.00 9.85 85 CYS H N 1
ATOM 5159 C CA . CYS H 1 89 ? -16.941 14.252 64.946 1.00 11.76 85 CYS H CA 1
ATOM 5160 C C . CYS H 1 89 ? -18.347 13.880 64.473 1.00 11.80 85 CYS H C 1
ATOM 5161 O O . CYS H 1 89 ? -18.643 13.972 63.282 1.00 20.06 85 CYS H O 1
ATOM 5164 N N . ALA H 1 90 ? -19.196 13.426 65.389 1.00 14.05 86 ALA H N 1
ATOM 5165 C CA . ALA H 1 90 ? -20.561 13.056 65.027 1.00 17.87 86 ALA H CA 1
ATOM 5166 C C . ALA H 1 90 ? -21.508 13.156 66.213 1.00 18.05 86 ALA H C 1
ATOM 5167 O O . ALA H 1 90 ? -22.724 13.171 66.032 1.00 25.10 86 ALA H O 1
#

CATH classification: 1.20.120.1800

Solvent-accessible surface area: 33780 Å² total; per-residue (Å²): 123,97,38,4,8,17,124,20,20,111,37,0,8,87,96,1,28,94,3,0,111,134,60,92,24,140,7,69,130,56,4,58,148,1,12,107,66,0,10,115,77,24,31,37,38,35,143,154,10,5,7,2,100,17,0,23,88,16,0,82,174,41,3,109,60,115,61,16,89,45,3,17,105,62,0,78,94,42,42,13,26,62,16,34,99,87,47,46,22,63,4,6,17,114,6,14,102,41,0,10,95,70,0,29,77,0,0,107,105,36,70,32,108,6,41,156,55,2,40,58,0,10,90,34,0,15,37,63,17,4,2,12,35,78,157,13,2,1,2,92,16,0,18,74,26,0,86,194,62,0,112,64,119,52,16,91,45,4,18,104,66,0,76,104,54,17,11,19,65,7,27,68,106,43,4,10,25,117,18,26,113,22,0,8,51,42,1,26,83,1,0,101,133,46,90,27,158,7,56,153,51,2,61,103,0,13,104,55,0,6,110,49,25,30,29,38,36,143,163,15,4,7,2,102,15,0,24,82,26,0,81,192,58,1,108,60,115,63,17,90,45,4,14,104,67,0,76,109,55,52,14,25,69,16,30,106,114,25,61,12,7,20,161,5,15,88,38,0,10,95,78,0,27,80,0,0,96,78,36,37,1,7,7,39,105,40,1,58,104,0,12,92,47,0,6,113,81,15,11,26,40,40,119,155,13,2,2,2,92,18,0,17,77,12,0,85,187,52,1,110,43,96,58,17,56,46,6,10,90,19,0,76,102,21,8,11,24,65,7,27,106,122,93,33,7,8,27,130,16,28,107,29,0,6,65,78,1,28,93,0,0,115,133,43,89,21,135,8,51,136,55,4,59,96,0,13,115,49,0,16,118,76,23,30,34,38,18,121,59,24,5,7,2,94,18,0,22,85,13,0,82,165,46,2,124,60,112,62,15,91,47,4,20,106,60,0,78,106,45,56,15,26,45,16,20,35,84,35,63,11,7,20,163,7,15,87,38,0,10,95,66,1,29,72,0,0,110,114,35,71,33,110,6,49,156,57,2,47,97,0,11,113,42,0,16,128,79,14,20,13,31,37,132,82,16,2,1,2,93,18,0,16,76,26,0,89,182,54,9,125,71,121,49,17,82,47,4,12,96,62,0,78,105,42,26,11,18,65,8,29,103,122,131,82,104,90,36,94,43,7,9,25,79,17,27,109,35,0,9,78,100,0,29,95,2,0,109,136,56,82,28,150,7,68,145,55,5,49,123,0,9,109,68,0,14,127,75,25,29,36,38,40,148,156,11,4,7,2,81,9,0,21,34,9,0,79,77,59,3,120,62,116,55,18,92,47,3,20,110,66,0,77,109,25,34,15,14,44,17,33,70,150,23,34,58,9,7,22,77,4,14,78,3,0,10,36,27,0,30,34,2,0,106,126,37,73,32,111,8,50,160,51,2,57,106,0,13,126,59,0,14,118,27,12,19,20,34,33,146,146,14,2,1,2,90,17,0,19,76,12,0,91,173,45,2,112,63,122,60,15,90,49,3,17,104,62,0,77,104,44,23,10,20,68,7,26,99

Nearest PDB structures (foldseek):
  4u5h-assembly4_B  TM=1.010E+00  e=2.893E-14  Conus striatus
  4u5h-assembly4_A  TM=9.874E-01  e=3.243E-14  Conus striatus
  4u5b-assembly1_E  TM=9.828E-01  e=2.128E-13  Conus striatus
  4u5c-assembly1_F  TM=9.816E-01  e=2.128E-13  Conus striatus
  4u5h-assembly4_A  TM=1.005E+00  e=1.273E-14  Conus striatus

Secondary structure (DSSP, 8-state):
----HHHHHHHHHHHHHHHHGGGTT-HHHHHHHHHHHHHHHH--SSTTT-S-HHHHHHHHHH--TT-HHHHHHHHTTS----S--/----S-HHHHHHHHHHHHHHHHGGGTT-HHHHHHHHHHHHHHHH--SSTTT-S-HHHHHHHHHH--TT-HHHHHHHHTTS----S--/---HHHHHHHHHHHHHHHHGGGTT-HHHHHHHHHHHHHHHH--SSTTT-S-HHHHHHHHHH--TT-HHHHHHHHTTS----S--/--S-HHHHHHHHHHHHHHHHHHTTT-HHHHHHHHHHHHHHHH--SSTTT-S-HHHHHHHHHH--TT-HHHHHHHHTTS----S--/----HHHHHHHHHHHHHHHHGGGTT-GGGSHHHHHHHHHHHH--SSTTT-S-HHHHHHHHHH--TT-HHHHHHHHTTS-------/--S-HHHHHHHHHHHHHHHHGGGTT-HHHHHHHHHHHHHHHH--SSTTT-S-HHHHHHHHHH--TT-HHHHHHHHTTS----S--/-PPP--S--HHHHHHHHHHHHHHHHGGGTT-HHHHHHHHHHHHHHHH--SSTTT-S-HHHHHHHHHH--TT-HHHHHHHHTTS----S--/---S-HHHHHHHHHHHHHHHHGGGTT-HHHHHHHHHHHHHHHH--SSTTT-S-HHHHHHHHHH--TT-HHHHHHHHTTS----S--

Foldseek 3Di:
DDADLVQLLLQQLVQLLVVLVVVAQRSLVCLVVSQLVSQVVSPALDSVLGSANQLSVQCNVQDDHRCSVVSSVVRSPDHRPDRND/DQDAPDLVQLLVLQLVQLLVVLVVVAQQSLVCLVVSNLVSQVVSHALDSVLGSANQLSVQCNVDDDHRPRPVSSVVRSPGHRPDRND/DDDLVQLLVLQLVQLLVVLVVVAQRSLVCLVVSQLVSQVVSPALDSVLGSANQLSVQCNVQDDHRCSVVSSVVRSPGHRPDRND/DDPDLVQLLVQQLVQLLVVLVVVAQQSLVCLVVSNLVSQVVSHALDSVLGSANQLSVQCNVDDDHNPRPVSSVVRSPDHRPDRND/DDADLVQLLVQQLVQLLVVLVVVAQNSLVCLVVSNLVSQVVSPAPDSVLGSANQLSVQCNVQDDHRPSVVSSVVRSPDHSPDRHD/DDDDLVQLLLQQLVQLLVVLVVVAQPSLVCLVVSSLVSQVVSHALDSVLGSANQLSVQCNVDDDHNPRPVSSVVRSPDHRPDRND/DDDDPDDDDLVQLLVQQLVQLLVVLVVVAQNSLVCLVVSQLVSQVVSPALDSVLGSANQLSVQCNVQDDHRCSVVSSVVRSPDHRPDRND/DFDDDLVQLLLQQLVQLLVVLVVVAQPSLVCLVVSNLVSQVPSHALDSVCGSANQLSVQCNVDDDHRPSPVSSVVRSPDHRPDRND

Radius of gyration: 30.27 Å; Cα contacts (8 Å, |Δi|>4): 1223; chains: 8; bounding box: 75×89×51 Å

B-factor: mean 15.71, std 8.74, range [4.35, 70.08]

=== Feature glossary ===
Key to the feature types in this record:

Secondary structure (8-state, DSSP). Secondary structure is the local, repeating backbone conformation. DSSP classifies it into eight states by reading the hydrogen-bond network: three helix types (H, G, I), two β types (E, B), two non-regular types (T, S), and unstructured coil (-).

Backbone torsions (φ/ψ). Backbone dihedral angles. Every residue except chain termini has a φ (preceding-C → N → Cα → C) and a ψ (N → Cα → C → next-N). They are reported in degrees following the IUPAC sign convention. Secondary structure is essentially a statement about which (φ, ψ) basin each residue occupies.

Predicted aligned error. Predicted Aligned Error (PAE) is an AlphaFold confidence matrix: entry (i, j) is the expected error in the position of residue j, in ångströms, when the prediction is superimposed on the true structure at residue i. Low PAE within a block of residues means that block is internally rigid and well-predicted; high PAE between two blocks means their relative placement is uncertain even if each block individually is confident.

B-factor. B-factor (Debye–Waller factor) reflects atomic displacement in the crystal lattice. It is an experimental observable (units Å²), not a prediction; low values mean the atom is pinned down, high values mean it moves or is heterogeneous across the crystal.

Secondary structure (3-state, P-SEA). Three-state secondary structure (P-SEA) collapses the eight DSSP classes into helix (a), strand (b), and coil (c). P-SEA assigns these from Cα geometry alone — distances and angles — without requiring backbone oxygens, so it works on any Cα trace.

Sequence. Primary structure: the covalent order of the twenty standard amino acids along the backbone. Two proteins with the same sequence will (almost always) fold to the same structure; two with 30% identity often share a fold but not the details.

pLDDT. pLDDT is the predicted lDDT-Cα score: AlphaFold's confidence that the local environment of each residue (all inter-atomic distances within 15 Å) is correctly placed. It is a per-residue number between 0 and 100, with higher meaning more reliable.

InterPro / GO / CATH / organism. Functional annotations link the protein to curated databases. InterPro entries identify conserved domains and families by matching the sequence against member-database signatures (Pfam, PROSITE, CDD, …). Gene Ontology (GO) terms describe molecular function, biological process, and cellular component in a controlled vocabulary. CATH places the structure in a hierarchical fold classification (Class/Architecture/Topology/Homologous-superfamily). The organism is the source species.

Contact-map, Ramachandran, and PAE plots. Three diagnostic plots accompany the record. The Cα contact map visualizes the tertiary structure as a 2D adjacency matrix (8 Å cutoff, sequence-local contacts suppressed). The Ramachandran plot shows the distribution of backbone (φ, ψ) torsions, with points in the α and β basins reflecting secondary structure content. The PAE plot shows AlphaFold's inter-residue confidence as a color matrix.

mmCIF coordinates. The mmCIF table is the protein's shape written out atom by atom. For each backbone N, Cα, C, and carbonyl O, it records an (x, y, z) coordinate triple in Å plus the residue type, chain letter, and residue number.

Radius of gyration, Cα contacts, bounding box. Three whole-structure scalars: the radius of gyration (RMS distance of Cα from centroid, in Å), the count of Cα–Cα contacts (pairs closer than 8 Å and separated by more than four residues in sequence — i.e. tertiary, not local, contacts), and the bounding-box dimensions. Together they distinguish compact globular folds from extended fibres or disordered chains.

Foldseek 3Di. The Foldseek 3Di string encodes local tertiary geometry as a 20-letter alphabet — one character per residue — derived from the relative positions of nearby Cα atoms. Unlike the amino-acid sequence, 3Di is a direct function of the 3D structure, so two proteins with the same fold have similar 3Di strings even at low sequence identity.

Rendered structure images. Six rendered views show the 3D structure from the faces of a cube — i.e. along ±x, ±y, ±z. Rendering representation is drawn randomly per protein from cartoon (secondary-structure ribbons), sticks (backbone bonds), or molecular surface; coloring is either N→C rainbow (blue at the N-terminus through red at the C-terminus) or one color per chain.

Nearest PDB structures. The Foldseek neighbor list gives the closest experimentally determined structures in the PDB, ranked by structural alignment. TM-score near 1 means near-identical fold; near 0.3 means only rough topology match. This is how one finds what a novel AlphaFold prediction most resembles in the solved-structure universe.

Solvent-accessible surface area. SASA measures how much of the protein is reachable by solvent. It is computed by rolling a water-sized probe over the atomic surface and summing the exposed area (Å²). Per-residue SASA distinguishes core (buried, low SASA) from surface (exposed, high SASA) residues; total SASA is a whole-molecule size measure.